Protein AF-A0A1F3SH35-F1 (afdb_monomer_lite)

pLDDT: mean 71.0, std 19.52, range [29.92, 98.0]

Secondary structure (DSSP, 8-state):
-HHHHHHHHHHHHHHTTGGG-S-------EEEEEEE-TT--EEEEEEHHHHHTTTT--GGGTTS-HHHHHHHHHHHHHHH-HHHHHHHHHHHHHHHHHHHHHHTT---PPPPP----SS----SSBTTBSS---EEEEEEEE-TTS-EEE-HHHHHTB-HHHHHHHHHHHHHHHHHHHHH--SSSHHHHHHHHHHH-SS--HHHHHHHHHHHHHS--S--HHHHHHHHHHHHHHHHTT-HHHHHHHHHHHHHHH-TTS-S-HHHHHHHHHHHHHHHHHHHHTT-HHHHHHHHHHHHHS-S---HHHHHHHHHHHHHHHHHHTS---EEEE-TT-TT-EEEE----HHHHHHHHHHHHHHH----S--PPPGGGGSS-SS--STTS--HHHHHHHHT-HHHHHHHHHTT---S-HHHHHHHHHHTT-HHHHHHHHHHTHHHHHHTTTHHHHHTTT---

Structure (mmCIF, N/CA/C/O backbone):
data_AF-A0A1F3SH35-F1
#
_entry.id   AF-A0A1F3SH35-F1
#
loop_
_atom_site.group_PDB
_atom_site.id
_atom_site.type_symbol
_atom_site.label_atom_id
_atom_site.label_alt_id
_atom_site.label_comp_id
_atom_site.label_asym_id
_atom_site.label_entity_id
_atom_site.label_seq_id
_atom_site.pdbx_PDB_ins_code
_atom_site.Cartn_x
_atom_site.Cartn_y
_atom_site.Cartn_z
_atom_site.occupancy
_atom_site.B_iso_or_equiv
_atom_site.auth_seq_id
_atom_site.auth_comp_id
_atom_site.auth_asym_id
_atom_site.auth_atom_id
_atom_site.pdbx_PDB_model_num
ATOM 1 N N . MET A 1 1 ? -49.866 -18.777 -34.366 1.00 72.69 1 MET A N 1
ATOM 2 C CA . MET A 1 1 ? -49.655 -18.940 -32.905 1.00 72.69 1 MET A CA 1
ATOM 3 C C . MET A 1 1 ? -48.339 -19.625 -32.536 1.00 72.69 1 MET A C 1
ATOM 5 O O . MET A 1 1 ? -47.614 -19.047 -31.743 1.00 72.69 1 MET A O 1
ATOM 9 N N . LYS A 1 2 ? -47.970 -20.788 -33.100 1.00 76.38 2 LYS A N 1
ATOM 10 C CA . LYS A 1 2 ? -46.749 -21.520 -32.682 1.00 76.38 2 LYS A CA 1
ATOM 11 C C . LYS A 1 2 ? -45.428 -20.737 -32.848 1.00 76.38 2 LYS A C 1
ATOM 13 O O . LYS A 1 2 ? -44.589 -20.792 -31.962 1.00 76.38 2 LYS A O 1
ATOM 18 N N . ILE A 1 3 ? -45.274 -19.954 -33.920 1.00 86.38 3 ILE A N 1
ATOM 19 C CA . ILE A 1 3 ? -44.052 -19.156 -34.173 1.00 86.38 3 ILE A CA 1
ATOM 20 C C . ILE A 1 3 ? -43.910 -17.983 -33.186 1.00 86.38 3 ILE A C 1
ATOM 22 O O . ILE A 1 3 ? -42.811 -17.704 -32.718 1.00 86.38 3 ILE A O 1
ATOM 26 N N . LEU A 1 4 ? -45.021 -17.342 -32.804 1.00 84.50 4 LEU A N 1
ATOM 27 C CA . LEU A 1 4 ? -45.008 -16.246 -31.826 1.00 84.50 4 LEU A CA 1
ATOM 28 C C . LEU A 1 4 ? -44.586 -16.729 -30.431 1.00 84.50 4 LEU A C 1
ATOM 30 O O . LEU A 1 4 ? -43.876 -16.023 -29.725 1.00 84.50 4 LEU A O 1
ATOM 34 N N . PHE A 1 5 ? -44.987 -17.947 -30.057 1.00 89.12 5 PHE A N 1
ATOM 35 C CA . PHE A 1 5 ? -44.603 -18.554 -28.784 1.00 89.12 5 PHE A CA 1
ATOM 36 C C . PHE A 1 5 ? -43.100 -18.862 -28.727 1.00 89.12 5 PHE A C 1
ATOM 38 O O . PHE A 1 5 ? -42.457 -18.592 -27.720 1.00 89.12 5 PHE A O 1
ATOM 45 N N . VAL A 1 6 ? -42.520 -19.355 -29.827 1.00 88.06 6 VAL A N 1
ATOM 46 C CA . VAL A 1 6 ? -41.074 -19.619 -29.913 1.00 88.06 6 VAL A CA 1
ATOM 47 C C . VAL A 1 6 ? -40.268 -18.318 -29.854 1.00 88.06 6 VAL A C 1
ATOM 49 O O . VAL A 1 6 ? -39.281 -18.252 -29.130 1.00 88.06 6 VAL A O 1
ATOM 52 N N . LEU A 1 7 ? -40.711 -17.258 -30.538 1.00 87.06 7 LEU A N 1
ATOM 53 C CA . LEU A 1 7 ? -40.045 -15.951 -30.477 1.00 87.06 7 LEU A CA 1
ATOM 54 C C . LEU A 1 7 ? -40.131 -15.310 -29.084 1.00 87.06 7 LEU A C 1
ATOM 56 O O . LEU A 1 7 ? -39.142 -14.748 -28.619 1.00 87.06 7 LEU A O 1
ATOM 60 N N . ALA A 1 8 ? -41.266 -15.447 -28.393 1.00 86.88 8 ALA A N 1
ATOM 61 C CA . ALA A 1 8 ? -41.411 -14.989 -27.012 1.00 86.88 8 ALA A CA 1
ATOM 62 C C . ALA A 1 8 ? -40.497 -15.766 -26.047 1.00 86.88 8 ALA A C 1
ATOM 64 O O . ALA A 1 8 ? -39.906 -15.166 -25.153 1.00 86.88 8 ALA A O 1
ATOM 65 N N . LEU A 1 9 ? -40.325 -17.077 -26.258 1.00 82.75 9 LEU A N 1
ATOM 66 C CA . LEU A 1 9 ? -39.431 -17.909 -25.449 1.00 82.75 9 LEU A CA 1
ATOM 67 C C . LEU A 1 9 ? -37.957 -17.521 -25.649 1.00 82.75 9 LEU A C 1
ATOM 69 O O . LEU A 1 9 ? -37.212 -17.416 -24.680 1.00 82.75 9 LEU A O 1
ATOM 73 N N . ILE A 1 10 ? -37.556 -17.248 -26.896 1.00 84.94 10 ILE A N 1
ATOM 74 C CA . ILE A 1 10 ? -36.200 -16.792 -27.227 1.00 84.94 10 ILE A CA 1
ATOM 75 C C . ILE A 1 10 ? -35.930 -15.424 -26.583 1.00 84.94 10 ILE A C 1
ATOM 77 O O . ILE A 1 10 ? -34.904 -15.253 -25.926 1.00 84.94 10 ILE A O 1
ATOM 81 N N . PHE A 1 11 ? -36.870 -14.476 -26.671 1.00 78.00 11 PHE A N 1
ATOM 82 C CA . PHE A 1 11 ? -36.729 -13.170 -26.016 1.00 78.00 11 PHE A CA 1
ATOM 83 C C . PHE A 1 11 ? -36.620 -13.286 -24.488 1.00 78.00 11 PHE A C 1
ATOM 85 O O . PHE A 1 11 ? -35.775 -12.617 -23.896 1.00 78.00 11 PHE A O 1
ATOM 92 N N . LEU A 1 12 ? -37.384 -14.189 -23.859 1.00 74.75 12 LEU A N 1
ATOM 93 C CA . LEU A 1 12 ? -37.295 -14.425 -22.414 1.00 74.75 12 LEU A CA 1
ATOM 94 C C . LEU A 1 12 ? -35.921 -14.970 -21.994 1.00 74.75 12 LEU A C 1
ATOM 96 O O . LEU A 1 12 ? -35.427 -14.618 -20.927 1.00 74.75 12 LEU A O 1
ATOM 100 N N . THR A 1 13 ? -35.280 -15.796 -22.829 1.00 75.38 13 THR A N 1
ATOM 101 C CA . THR A 1 13 ? -33.947 -16.342 -22.514 1.00 75.38 13 THR A CA 1
ATOM 102 C C . THR A 1 13 ? -32.821 -15.312 -22.625 1.00 75.38 13 THR A C 1
ATOM 104 O O . THR A 1 13 ? -31.846 -15.409 -21.881 1.00 75.38 13 THR A O 1
ATOM 107 N N . PHE A 1 14 ? -32.963 -14.285 -23.472 1.00 66.69 14 PHE A N 1
ATOM 108 C CA . PHE A 1 14 ? -31.974 -13.204 -23.576 1.00 66.69 14 PHE A CA 1
ATOM 109 C C . PHE A 1 14 ? -32.118 -12.143 -22.474 1.00 66.69 14 PHE A C 1
ATOM 111 O O . PHE A 1 14 ? -31.127 -11.520 -22.101 1.00 66.69 14 PHE A O 1
ATOM 118 N N . SER A 1 15 ? -33.308 -11.965 -21.888 1.00 62.16 15 SER A N 1
ATOM 119 C CA . SER A 1 15 ? -33.514 -11.005 -20.790 1.00 62.16 15 SER A CA 1
ATOM 120 C C . SER A 1 15 ? -32.885 -11.434 -19.456 1.00 62.16 15 SER A C 1
ATOM 122 O O . SER A 1 15 ? -32.641 -10.585 -18.605 1.00 62.16 15 SER A O 1
ATOM 124 N N . VAL A 1 16 ? -32.586 -12.726 -19.265 1.00 59.03 16 VAL A N 1
ATOM 125 C CA . VAL A 1 16 ? -32.045 -13.258 -17.994 1.00 59.03 16 VAL A CA 1
ATOM 126 C C . VAL A 1 16 ? -30.511 -13.168 -17.915 1.00 59.03 16 VAL A C 1
ATOM 128 O O . VAL A 1 16 ? -29.938 -13.344 -16.846 1.00 59.03 16 VAL A O 1
ATOM 131 N N . GLN A 1 17 ? -29.812 -12.830 -19.005 1.00 55.69 17 GLN A N 1
ATOM 132 C CA . GLN A 1 17 ? -28.342 -12.725 -18.995 1.00 55.69 17 GLN A CA 1
ATOM 133 C C . GLN A 1 17 ? -27.805 -11.311 -18.704 1.00 55.69 17 GLN A C 1
ATOM 135 O O . GLN A 1 17 ? -26.599 -11.143 -18.545 1.00 55.69 17 GLN A O 1
ATOM 140 N N . ALA A 1 18 ? -28.671 -10.300 -18.568 1.00 55.53 18 ALA A N 1
ATOM 141 C CA . ALA A 1 18 ? -28.251 -8.919 -18.306 1.00 55.53 18 ALA A CA 1
ATOM 142 C C . ALA A 1 18 ? -28.039 -8.582 -16.812 1.00 55.53 18 ALA A C 1
ATOM 144 O O . ALA A 1 18 ? -27.554 -7.497 -16.501 1.00 55.53 18 ALA A O 1
ATOM 145 N N . SER A 1 19 ? -28.362 -9.481 -15.872 1.00 50.72 19 SER A N 1
ATOM 146 C CA . SER A 1 19 ? -28.300 -9.184 -14.428 1.00 50.72 19 SER A CA 1
ATOM 147 C C . SER A 1 19 ? -26.964 -9.501 -13.746 1.00 50.72 19 SER A C 1
ATOM 149 O O . SER A 1 19 ? -26.806 -9.186 -12.574 1.00 50.72 19 SER A O 1
ATOM 151 N N . ASN A 1 20 ? -25.989 -10.089 -14.447 1.00 46.66 20 ASN A N 1
ATOM 152 C CA . ASN A 1 20 ? -24.686 -10.438 -13.852 1.00 46.66 20 ASN A CA 1
ATOM 153 C C . ASN A 1 20 ? -23.574 -9.427 -14.172 1.00 46.66 20 ASN A C 1
ATOM 155 O O . ASN A 1 20 ? -22.412 -9.659 -13.850 1.00 46.66 20 ASN A O 1
ATOM 159 N N . GLY A 1 21 ? -23.940 -8.298 -14.781 1.00 47.41 21 GLY A N 1
ATOM 160 C CA . GLY A 1 21 ? -23.096 -7.116 -14.916 1.00 47.41 21 GLY A CA 1
ATOM 161 C C . GLY A 1 21 ? -23.234 -6.149 -13.741 1.00 47.41 21 GLY A C 1
ATOM 162 O O . GLY A 1 21 ? -22.923 -4.973 -13.909 1.00 47.41 21 GLY A O 1
ATOM 163 N N . SER A 1 22 ? -23.709 -6.594 -12.566 1.00 48.28 22 SER A N 1
ATOM 164 C CA . SER A 1 22 ? -23.355 -5.892 -11.331 1.00 48.28 22 SER A CA 1
ATOM 165 C C . SER A 1 22 ? -21.838 -5.933 -11.306 1.00 48.28 22 SER A C 1
ATOM 167 O O . SER A 1 22 ? -21.281 -7.015 -11.098 1.00 48.28 22 SER A O 1
ATOM 169 N N . GLY A 1 23 ? -21.189 -4.824 -11.674 1.00 53.97 23 GLY A N 1
ATOM 170 C CA . GLY A 1 23 ? -19.744 -4.707 -11.621 1.00 53.97 23 GLY A CA 1
ATOM 171 C C . GLY A 1 23 ? -19.350 -5.258 -10.270 1.00 53.97 23 GLY A C 1
ATOM 172 O O . GLY A 1 23 ? -19.729 -4.686 -9.254 1.00 53.97 23 GLY A O 1
ATOM 173 N N . ARG A 1 24 ? -18.740 -6.452 -10.251 1.00 56.31 24 ARG A N 1
ATOM 174 C CA . ARG A 1 24 ? -18.091 -6.926 -9.040 1.00 56.31 24 ARG A CA 1
ATOM 175 C C . ARG A 1 24 ? -17.178 -5.773 -8.719 1.00 56.31 24 ARG A C 1
ATOM 177 O O . ARG A 1 24 ? -16.340 -5.463 -9.566 1.00 56.31 24 ARG A O 1
ATOM 184 N N . ASP A 1 25 ? -17.435 -5.100 -7.605 1.00 60.00 25 ASP A N 1
ATOM 185 C CA . ASP A 1 25 ? -16.514 -4.119 -7.074 1.00 60.00 25 ASP A CA 1
ATOM 186 C C . ASP A 1 25 ? -15.203 -4.883 -6.954 1.00 60.00 25 ASP A C 1
ATOM 188 O O . ASP A 1 25 ? -15.050 -5.773 -6.114 1.00 60.00 25 ASP A O 1
ATOM 192 N N . ILE A 1 26 ? -14.346 -4.687 -7.959 1.00 61.75 26 ILE A N 1
ATOM 193 C CA . ILE A 1 26 ? -13.038 -5.316 -8.029 1.00 61.75 26 ILE A CA 1
ATOM 194 C C . ILE A 1 26 ? -12.377 -4.869 -6.739 1.00 61.75 26 ILE A C 1
ATOM 196 O O . ILE A 1 26 ? -12.479 -3.696 -6.383 1.00 61.75 26 ILE A O 1
ATOM 200 N N . GLY A 1 27 ? -11.859 -5.837 -5.985 1.00 57.03 27 GLY A N 1
ATOM 201 C CA . GLY A 1 27 ? -11.493 -5.635 -4.597 1.00 57.03 27 GLY A CA 1
ATOM 202 C C . GLY A 1 27 ? -10.465 -4.525 -4.494 1.00 57.03 27 GLY A C 1
ATOM 203 O O . GLY A 1 27 ? -9.337 -4.766 -4.872 1.00 57.03 27 GLY A O 1
ATOM 204 N N . ASN A 1 28 ? -10.847 -3.324 -4.078 1.00 63.44 28 ASN A N 1
ATOM 205 C CA . ASN A 1 28 ? -9.998 -2.140 -4.098 1.00 63.44 28 ASN A CA 1
ATOM 206 C C . ASN A 1 28 ? -9.956 -1.610 -2.676 1.00 63.44 28 ASN A C 1
ATOM 208 O O . ASN A 1 28 ? -10.812 -0.807 -2.296 1.00 63.44 28 ASN A O 1
ATOM 212 N N . GLY A 1 29 ? -9.038 -2.118 -1.857 1.00 64.19 29 GLY A N 1
ATOM 213 C CA . GLY A 1 29 ? -9.075 -1.682 -0.483 1.00 64.19 29 GLY A CA 1
ATOM 214 C C . GLY A 1 29 ? -7.883 -1.976 0.400 1.00 64.19 29 GLY A C 1
ATOM 215 O O . GLY A 1 29 ? -7.812 -3.021 1.039 1.00 64.19 29 GLY A O 1
ATOM 216 N N . GLY A 1 30 ? -7.095 -0.940 0.646 1.00 88.38 30 GLY A N 1
ATOM 217 C CA . GLY A 1 30 ? -6.307 -0.797 1.852 1.00 88.38 30 GLY A CA 1
ATOM 218 C C . GLY A 1 30 ? -7.188 -0.694 3.107 1.00 88.38 30 GLY A C 1
ATOM 219 O O . GLY A 1 30 ? -7.620 0.385 3.525 1.00 88.38 30 GLY A O 1
ATOM 220 N N . GLY A 1 31 ? -7.503 -1.852 3.687 1.00 94.81 31 GLY A N 1
ATOM 221 C CA . GLY A 1 31 ? -8.254 -1.977 4.935 1.00 94.81 31 GLY A CA 1
ATOM 222 C C . GLY A 1 31 ? -7.369 -1.884 6.179 1.00 94.81 31 GLY A C 1
ATOM 223 O O . GLY A 1 31 ? -6.163 -2.142 6.142 1.00 94.81 31 GLY A O 1
ATOM 224 N N . ALA A 1 32 ? -7.978 -1.551 7.312 1.00 96.56 32 ALA A N 1
ATOM 225 C CA . ALA A 1 32 ? -7.319 -1.488 8.608 1.00 96.56 32 ALA A CA 1
ATOM 226 C C . ALA A 1 32 ? -8.111 -2.214 9.691 1.00 96.56 32 ALA A C 1
ATOM 228 O O . ALA A 1 32 ? -9.331 -2.352 9.643 1.00 96.56 32 ALA A O 1
ATOM 229 N N . ILE A 1 33 ? -7.377 -2.647 10.709 1.00 96.62 33 ILE A N 1
ATOM 230 C CA . ILE A 1 33 ? -7.927 -3.058 11.991 1.00 96.62 33 ILE A CA 1
ATOM 231 C C . ILE A 1 33 ? -8.097 -1.805 12.838 1.00 96.62 33 ILE A C 1
ATOM 233 O O . ILE A 1 33 ? -7.113 -1.149 13.187 1.00 96.62 33 ILE A O 1
ATOM 237 N N . VAL A 1 34 ? -9.343 -1.494 13.172 1.00 97.62 34 VAL A N 1
ATOM 238 C CA . VAL A 1 34 ? -9.750 -0.261 13.839 1.00 97.62 34 VAL A CA 1
ATOM 239 C C . VAL A 1 34 ? -10.399 -0.581 15.180 1.00 97.62 34 VAL A C 1
ATOM 241 O O . VAL A 1 34 ? -11.159 -1.535 15.330 1.00 97.62 34 VAL A O 1
ATOM 244 N N . CYS A 1 35 ? -10.082 0.219 16.189 1.00 98.00 35 CYS A N 1
ATOM 245 C CA . CYS A 1 35 ? -10.703 0.168 17.503 1.00 98.00 35 CYS A CA 1
ATOM 246 C C . CYS A 1 35 ? -11.329 1.517 17.816 1.00 98.00 35 CYS A C 1
ATOM 248 O O . CYS A 1 35 ? -10.617 2.515 17.936 1.00 98.00 35 CYS A O 1
ATOM 250 N N . ARG A 1 36 ? -12.642 1.529 18.032 1.00 97.56 36 ARG A N 1
ATOM 251 C CA . ARG A 1 36 ? -13.405 2.735 18.369 1.00 97.56 36 ARG A CA 1
ATOM 252 C C . ARG A 1 36 ? -13.816 2.755 19.838 1.00 97.56 36 ARG A C 1
ATOM 254 O O . ARG A 1 36 ? -13.950 1.687 20.439 1.00 97.56 36 ARG A O 1
ATOM 261 N N . ASP A 1 37 ? -13.921 3.925 20.462 1.00 96.75 37 ASP A N 1
ATOM 262 C CA . ASP A 1 37 ? -14.466 4.067 21.826 1.00 96.75 37 ASP A CA 1
ATOM 263 C C . ASP A 1 37 ? -16.006 3.962 21.848 1.00 96.75 37 ASP A C 1
ATOM 265 O O . ASP A 1 37 ? -16.635 3.635 20.841 1.00 96.75 37 ASP A O 1
ATOM 269 N N . SER A 1 38 ? -16.639 4.182 23.006 1.00 96.19 38 SER A N 1
ATOM 270 C CA . SER A 1 38 ? -18.105 4.136 23.119 1.00 96.19 38 SER A CA 1
ATOM 271 C C . SER A 1 38 ? -18.811 5.318 22.444 1.00 96.19 38 SER A C 1
ATOM 273 O O . SER A 1 38 ? -20.025 5.265 22.257 1.00 96.19 38 SER A O 1
ATOM 275 N N . GLN A 1 39 ? -18.068 6.358 22.060 1.00 97.25 39 GLN A N 1
ATOM 276 C CA . GLN A 1 39 ? -18.524 7.492 21.260 1.00 97.25 39 GLN A CA 1
ATOM 277 C C . GLN A 1 39 ? -18.219 7.306 19.765 1.00 97.25 39 GLN A C 1
ATOM 279 O O . GLN A 1 39 ? -18.527 8.187 18.972 1.00 97.25 39 GLN A O 1
ATOM 284 N N . SER A 1 40 ? -17.703 6.139 19.367 1.00 95.88 40 SER A N 1
ATOM 285 C CA . SER A 1 40 ? -17.292 5.791 18.001 1.00 95.88 40 SER A CA 1
ATOM 286 C C . SER A 1 40 ? -16.030 6.492 17.483 1.00 95.88 40 SER A C 1
ATOM 288 O O . SER A 1 40 ? -15.713 6.313 16.309 1.00 95.88 40 SER A O 1
ATOM 290 N N . ASN A 1 41 ? -15.262 7.195 18.323 1.00 96.38 41 ASN A N 1
ATOM 291 C CA . ASN A 1 41 ? -14.000 7.809 17.890 1.00 96.38 41 ASN A CA 1
ATOM 292 C C . ASN A 1 41 ? -12.924 6.740 17.686 1.00 96.38 41 ASN A C 1
ATOM 294 O O . ASN A 1 41 ? -12.783 5.835 18.521 1.00 96.38 41 ASN A O 1
ATOM 298 N N . VAL A 1 42 ? -12.111 6.860 16.634 1.00 97.12 42 VAL A N 1
ATOM 299 C CA . VAL A 1 42 ? -10.958 5.969 16.425 1.00 97.12 42 VAL A CA 1
ATOM 300 C C . VAL A 1 42 ? -9.905 6.164 17.526 1.00 97.12 42 VAL A C 1
ATOM 302 O O . VAL A 1 42 ? -9.294 7.217 17.672 1.00 97.12 42 VAL A O 1
ATOM 305 N N . THR A 1 43 ? -9.652 5.104 18.298 1.00 96.94 43 THR A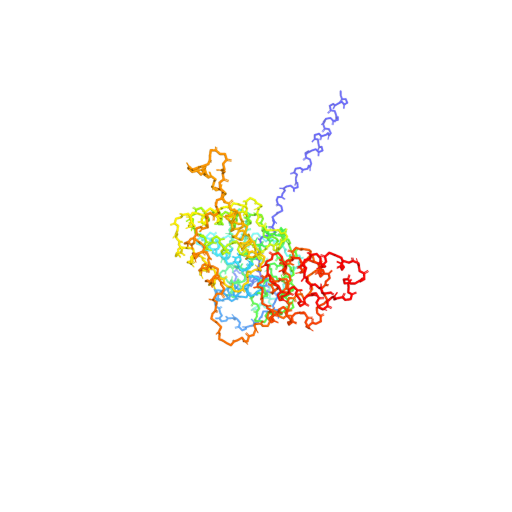 N 1
ATOM 306 C CA . THR A 1 43 ? -8.631 5.066 19.369 1.00 96.94 43 THR A CA 1
ATOM 307 C C . THR A 1 43 ? -7.362 4.310 18.980 1.00 96.94 43 THR A C 1
ATOM 309 O O . THR A 1 43 ? -6.339 4.420 19.655 1.00 96.94 43 THR A O 1
ATOM 312 N N . TYR A 1 44 ? -7.434 3.497 17.928 1.00 97.31 44 TYR A N 1
ATOM 313 C CA . TYR A 1 44 ? -6.309 2.771 17.351 1.00 97.31 44 TYR A CA 1
ATOM 314 C C . TYR A 1 44 ? -6.678 2.338 15.934 1.00 97.31 44 TYR A C 1
ATOM 316 O O . TYR A 1 44 ? -7.787 1.847 15.718 1.00 97.31 44 TYR A O 1
ATOM 324 N N . ALA A 1 45 ? -5.736 2.474 15.005 1.00 97.56 45 ALA A N 1
ATOM 325 C CA . ALA A 1 45 ? -5.854 1.960 13.653 1.00 97.56 45 ALA A CA 1
ATOM 326 C C . ALA A 1 45 ? -4.505 1.398 13.180 1.00 97.56 45 ALA A C 1
ATOM 328 O O . ALA A 1 45 ? -3.447 1.993 13.401 1.00 97.56 45 ALA A O 1
ATOM 329 N N . GLN A 1 46 ? -4.538 0.240 12.525 1.00 96.25 46 GLN A N 1
ATOM 330 C CA . GLN A 1 46 ? -3.373 -0.367 11.882 1.00 96.25 46 GLN A CA 1
ATOM 331 C C . GLN A 1 46 ? -3.785 -1.002 10.560 1.00 96.25 46 GLN A C 1
ATOM 333 O O . GLN A 1 46 ? -4.716 -1.803 10.524 1.00 96.25 46 GLN A O 1
ATOM 338 N N . VAL A 1 47 ? -3.060 -0.684 9.486 1.00 96.06 47 VAL A N 1
ATOM 339 C CA . VAL A 1 47 ? -3.297 -1.279 8.162 1.00 96.06 47 VAL A CA 1
ATOM 340 C C . VAL A 1 47 ? -3.159 -2.798 8.231 1.00 96.06 47 VAL A C 1
ATOM 342 O O . VAL A 1 47 ? -2.220 -3.323 8.841 1.00 96.06 47 VAL A O 1
ATOM 345 N N . TYR A 1 48 ? -4.106 -3.501 7.609 1.00 95.12 48 TYR A N 1
ATOM 346 C CA . TYR A 1 48 ? -4.238 -4.951 7.707 1.00 95.12 48 TYR A CA 1
ATOM 347 C C . TYR A 1 48 ? -2.993 -5.692 7.201 1.00 95.12 48 TYR A C 1
ATOM 349 O O . TYR A 1 48 ? -2.599 -6.687 7.800 1.00 95.12 48 TYR A O 1
ATOM 357 N N . ASP A 1 49 ? -2.303 -5.158 6.193 1.00 93.50 49 ASP A N 1
ATOM 358 C CA . ASP A 1 49 ? -1.022 -5.655 5.674 1.00 93.50 49 ASP A CA 1
ATOM 359 C C . ASP A 1 49 ? 0.021 -5.847 6.780 1.00 93.50 49 ASP A C 1
ATOM 361 O O . ASP A 1 49 ? 0.667 -6.889 6.887 1.00 93.50 49 ASP A O 1
ATOM 365 N N . ILE A 1 50 ? 0.168 -4.839 7.643 1.00 92.94 50 ILE A N 1
ATOM 366 C CA . ILE A 1 50 ? 1.127 -4.872 8.750 1.00 92.94 50 ILE A CA 1
ATOM 367 C C . ILE A 1 50 ? 0.684 -5.881 9.805 1.00 92.94 50 ILE A C 1
ATOM 369 O O . ILE A 1 50 ? 1.521 -6.556 10.403 1.00 92.94 50 ILE A O 1
ATOM 373 N N . TRP A 1 51 ? -0.623 -5.995 10.035 1.00 92.81 51 TRP A N 1
ATOM 374 C CA . TRP A 1 51 ? -1.168 -6.940 11.000 1.00 92.81 51 TRP A CA 1
ATOM 375 C C . TRP A 1 51 ? -0.999 -8.402 10.562 1.00 92.81 51 TRP A C 1
ATOM 377 O O . TRP A 1 51 ? -0.566 -9.240 11.365 1.00 92.81 51 TRP A O 1
ATOM 387 N N . GLU A 1 52 ? -1.344 -8.704 9.307 1.00 90.12 52 GLU A N 1
ATOM 388 C CA . GLU A 1 52 ? -1.275 -10.036 8.699 1.00 90.12 52 GLU A CA 1
ATOM 389 C C . GLU A 1 52 ? 0.161 -10.568 8.747 1.00 90.12 52 GLU A C 1
ATOM 391 O O . GLU A 1 52 ? 0.399 -11.706 9.153 1.00 90.12 52 GLU A O 1
ATOM 396 N N . TYR A 1 53 ? 1.130 -9.695 8.471 1.00 88.62 53 TYR A N 1
ATOM 397 C CA . TYR A 1 53 ? 2.550 -10.029 8.436 1.00 88.62 53 TYR A CA 1
ATOM 398 C C . TYR A 1 53 ? 3.337 -9.479 9.627 1.00 88.62 53 TYR A C 1
ATOM 400 O O . TYR A 1 53 ? 4.543 -9.249 9.532 1.00 88.62 53 TYR A O 1
ATOM 408 N N . ARG A 1 54 ? 2.698 -9.312 10.790 1.00 86.94 54 ARG A N 1
ATOM 409 C CA . ARG A 1 54 ? 3.360 -8.755 11.985 1.00 86.94 54 ARG A CA 1
ATOM 410 C C . ARG A 1 54 ? 4.587 -9.544 12.452 1.00 86.94 54 ARG A C 1
ATOM 412 O O . ARG A 1 54 ? 5.463 -8.973 13.082 1.00 86.94 54 ARG A O 1
ATOM 419 N N . ALA A 1 55 ? 4.678 -10.834 12.117 1.00 80.25 55 ALA A N 1
ATOM 420 C CA . ALA A 1 55 ? 5.864 -11.652 12.386 1.00 80.25 55 ALA A CA 1
ATOM 421 C C . ALA A 1 55 ? 7.106 -11.196 11.592 1.00 80.25 55 ALA A C 1
ATOM 423 O O . ALA A 1 55 ? 8.224 -11.455 12.016 1.00 80.25 55 ALA A O 1
ATOM 424 N N . LEU A 1 56 ? 6.905 -10.511 10.461 1.00 77.25 56 LEU A N 1
ATOM 425 C CA . LEU A 1 56 ? 7.956 -9.894 9.643 1.00 77.25 56 LEU A CA 1
ATOM 426 C C . LEU A 1 56 ? 8.178 -8.415 10.001 1.00 77.25 56 LEU A C 1
ATOM 428 O O . LEU A 1 56 ? 9.136 -7.783 9.548 1.00 77.25 56 LEU A O 1
ATOM 432 N N . ALA A 1 57 ? 7.261 -7.833 10.775 1.00 68.94 57 ALA A N 1
ATOM 433 C CA . ALA A 1 57 ? 7.257 -6.424 11.106 1.00 68.94 57 ALA A CA 1
ATOM 434 C C . ALA A 1 57 ? 8.139 -6.170 12.333 1.00 68.94 57 ALA A C 1
ATOM 436 O O . ALA A 1 57 ? 7.676 -6.222 13.467 1.00 68.94 57 ALA A O 1
ATOM 437 N N . ASP A 1 58 ? 9.399 -5.816 12.098 1.00 73.44 58 ASP A N 1
ATOM 438 C CA . ASP A 1 58 ? 10.283 -5.418 13.192 1.00 73.44 58 ASP A CA 1
ATOM 439 C C . ASP A 1 58 ? 9.856 -4.097 13.841 1.00 73.44 58 ASP A C 1
ATOM 441 O O . ASP A 1 58 ? 9.401 -3.155 13.173 1.00 73.44 58 ASP A O 1
ATOM 445 N N . ASN A 1 59 ? 10.066 -4.034 15.158 1.00 75.06 59 ASN A N 1
ATOM 446 C CA . ASN A 1 59 ? 9.791 -2.866 15.998 1.00 75.06 59 ASN A CA 1
ATOM 447 C C . ASN A 1 59 ? 10.798 -1.722 15.788 1.00 75.06 59 ASN A C 1
ATOM 449 O O . ASN A 1 59 ? 10.514 -0.585 16.160 1.00 75.06 59 ASN A O 1
ATOM 453 N N . GLU A 1 60 ? 11.957 -1.987 15.176 1.00 69.31 60 GLU A N 1
ATOM 454 C CA . GLU A 1 60 ? 13.027 -0.991 14.988 1.00 69.31 60 GLU A CA 1
ATOM 455 C C . GLU A 1 60 ? 12.628 0.191 14.090 1.00 69.31 60 GLU A C 1
ATOM 457 O O . GLU A 1 60 ? 13.288 1.225 14.072 1.00 69.31 60 GLU A O 1
ATOM 462 N N . GLN A 1 61 ? 11.529 0.067 13.350 1.00 77.50 61 GLN A N 1
ATOM 463 C CA . GLN A 1 61 ? 11.087 1.067 12.380 1.00 77.50 61 GLN A CA 1
ATOM 464 C C . GLN A 1 61 ? 10.117 2.113 12.935 1.00 77.50 61 GLN A C 1
ATOM 466 O O . GLN A 1 61 ? 9.682 2.988 12.193 1.00 77.50 61 GLN A O 1
ATOM 471 N N . ASN A 1 62 ? 9.776 2.050 14.223 1.00 82.56 62 ASN A N 1
ATOM 472 C CA . ASN A 1 62 ? 8.747 2.920 14.800 1.00 82.56 62 ASN A CA 1
ATOM 473 C C . ASN A 1 62 ? 9.147 4.407 14.867 1.00 82.56 62 ASN A C 1
ATOM 475 O O . ASN A 1 62 ? 8.276 5.251 15.050 1.00 82.56 62 ASN A O 1
ATOM 479 N N . ASN A 1 63 ? 10.434 4.726 14.696 1.00 91.88 63 ASN A N 1
ATOM 480 C CA . ASN A 1 63 ? 10.948 6.100 14.743 1.00 91.88 63 ASN A CA 1
ATOM 481 C C . ASN A 1 63 ? 11.074 6.762 13.364 1.00 91.88 63 ASN A C 1
ATOM 483 O O . ASN A 1 63 ? 11.452 7.928 13.295 1.00 91.88 63 ASN A O 1
ATOM 487 N N . LEU A 1 64 ? 10.810 6.028 12.280 1.00 94.88 64 LEU A N 1
ATOM 488 C CA . LEU A 1 64 ? 10.874 6.571 10.926 1.00 94.88 64 LEU A CA 1
ATOM 489 C C . LEU A 1 64 ? 9.532 7.195 10.539 1.00 94.88 64 LEU A C 1
ATOM 491 O O . LEU A 1 64 ? 8.464 6.673 10.868 1.00 94.88 64 LEU A O 1
ATOM 495 N N . SER A 1 65 ? 9.594 8.299 9.804 1.00 96.62 65 SER A N 1
ATOM 496 C CA . SER A 1 65 ? 8.432 8.877 9.133 1.00 96.62 65 SER A CA 1
ATOM 497 C C . SER A 1 65 ? 7.896 7.944 8.039 1.00 96.62 65 SER A C 1
ATOM 499 O O . SER A 1 65 ? 8.583 7.032 7.569 1.00 96.62 65 SER A O 1
ATOM 501 N N . ALA A 1 66 ? 6.654 8.181 7.608 1.00 96.56 66 ALA A N 1
ATOM 502 C CA . ALA A 1 66 ? 6.055 7.426 6.510 1.00 96.56 66 ALA A CA 1
ATOM 503 C C . ALA A 1 66 ? 6.889 7.546 5.220 1.00 96.56 66 ALA A C 1
ATOM 505 O O . ALA A 1 66 ? 7.168 6.538 4.573 1.00 96.56 66 ALA A O 1
ATOM 506 N N . ASP A 1 67 ? 7.371 8.750 4.903 1.00 97.19 67 ASP A N 1
ATOM 507 C CA . ASP A 1 67 ? 8.183 9.006 3.711 1.00 97.19 67 ASP A CA 1
ATOM 508 C C . ASP A 1 67 ? 9.524 8.262 3.751 1.00 97.19 67 ASP A C 1
ATOM 510 O O . ASP A 1 67 ? 9.918 7.647 2.762 1.00 97.19 67 ASP A O 1
ATOM 514 N N . GLU A 1 68 ? 10.215 8.241 4.895 1.00 96.56 68 GLU A N 1
ATOM 515 C CA . GLU A 1 68 ? 11.468 7.485 5.050 1.00 96.56 68 GLU A CA 1
ATOM 516 C C . GLU A 1 68 ? 11.253 5.976 4.862 1.00 96.56 68 GLU A C 1
ATOM 518 O O . GLU A 1 68 ? 12.079 5.292 4.246 1.00 96.56 68 GLU A O 1
ATOM 523 N N . LEU A 1 69 ? 10.128 5.449 5.353 1.00 95.62 69 LEU A N 1
ATOM 524 C CA . LEU A 1 69 ? 9.749 4.050 5.159 1.00 95.62 69 LEU A CA 1
ATOM 525 C C . LEU A 1 69 ? 9.429 3.744 3.691 1.00 95.62 69 LEU A C 1
ATOM 527 O O . LEU A 1 69 ? 9.904 2.730 3.172 1.00 95.62 69 LEU A O 1
ATOM 531 N N . ILE A 1 70 ? 8.709 4.634 3.001 1.00 97.00 70 ILE A N 1
ATOM 532 C CA . ILE A 1 70 ? 8.445 4.525 1.560 1.00 97.00 70 ILE A CA 1
ATOM 533 C C . ILE A 1 70 ? 9.762 4.552 0.774 1.00 97.00 70 ILE A C 1
ATOM 535 O O . ILE A 1 70 ? 9.988 3.685 -0.067 1.00 97.00 70 ILE A O 1
ATOM 539 N N . GLN A 1 71 ? 10.684 5.471 1.073 1.00 96.75 71 GLN A N 1
ATOM 540 C CA . GLN A 1 71 ? 11.976 5.545 0.376 1.00 96.75 71 GLN A CA 1
ATOM 541 C C . GLN A 1 71 ? 12.833 4.291 0.589 1.00 96.75 71 GLN A C 1
ATOM 543 O O . GLN A 1 71 ? 13.486 3.797 -0.339 1.00 96.75 71 GLN A O 1
ATOM 548 N N . ARG A 1 72 ? 12.799 3.714 1.795 1.00 94.56 72 ARG A N 1
ATOM 549 C CA . ARG A 1 72 ? 13.451 2.429 2.078 1.00 94.56 72 ARG A CA 1
ATOM 550 C C . ARG A 1 72 ? 12.819 1.290 1.272 1.00 94.56 72 ARG A C 1
ATOM 552 O O . ARG A 1 72 ? 13.555 0.469 0.719 1.00 94.56 72 ARG A O 1
ATOM 559 N N . ALA A 1 73 ? 11.490 1.251 1.174 1.00 94.75 73 ALA A N 1
ATOM 560 C CA . ALA A 1 73 ? 10.762 0.284 0.354 1.00 94.75 73 ALA A CA 1
ATOM 561 C C . ALA A 1 73 ? 11.105 0.426 -1.141 1.00 94.75 73 ALA A C 1
ATOM 563 O O . ALA A 1 73 ? 11.441 -0.565 -1.786 1.00 94.75 73 ALA A O 1
ATOM 564 N N . VAL A 1 74 ? 11.135 1.649 -1.673 1.00 96.00 74 VAL A N 1
ATOM 565 C CA . VAL A 1 74 ? 11.538 1.957 -3.058 1.00 96.00 74 VAL A CA 1
ATOM 566 C C . VAL A 1 74 ? 12.976 1.507 -3.333 1.00 96.00 74 VAL A C 1
ATOM 568 O O . VAL A 1 74 ? 13.237 0.808 -4.312 1.00 96.00 74 VAL A O 1
ATOM 571 N N . THR A 1 75 ? 13.909 1.811 -2.428 1.00 93.81 75 THR A N 1
ATOM 572 C CA . THR A 1 75 ? 15.313 1.375 -2.542 1.00 93.81 75 THR A CA 1
ATOM 573 C C . THR A 1 75 ? 15.430 -0.150 -2.590 1.00 93.81 75 THR A C 1
ATOM 575 O O . THR A 1 75 ? 16.253 -0.700 -3.322 1.00 93.81 75 THR A O 1
ATOM 578 N N . ARG A 1 76 ? 14.602 -0.863 -1.821 1.00 91.62 76 ARG A N 1
ATOM 579 C CA . ARG A 1 76 ? 14.545 -2.329 -1.865 1.00 91.62 76 ARG A CA 1
ATOM 580 C C . ARG A 1 76 ? 13.950 -2.833 -3.166 1.00 91.62 76 ARG A C 1
ATOM 582 O O . ARG A 1 76 ? 14.539 -3.725 -3.766 1.00 91.62 76 ARG A O 1
ATOM 589 N N . ALA A 1 77 ? 12.856 -2.237 -3.632 1.00 92.12 77 ALA A N 1
ATOM 590 C CA . ALA A 1 77 ? 12.265 -2.560 -4.924 1.00 92.12 77 ALA A CA 1
ATOM 591 C C . ALA A 1 77 ? 13.290 -2.427 -6.064 1.00 92.12 77 ALA A C 1
ATOM 593 O O . ALA A 1 77 ? 13.352 -3.301 -6.924 1.00 92.12 77 ALA A O 1
ATOM 594 N N . ALA A 1 78 ? 14.159 -1.409 -6.028 1.00 91.88 78 ALA A N 1
ATOM 595 C CA . ALA A 1 78 ? 15.228 -1.230 -7.014 1.00 91.88 78 ALA A CA 1
ATOM 596 C C . ALA A 1 78 ? 16.232 -2.392 -7.039 1.00 91.88 78 ALA A C 1
ATOM 598 O O . ALA A 1 78 ? 16.677 -2.793 -8.113 1.00 91.88 78 ALA A O 1
ATOM 599 N N . LYS A 1 79 ? 16.570 -2.945 -5.866 1.00 88.19 79 LYS A N 1
ATOM 600 C CA . LYS A 1 79 ? 17.461 -4.110 -5.741 1.00 88.19 79 LYS A CA 1
ATOM 601 C C . LYS A 1 79 ? 16.791 -5.407 -6.186 1.00 88.19 79 LYS A C 1
ATOM 603 O O . LYS A 1 79 ? 17.466 -6.274 -6.723 1.00 88.19 79 LYS A O 1
ATOM 608 N N . LEU A 1 80 ? 15.485 -5.533 -5.950 1.00 86.31 80 LEU A N 1
ATOM 609 C CA . LEU A 1 80 ? 14.704 -6.702 -6.348 1.00 86.31 80 LEU A CA 1
ATOM 610 C C . LEU A 1 80 ? 14.556 -6.798 -7.863 1.00 86.31 80 LEU A C 1
ATOM 612 O O . LEU A 1 80 ? 14.833 -7.835 -8.461 1.00 86.31 80 LEU A O 1
ATOM 616 N N . ASN A 1 81 ? 14.037 -5.728 -8.463 1.00 85.44 81 ASN A N 1
ATOM 617 C CA . ASN A 1 81 ? 13.660 -5.685 -9.862 1.00 85.44 81 ASN A CA 1
ATOM 618 C C . ASN A 1 81 ? 13.611 -4.211 -10.325 1.00 85.44 81 ASN A C 1
ATOM 620 O O . ASN A 1 81 ? 12.688 -3.473 -9.958 1.00 85.44 81 ASN A O 1
ATOM 624 N N . PRO A 1 82 ? 14.575 -3.760 -11.154 1.00 86.81 82 PRO A N 1
ATOM 625 C CA . PRO A 1 82 ? 14.648 -2.369 -11.609 1.00 86.81 82 PRO A CA 1
ATOM 626 C C . PRO A 1 82 ? 13.413 -1.878 -12.374 1.00 86.81 82 PRO A C 1
ATOM 628 O O . PRO A 1 82 ? 13.128 -0.678 -12.393 1.00 86.81 82 PRO A O 1
ATOM 631 N N . TRP A 1 83 ? 12.687 -2.784 -13.032 1.00 84.50 83 TRP A N 1
ATOM 632 C CA . TRP A 1 83 ? 11.481 -2.445 -13.779 1.00 84.50 83 TRP A CA 1
ATOM 633 C C . TRP A 1 83 ? 10.289 -2.225 -12.841 1.00 84.50 83 TRP A C 1
ATOM 635 O O . TRP A 1 83 ? 9.640 -1.183 -12.927 1.00 84.50 83 TRP A O 1
ATOM 645 N N . PHE A 1 84 ? 10.075 -3.133 -11.885 1.00 88.44 84 PHE A N 1
ATOM 646 C CA . PHE A 1 84 ? 9.057 -2.979 -10.846 1.00 88.44 84 PHE A CA 1
ATOM 647 C C . PHE A 1 84 ? 9.284 -1.700 -10.038 1.00 88.44 84 PHE A C 1
ATOM 649 O O . PHE A 1 84 ? 8.345 -0.955 -9.794 1.00 88.44 84 PHE A O 1
ATOM 656 N N . HIS A 1 85 ? 10.539 -1.384 -9.712 1.00 92.81 85 HIS A N 1
ATOM 657 C CA . HIS A 1 85 ? 10.903 -0.114 -9.091 1.00 92.81 85 HIS A CA 1
ATOM 658 C C . HIS A 1 85 ? 10.433 1.111 -9.889 1.00 92.81 85 HIS A C 1
ATOM 660 O O . HIS A 1 85 ? 9.858 2.024 -9.303 1.00 92.81 85 HIS A O 1
ATOM 666 N N . LYS A 1 86 ? 10.638 1.138 -11.217 1.00 90.12 86 LYS A N 1
ATOM 667 C CA . LYS A 1 86 ? 10.180 2.263 -12.054 1.00 90.12 86 LYS A CA 1
ATOM 668 C C . LYS A 1 86 ? 8.660 2.423 -11.978 1.00 90.12 86 LYS A C 1
ATOM 670 O O . LYS A 1 86 ? 8.195 3.550 -11.838 1.00 90.12 86 LYS A O 1
ATOM 675 N N . LEU A 1 87 ? 7.911 1.321 -12.062 1.00 90.75 87 LEU A N 1
ATOM 676 C CA . LEU A 1 87 ? 6.455 1.368 -11.929 1.00 90.75 87 LEU A CA 1
ATOM 677 C C . LEU A 1 87 ? 6.025 1.817 -10.535 1.00 90.75 87 LEU A C 1
ATOM 679 O O . LEU A 1 87 ? 5.186 2.700 -10.414 1.00 90.75 87 LEU A O 1
ATOM 683 N N . LEU A 1 88 ? 6.641 1.259 -9.492 1.00 95.19 88 LEU A N 1
ATOM 684 C CA . LEU A 1 88 ? 6.323 1.581 -8.106 1.00 95.19 88 LEU A CA 1
ATOM 685 C C . LEU A 1 88 ? 6.517 3.069 -7.817 1.00 95.19 88 LEU A C 1
ATOM 687 O O . LEU A 1 88 ? 5.646 3.678 -7.212 1.00 95.19 88 LEU A O 1
ATOM 691 N N . VAL A 1 89 ? 7.616 3.672 -8.277 1.00 96.44 89 VAL A N 1
ATOM 692 C CA . VAL A 1 89 ? 7.860 5.114 -8.102 1.00 96.44 89 VAL A CA 1
ATOM 693 C C . VAL A 1 89 ? 6.800 5.958 -8.812 1.00 96.44 89 VAL A C 1
ATOM 695 O O . VAL A 1 89 ? 6.322 6.934 -8.235 1.00 96.44 89 VAL A O 1
ATOM 698 N N . ALA A 1 90 ? 6.424 5.593 -10.042 1.00 93.44 90 ALA A N 1
ATOM 699 C CA . ALA A 1 90 ? 5.405 6.318 -10.796 1.00 93.44 90 ALA A CA 1
ATOM 700 C C . ALA A 1 90 ? 4.028 6.226 -10.118 1.00 93.44 90 ALA A C 1
ATOM 702 O O . ALA A 1 90 ? 3.389 7.248 -9.876 1.00 93.44 90 ALA A O 1
ATOM 703 N N . GLU A 1 91 ? 3.605 5.019 -9.738 1.00 94.75 91 GLU A N 1
ATOM 704 C CA . GLU A 1 91 ? 2.304 4.799 -9.100 1.00 94.75 91 GLU A CA 1
ATOM 705 C C . GLU A 1 91 ? 2.243 5.363 -7.679 1.00 94.75 91 GLU A C 1
ATOM 707 O O . GLU A 1 91 ? 1.212 5.898 -7.280 1.00 94.75 91 GLU A O 1
ATOM 712 N N . LEU A 1 92 ? 3.345 5.345 -6.921 1.00 97.06 92 LEU A N 1
ATOM 713 C CA . LEU A 1 92 ? 3.405 5.999 -5.610 1.00 97.06 92 LEU A CA 1
ATOM 714 C C . LEU A 1 92 ? 3.151 7.503 -5.705 1.00 97.06 92 LEU A C 1
ATOM 716 O O . LEU A 1 92 ? 2.494 8.055 -4.821 1.00 97.06 92 LEU A O 1
ATOM 720 N N . ALA A 1 93 ? 3.654 8.171 -6.747 1.00 95.88 93 ALA A N 1
ATOM 721 C CA . ALA A 1 93 ? 3.399 9.594 -6.955 1.00 95.88 93 ALA A CA 1
ATOM 722 C C . ALA A 1 93 ? 1.905 9.854 -7.213 1.00 95.88 93 ALA A C 1
ATOM 724 O O . ALA A 1 93 ? 1.314 10.708 -6.550 1.00 95.88 93 ALA A O 1
ATOM 725 N N . THR A 1 94 ? 1.287 9.066 -8.100 1.00 94.94 94 THR A N 1
ATOM 726 C CA . THR A 1 94 ? -0.154 9.126 -8.398 1.00 94.94 94 THR A CA 1
ATOM 727 C C . THR A 1 94 ? -0.998 8.875 -7.149 1.00 94.94 94 THR A C 1
ATOM 729 O O . THR A 1 94 ? -1.877 9.673 -6.824 1.00 94.94 94 THR A O 1
ATOM 732 N N . VAL A 1 95 ? -0.701 7.802 -6.410 1.00 95.56 95 VAL A N 1
ATOM 733 C CA . VAL A 1 95 ? -1.425 7.426 -5.190 1.00 95.56 95 VAL A CA 1
ATOM 734 C C . VAL A 1 95 ? -1.301 8.501 -4.122 1.00 95.56 95 VAL A C 1
ATOM 736 O O . VAL A 1 95 ? -2.305 8.939 -3.562 1.00 95.56 95 VAL A O 1
ATOM 739 N N . SER A 1 96 ? -0.081 8.972 -3.864 1.00 96.62 96 SER A N 1
ATOM 740 C CA . SER A 1 96 ? 0.159 9.986 -2.837 1.00 96.62 96 SER A CA 1
ATOM 741 C C . SER A 1 96 ? -0.556 11.288 -3.181 1.00 96.62 96 SER A C 1
ATOM 743 O O . SER A 1 96 ? -1.183 11.884 -2.311 1.00 96.62 96 SER A O 1
ATOM 745 N N . GLN A 1 97 ? -0.535 11.704 -4.450 1.00 96.19 97 GLN A N 1
ATOM 746 C CA . GLN A 1 97 ? -1.288 12.869 -4.901 1.00 96.19 97 GLN A CA 1
ATOM 747 C C . GLN A 1 97 ? -2.800 12.679 -4.714 1.00 96.19 97 GLN A C 1
ATOM 749 O O . GLN A 1 97 ? -3.454 13.584 -4.197 1.00 96.19 97 GLN A O 1
ATOM 754 N N . GLY A 1 98 ? -3.354 11.526 -5.099 1.00 94.88 98 GLY A N 1
ATOM 755 C CA . GLY A 1 98 ? -4.785 11.242 -4.956 1.00 94.88 98 GLY A CA 1
ATOM 756 C C . GLY A 1 98 ? -5.244 11.238 -3.496 1.00 94.88 98 GLY A C 1
ATOM 757 O O . GLY A 1 98 ? -6.251 11.863 -3.171 1.00 94.88 98 GLY A O 1
ATOM 758 N N . ILE A 1 99 ? -4.461 10.629 -2.598 1.00 95.44 99 ILE A N 1
ATOM 759 C CA . ILE A 1 99 ? -4.712 10.666 -1.150 1.00 95.44 99 ILE A CA 1
ATOM 760 C C . ILE A 1 99 ? -4.709 12.114 -0.644 1.00 95.44 99 ILE A C 1
ATOM 762 O O . ILE A 1 99 ? -5.653 12.527 0.021 1.00 95.44 99 ILE A O 1
ATOM 766 N N . GLN A 1 100 ? -3.696 12.916 -0.989 1.00 95.88 100 GLN A N 1
ATOM 767 C CA . GLN A 1 100 ? -3.614 14.311 -0.534 1.00 95.88 100 GLN A CA 1
ATOM 768 C C . GLN A 1 100 ? -4.765 15.178 -1.062 1.00 95.88 100 GLN A C 1
ATOM 770 O O . GLN A 1 100 ? -5.308 15.996 -0.323 1.00 95.88 100 GLN A O 1
ATOM 775 N N . GLN A 1 101 ? -5.169 14.984 -2.320 1.00 94.56 101 GLN A N 1
ATOM 776 C CA . GLN A 1 101 ? -6.324 15.676 -2.898 1.00 94.56 101 GLN A CA 1
ATOM 777 C C . GLN A 1 101 ? -7.615 15.336 -2.151 1.00 94.56 101 GLN A C 1
ATOM 779 O O . GLN A 1 101 ? -8.401 16.235 -1.856 1.00 94.56 101 GLN A O 1
ATOM 784 N N . GLN A 1 102 ? -7.812 14.063 -1.804 1.00 93.19 102 GLN A N 1
ATOM 785 C CA . GLN A 1 102 ? -8.988 13.634 -1.059 1.00 93.19 102 GLN A CA 1
ATOM 786 C C . GLN A 1 102 ? -8.981 14.171 0.375 1.00 93.19 102 GLN A C 1
ATOM 788 O O . GLN A 1 102 ? -9.997 14.687 0.837 1.00 93.19 102 GLN A O 1
ATOM 793 N N . LEU A 1 103 ? -7.839 14.124 1.064 1.00 91.94 103 LEU A N 1
ATOM 794 C CA . LEU A 1 103 ? -7.700 14.676 2.415 1.00 91.94 103 LEU A CA 1
ATOM 795 C C . LEU A 1 103 ? -7.965 16.188 2.456 1.00 91.94 103 LEU A C 1
ATOM 797 O O . LEU A 1 103 ? -8.519 16.682 3.432 1.00 91.94 103 LEU A O 1
ATOM 801 N N . ALA A 1 104 ? -7.624 16.918 1.391 1.00 90.25 104 ALA A N 1
ATOM 802 C CA . ALA A 1 104 ? -7.882 18.353 1.285 1.00 90.25 104 ALA A CA 1
ATOM 803 C C . ALA A 1 104 ? -9.366 18.711 1.068 1.00 90.25 104 ALA A C 1
ATOM 805 O O . ALA A 1 104 ? -9.730 19.873 1.234 1.00 90.25 104 ALA A O 1
ATOM 806 N N . SER A 1 105 ? -10.213 17.748 0.684 1.00 87.69 105 SER A N 1
ATOM 807 C CA . SER A 1 105 ? -11.642 17.994 0.440 1.00 87.69 105 SER A CA 1
ATOM 808 C C . SER A 1 105 ? -12.488 18.098 1.720 1.00 87.69 105 SER A C 1
ATOM 810 O O . SER A 1 105 ? -13.577 18.651 1.662 1.00 87.69 105 SER A O 1
ATOM 812 N N . ASP A 1 106 ? -11.979 17.620 2.864 1.00 70.56 106 ASP A N 1
ATOM 813 C CA . ASP A 1 106 ? -12.590 17.703 4.211 1.00 70.56 106 ASP A CA 1
ATOM 814 C C . ASP A 1 106 ? -14.033 17.156 4.348 1.00 70.56 106 ASP A C 1
ATOM 816 O O . ASP A 1 106 ? -14.742 17.452 5.305 1.00 70.56 106 ASP A O 1
ATOM 820 N N . GLU A 1 107 ? -14.498 16.316 3.417 1.00 78.06 107 GLU A N 1
ATOM 821 C CA . GLU A 1 107 ? -15.895 15.839 3.408 1.00 78.06 107 GLU A CA 1
ATOM 822 C C . GLU A 1 107 ? -16.180 14.624 4.310 1.00 78.06 107 GLU A C 1
ATOM 824 O O . GLU A 1 107 ? -17.307 14.139 4.311 1.00 78.06 107 GLU A O 1
ATOM 829 N N . GLY A 1 108 ? -15.205 14.140 5.091 1.00 81.62 108 GLY A N 1
ATOM 830 C CA . GLY A 1 108 ? -15.402 13.067 6.080 1.00 81.62 108 GLY A CA 1
ATOM 831 C C . GLY A 1 108 ? -16.242 11.894 5.557 1.00 81.62 108 GLY A C 1
ATOM 832 O O . GLY A 1 108 ? -17.397 11.726 5.946 1.00 81.62 108 GLY A O 1
ATOM 833 N N . ILE A 1 109 ? -15.685 11.091 4.650 1.00 89.25 109 ILE A N 1
ATOM 834 C CA . ILE A 1 109 ? -16.420 9.992 4.015 1.00 89.25 109 ILE A CA 1
ATOM 835 C C . ILE A 1 109 ? -16.213 8.672 4.762 1.00 89.25 109 ILE A C 1
ATOM 837 O O . ILE A 1 109 ? -15.083 8.275 5.024 1.00 89.25 109 ILE A O 1
ATOM 841 N N . ALA A 1 110 ? -17.307 7.964 5.046 1.00 90.06 110 ALA A N 1
ATOM 842 C CA . ALA A 1 110 ? -17.253 6.576 5.490 1.00 90.06 110 ALA A CA 1
ATOM 843 C C . ALA A 1 110 ? -17.214 5.655 4.264 1.00 90.06 110 ALA A C 1
ATOM 845 O O . ALA A 1 110 ? -18.077 5.737 3.383 1.00 90.06 110 ALA A O 1
ATOM 846 N N . LEU A 1 111 ? -16.217 4.777 4.197 1.00 91.88 111 LEU A N 1
ATOM 847 C CA . LEU A 1 111 ? -16.040 3.862 3.073 1.00 91.88 111 LEU A CA 1
ATOM 848 C C . LEU A 1 111 ? -16.729 2.518 3.328 1.00 91.88 111 LEU A C 1
ATOM 850 O O . LEU A 1 111 ? -16.656 1.948 4.416 1.00 91.88 111 LEU A O 1
ATOM 854 N N . ASN A 1 112 ? -17.369 1.970 2.292 1.00 90.81 112 ASN A N 1
ATOM 855 C CA . ASN A 1 112 ? -17.879 0.602 2.348 1.00 90.81 112 ASN A CA 1
ATOM 856 C C . ASN A 1 112 ? -16.710 -0.385 2.385 1.00 90.81 112 ASN A C 1
ATOM 858 O O . ASN A 1 112 ? -15.767 -0.266 1.603 1.00 90.81 112 ASN A O 1
ATOM 862 N N . VAL A 1 113 ? -16.806 -1.383 3.263 1.00 90.00 113 VAL A N 1
ATOM 863 C CA . VAL A 1 113 ? -15.814 -2.456 3.353 1.00 90.00 113 VAL A CA 1
ATOM 864 C C . VAL A 1 113 ? -15.827 -3.280 2.075 1.00 90.00 113 VAL A C 1
ATOM 866 O O . VAL A 1 113 ? -16.837 -3.903 1.737 1.00 90.00 113 VAL A O 1
ATOM 869 N N . VAL A 1 114 ? -14.683 -3.324 1.396 1.00 85.50 114 VAL A N 1
ATOM 870 C CA . VAL A 1 114 ? -14.476 -4.193 0.245 1.00 85.50 114 VAL A CA 1
ATOM 871 C C . VAL A 1 114 ? -13.784 -5.466 0.725 1.00 85.50 114 VAL A C 1
ATOM 873 O O . VAL A 1 114 ? -12.619 -5.462 1.106 1.00 85.50 114 VAL A O 1
ATOM 876 N N . LEU A 1 115 ? -14.518 -6.582 0.745 1.00 81.62 115 LEU A N 1
ATOM 877 C CA . LEU A 1 115 ? -13.988 -7.876 1.188 1.00 81.62 115 LEU A CA 1
ATOM 878 C C . LEU A 1 115 ? -13.152 -8.532 0.080 1.00 81.62 115 LEU A C 1
ATOM 880 O O . LEU A 1 115 ? -13.589 -9.481 -0.570 1.00 81.62 115 LEU A O 1
ATOM 884 N N . ASP A 1 116 ? -11.941 -8.023 -0.126 1.00 78.38 116 ASP A N 1
ATOM 885 C CA . ASP A 1 116 ? -10.948 -8.588 -1.051 1.00 78.38 116 ASP A CA 1
ATOM 886 C C . ASP A 1 116 ? -10.019 -9.620 -0.381 1.00 78.38 116 ASP A C 1
ATOM 888 O O . ASP A 1 116 ? -9.261 -10.345 -1.024 1.00 78.38 116 ASP A O 1
ATOM 892 N N . SER A 1 117 ? -10.099 -9.719 0.941 1.00 77.75 117 SER A N 1
ATOM 893 C CA . SER A 1 117 ? -9.289 -10.609 1.754 1.00 77.75 117 SER A CA 1
ATOM 894 C C . SER A 1 117 ? -10.052 -11.909 1.995 1.00 77.75 117 SER A C 1
ATOM 896 O O . SER A 1 117 ? -11.056 -11.929 2.705 1.00 77.75 117 SER A O 1
ATOM 898 N N . LYS A 1 118 ? -9.565 -13.026 1.432 1.00 79.25 118 LYS A N 1
ATOM 899 C CA . LYS A 1 118 ? -10.207 -14.352 1.581 1.00 79.25 118 LYS A CA 1
ATOM 900 C C . LYS A 1 118 ? -10.355 -14.774 3.045 1.00 79.25 118 LYS A C 1
ATOM 902 O O . LYS A 1 118 ? -11.315 -15.460 3.393 1.00 79.25 118 LYS A O 1
ATOM 907 N N . HIS A 1 119 ? -9.418 -14.354 3.896 1.00 82.69 119 HIS A N 1
ATOM 908 C CA . HIS A 1 119 ? -9.392 -14.676 5.318 1.00 82.69 119 HIS A CA 1
ATOM 909 C C . HIS A 1 119 ? -8.907 -13.472 6.128 1.00 82.69 119 HIS A C 1
ATOM 911 O O . HIS A 1 119 ? -7.708 -13.230 6.231 1.00 82.69 119 HIS A O 1
ATOM 917 N N . ILE A 1 120 ? -9.839 -12.727 6.725 1.00 86.62 120 ILE A N 1
ATOM 918 C CA . ILE A 1 120 ? -9.498 -11.643 7.650 1.00 86.62 120 ILE A CA 1
ATOM 919 C C . ILE A 1 120 ? -9.288 -12.241 9.042 1.00 86.62 120 ILE A C 1
ATOM 921 O O . ILE A 1 120 ? -10.204 -12.823 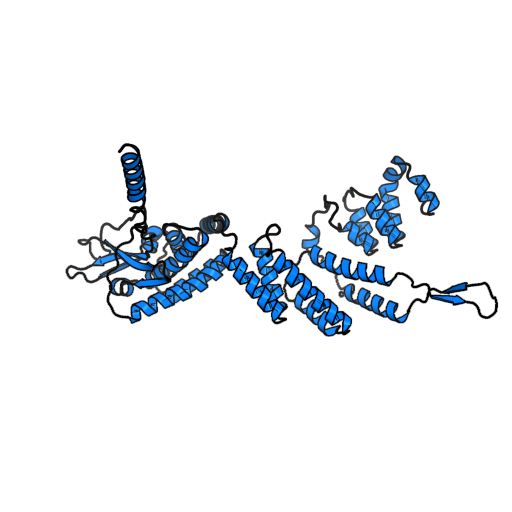9.627 1.00 86.62 120 ILE A O 1
ATOM 925 N N . THR A 1 121 ? -8.082 -12.092 9.587 1.00 90.62 121 THR A N 1
ATOM 926 C CA . THR A 1 121 ? -7.761 -12.477 10.967 1.00 90.62 121 THR A CA 1
ATOM 927 C C . THR A 1 121 ? -7.604 -11.231 11.823 1.00 90.62 121 THR A C 1
ATOM 929 O O . THR A 1 121 ? -6.834 -10.340 11.496 1.00 90.62 121 THR A O 1
ATOM 932 N N . MET A 1 122 ? -8.314 -11.145 12.944 1.00 93.06 122 MET A N 1
ATOM 933 C CA . MET A 1 122 ? -8.280 -9.968 13.821 1.00 93.06 122 MET A CA 1
ATOM 934 C C . MET A 1 122 ? -7.830 -10.353 15.231 1.00 93.06 122 MET A C 1
ATOM 936 O O . MET A 1 122 ? -8.067 -11.491 15.654 1.00 93.06 122 MET A O 1
ATOM 940 N N . PRO A 1 123 ? -7.202 -9.433 15.989 1.00 93.00 123 PRO A N 1
ATOM 941 C CA . PRO A 1 123 ? -6.966 -9.677 17.398 1.00 93.00 123 PRO A CA 1
ATOM 942 C C . PRO A 1 123 ? -8.299 -9.822 18.129 1.00 93.00 123 PRO A C 1
ATOM 944 O O . PRO A 1 123 ? -9.303 -9.211 17.771 1.00 93.00 123 PRO A O 1
ATOM 947 N N . LEU A 1 124 ? -8.307 -10.597 19.213 1.00 95.12 124 LEU A N 1
ATOM 948 C CA . LEU A 1 124 ? -9.508 -10.714 20.041 1.00 95.12 124 LEU A CA 1
ATOM 949 C C . LEU A 1 124 ? -9.863 -9.393 20.729 1.00 95.12 124 LEU A C 1
ATOM 951 O O . LEU A 1 124 ? -11.035 -9.185 21.038 1.00 95.12 124 LEU A O 1
ATOM 955 N N . ARG A 1 125 ? -8.861 -8.542 20.998 1.00 96.56 125 ARG A N 1
ATOM 956 C CA . ARG A 1 125 ? -8.953 -7.332 21.823 1.00 96.56 125 ARG A CA 1
ATOM 957 C C . ARG A 1 125 ? -8.154 -6.178 21.238 1.00 96.56 125 ARG A C 1
ATOM 959 O O . ARG A 1 125 ? -7.137 -6.397 20.586 1.00 96.56 125 ARG A O 1
ATOM 966 N N . CYS A 1 126 ? -8.604 -4.962 21.520 1.00 96.00 126 CYS A N 1
ATOM 967 C CA . CYS A 1 126 ? -7.863 -3.753 21.187 1.00 96.00 126 CYS A CA 1
ATOM 968 C C . CYS A 1 126 ? -6.579 -3.656 22.033 1.00 96.00 126 CYS A C 1
ATOM 970 O O . CYS A 1 126 ? -6.621 -4.014 23.212 1.00 96.00 126 CYS A O 1
ATOM 972 N N . PRO A 1 127 ? -5.450 -3.151 21.491 1.00 92.00 127 PRO A N 1
ATOM 973 C CA . PRO A 1 127 ? -4.168 -3.132 22.209 1.00 92.00 127 PRO A CA 1
ATOM 974 C C . PRO A 1 127 ? -4.216 -2.437 23.577 1.00 92.00 127 PRO A C 1
ATOM 976 O O . PRO A 1 127 ? -3.569 -2.885 24.517 1.00 92.00 127 PRO A O 1
ATOM 979 N N . ASN A 1 128 ? -5.033 -1.387 23.694 1.00 90.06 128 ASN A N 1
ATOM 980 C CA . ASN A 1 128 ? -5.154 -0.567 24.903 1.00 90.06 128 ASN A CA 1
ATOM 981 C C . ASN A 1 128 ? -6.487 -0.772 25.642 1.00 90.06 128 ASN A C 1
ATOM 983 O O . ASN A 1 128 ? -6.793 -0.030 26.571 1.00 90.06 128 ASN A O 1
ATOM 987 N N . ASP A 1 129 ? -7.306 -1.745 25.224 1.00 93.75 129 ASP A N 1
ATOM 988 C CA . ASP A 1 129 ? -8.608 -2.004 25.837 1.00 93.75 129 ASP A CA 1
ATOM 989 C C . ASP A 1 129 ? -9.036 -3.469 25.672 1.00 93.75 129 ASP A C 1
ATOM 991 O O . ASP A 1 129 ? -9.451 -3.920 24.600 1.00 93.75 129 ASP A O 1
ATOM 995 N N . SER A 1 130 ? -8.971 -4.213 26.776 1.00 93.69 130 SER A N 1
ATOM 996 C CA . SER A 1 130 ? -9.312 -5.637 26.837 1.00 93.69 130 SER A CA 1
ATOM 997 C C . SER A 1 130 ? -10.817 -5.923 26.832 1.00 93.69 130 SER A C 1
ATOM 999 O O . SER A 1 130 ? -11.219 -7.088 26.775 1.00 93.69 130 SER A O 1
ATOM 1001 N N . THR A 1 131 ? -11.669 -4.901 26.887 1.00 95.19 131 THR A N 1
ATOM 1002 C CA . THR A 1 131 ? -13.127 -5.059 26.839 1.00 95.19 131 THR A CA 1
ATOM 1003 C C . THR A 1 131 ? -13.653 -4.919 25.414 1.00 95.19 131 THR A C 1
ATOM 1005 O O . THR A 1 131 ? -14.584 -5.633 25.027 1.00 95.19 131 THR A O 1
ATOM 1008 N N . ARG A 1 132 ? -12.997 -4.088 24.598 1.00 95.50 132 ARG A N 1
ATOM 1009 C CA . ARG A 1 132 ? -13.385 -3.809 23.213 1.00 95.50 132 ARG A CA 1
ATOM 1010 C C . ARG A 1 132 ? -12.830 -4.828 22.222 1.00 95.50 132 ARG A C 1
ATOM 1012 O O . ARG A 1 132 ? -11.815 -5.486 22.461 1.00 95.50 132 ARG A O 1
ATOM 1019 N N . ARG A 1 133 ? -13.544 -4.984 21.106 1.00 96.75 133 ARG A N 1
ATOM 1020 C CA . ARG A 1 133 ? -13.131 -5.807 19.966 1.00 96.75 133 ARG A CA 1
ATOM 1021 C C . ARG A 1 133 ? -12.802 -4.896 18.786 1.00 96.75 133 ARG A C 1
ATOM 1023 O O . ARG A 1 133 ? -13.566 -3.960 18.553 1.00 96.75 133 ARG A O 1
ATOM 1030 N N . PRO A 1 134 ? -11.708 -5.162 18.063 1.00 97.25 134 PRO A N 1
ATOM 1031 C CA . PRO A 1 134 ? -11.416 -4.445 16.835 1.00 97.25 134 PRO A CA 1
ATOM 1032 C C . PRO A 1 134 ? -12.426 -4.793 15.734 1.00 97.25 134 PRO A C 1
ATOM 1034 O O . PRO A 1 134 ? -13.054 -5.856 15.765 1.00 97.25 134 PRO A O 1
ATOM 1037 N N . GLN A 1 135 ? -12.531 -3.911 14.749 1.00 96.44 135 GLN A N 1
ATOM 1038 C CA . GLN A 1 135 ? -13.293 -4.084 13.517 1.00 96.44 135 GLN A CA 1
ATOM 1039 C C . GLN A 1 135 ? -12.349 -3.976 12.319 1.00 96.44 135 GLN A C 1
ATOM 1041 O O . GLN A 1 135 ? -11.308 -3.328 12.404 1.00 96.44 135 GLN A O 1
ATOM 1046 N N . TYR A 1 136 ? -12.691 -4.637 11.217 1.00 95.75 136 TYR A N 1
ATOM 1047 C CA . TYR A 1 136 ? -12.025 -4.415 9.939 1.00 95.75 136 TYR A CA 1
ATOM 1048 C C . TYR A 1 136 ? -12.810 -3.350 9.179 1.00 95.75 136 TYR A C 1
ATOM 1050 O O . TYR A 1 136 ? -13.993 -3.548 8.898 1.00 95.75 136 TYR A O 1
ATOM 1058 N N . GLU A 1 137 ? -12.161 -2.232 8.879 1.00 96.12 137 GLU A N 1
ATOM 1059 C CA . GLU A 1 137 ? -12.763 -1.073 8.221 1.00 96.12 137 GLU A CA 1
ATOM 1060 C C . GLU A 1 137 ? -11.909 -0.652 7.018 1.00 96.12 137 GLU A C 1
ATOM 1062 O O . GLU A 1 137 ? -10.706 -0.916 6.961 1.00 96.12 137 GLU A O 1
ATOM 1067 N N . GLN A 1 138 ? -12.539 -0.017 6.033 1.00 95.69 138 GLN A N 1
ATOM 1068 C CA . GLN A 1 138 ? -11.874 0.429 4.812 1.00 95.69 138 GLN A CA 1
ATOM 1069 C C . GLN A 1 138 ? -11.220 1.793 5.042 1.00 95.69 138 GLN A C 1
ATOM 1071 O O . GLN A 1 138 ? -11.908 2.720 5.453 1.00 95.69 138 GLN A O 1
ATOM 1076 N N . VAL A 1 139 ? -9.921 1.939 4.754 1.00 96.12 139 VAL A N 1
ATOM 1077 C CA . VAL A 1 139 ? -9.233 3.239 4.899 1.00 96.12 139 VAL A CA 1
ATOM 1078 C C . VAL A 1 139 ? -9.112 3.952 3.570 1.00 96.12 139 VAL A C 1
ATOM 1080 O O . VAL A 1 139 ? -9.388 5.142 3.478 1.00 96.12 139 VAL A O 1
ATOM 1083 N N . VAL A 1 140 ? -8.687 3.227 2.538 1.00 95.44 140 VAL A N 1
ATOM 1084 C CA . VAL A 1 140 ? -8.497 3.769 1.193 1.00 95.44 140 VAL A CA 1
ATOM 1085 C C . VAL A 1 140 ? -9.224 2.888 0.191 1.00 95.44 140 VAL A C 1
ATOM 1087 O O . VAL A 1 140 ? -9.255 1.672 0.357 1.00 95.44 140 VAL A O 1
ATOM 1090 N N . ASN A 1 141 ? -9.837 3.492 -0.823 1.00 92.62 141 ASN A N 1
ATOM 1091 C CA . ASN A 1 141 ? -10.435 2.783 -1.950 1.00 92.62 141 ASN A CA 1
ATOM 1092 C C . ASN A 1 141 ? -9.973 3.422 -3.265 1.00 92.62 141 ASN A C 1
ATOM 1094 O O . ASN A 1 141 ? -10.281 4.585 -3.543 1.00 92.62 141 ASN A O 1
ATOM 1098 N N . TYR A 1 142 ? -9.241 2.651 -4.069 1.00 90.31 142 TYR A N 1
ATOM 1099 C CA . TYR A 1 142 ? -8.776 3.064 -5.387 1.00 90.31 142 TYR A CA 1
ATOM 1100 C C . TYR A 1 142 ? -9.757 2.612 -6.477 1.00 90.31 142 TYR A C 1
ATOM 1102 O O . TYR A 1 142 ? -9.725 1.475 -6.954 1.00 90.31 142 TYR A O 1
ATOM 111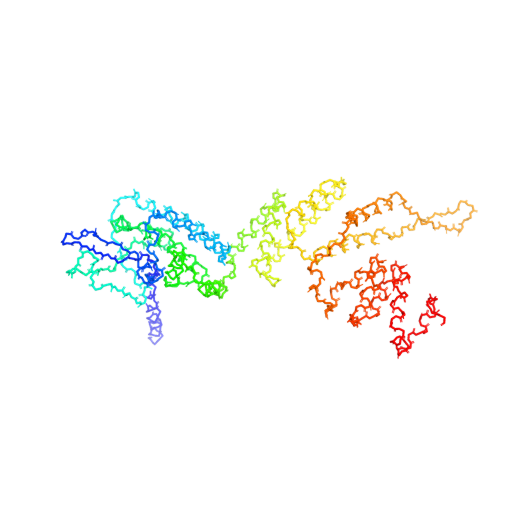0 N N . LEU A 1 143 ? -10.605 3.538 -6.922 1.00 88.94 143 LEU A N 1
ATOM 1111 C CA . LEU A 1 143 ? -11.631 3.297 -7.931 1.00 88.94 143 LEU A CA 1
ATOM 1112 C C . LEU A 1 143 ? -11.042 3.012 -9.324 1.00 88.94 143 LEU A C 1
ATOM 1114 O O . LEU A 1 143 ? -9.946 3.445 -9.684 1.00 88.94 143 LEU A O 1
ATOM 1118 N N . ASN A 1 144 ? -11.826 2.323 -10.159 1.00 84.44 144 ASN A N 1
ATOM 1119 C CA . ASN A 1 144 ? -11.442 1.979 -11.536 1.00 84.44 144 ASN A CA 1
ATOM 1120 C C . ASN A 1 144 ? -11.235 3.206 -12.444 1.00 84.44 144 ASN A C 1
ATOM 1122 O O . ASN A 1 144 ? -10.571 3.098 -13.470 1.00 84.44 144 ASN A O 1
ATOM 1126 N N . ASP A 1 145 ? -11.814 4.354 -12.088 1.00 86.25 145 ASP A N 1
ATOM 1127 C CA . ASP A 1 145 ? -11.700 5.608 -12.841 1.00 86.25 145 ASP A CA 1
ATOM 1128 C C . ASP A 1 145 ? -10.459 6.437 -12.470 1.00 86.25 145 ASP A C 1
ATOM 1130 O O . ASP A 1 145 ? -10.286 7.542 -12.980 1.00 86.25 145 ASP A O 1
ATOM 1134 N N . GLY A 1 146 ? -9.591 5.918 -11.599 1.00 86.62 146 GLY A N 1
ATOM 1135 C CA . GLY A 1 146 ? -8.375 6.610 -11.190 1.00 86.62 146 GLY A CA 1
ATOM 1136 C C . GLY A 1 146 ? -8.509 7.397 -9.884 1.00 86.62 146 GLY A C 1
ATOM 1137 O O . GLY A 1 146 ? -7.490 7.824 -9.344 1.00 86.62 146 GLY A O 1
ATOM 1138 N N . ARG A 1 147 ? -9.726 7.595 -9.361 1.00 90.12 147 ARG A N 1
ATOM 1139 C CA . ARG A 1 147 ? -9.930 8.341 -8.113 1.00 90.12 147 ARG A CA 1
ATOM 1140 C C . ARG A 1 147 ? -9.577 7.504 -6.890 1.00 90.12 147 ARG A C 1
ATOM 1142 O O . ARG A 1 147 ? -9.793 6.293 -6.862 1.00 90.12 147 ARG A O 1
ATOM 1149 N N . ILE A 1 148 ? -9.098 8.188 -5.857 1.00 93.31 148 ILE A N 1
ATOM 1150 C CA . ILE A 1 148 ? -8.783 7.601 -4.558 1.00 93.31 148 ILE A CA 1
ATOM 1151 C C . ILE A 1 148 ? -9.696 8.233 -3.518 1.00 93.31 148 ILE A C 1
ATOM 1153 O O . ILE A 1 148 ? -9.728 9.451 -3.369 1.00 93.31 148 ILE A O 1
ATOM 1157 N N . LEU A 1 149 ? -10.444 7.391 -2.817 1.00 94.00 149 LEU A N 1
ATOM 1158 C CA . LEU A 1 149 ? -11.266 7.782 -1.682 1.00 94.00 149 LEU A CA 1
ATOM 1159 C C . LEU A 1 149 ? -10.549 7.388 -0.391 1.00 94.00 149 LEU A C 1
ATOM 1161 O O . LEU A 1 149 ? -9.927 6.329 -0.339 1.00 94.00 149 LEU A O 1
ATOM 1165 N N . VAL A 1 150 ? -10.642 8.224 0.640 1.00 95.44 150 VAL A N 1
ATOM 1166 C CA . VAL A 1 150 ? -9.940 8.047 1.915 1.00 95.44 150 VAL A CA 1
ATOM 1167 C C . VAL A 1 150 ? -10.905 8.341 3.056 1.00 95.44 150 VAL A C 1
ATOM 1169 O O . VAL A 1 150 ? -11.518 9.407 3.073 1.00 95.44 150 VAL A O 1
ATOM 1172 N N . ASP A 1 151 ? -11.019 7.416 4.005 1.00 96.19 151 ASP A N 1
ATOM 1173 C CA . ASP A 1 151 ? -11.640 7.677 5.301 1.00 96.19 151 ASP A CA 1
ATOM 1174 C C . ASP A 1 151 ? -10.654 8.485 6.157 1.00 96.19 151 ASP A C 1
ATOM 1176 O O . ASP A 1 151 ? -9.677 7.957 6.699 1.00 96.19 151 ASP A O 1
ATOM 1180 N N . THR A 1 152 ? -10.875 9.799 6.214 1.00 96.12 152 THR A N 1
ATOM 1181 C CA . THR A 1 152 ? -9.963 10.748 6.863 1.00 96.12 152 THR A CA 1
ATOM 1182 C C . THR A 1 152 ? -9.792 10.473 8.359 1.00 96.12 152 THR A C 1
ATOM 1184 O O . THR A 1 152 ? -8.686 10.642 8.871 1.00 96.12 152 THR A O 1
ATOM 1187 N N . GLU A 1 153 ? -10.842 10.025 9.059 1.00 96.06 153 GLU A N 1
ATOM 1188 C CA . GLU A 1 153 ? -10.781 9.757 10.503 1.00 96.06 153 GLU A CA 1
ATOM 1189 C C . GLU A 1 153 ? -9.831 8.587 10.786 1.00 96.06 153 GLU A C 1
ATOM 1191 O O . GLU A 1 153 ? -8.913 8.701 11.604 1.00 96.06 153 GLU A O 1
ATOM 1196 N N . ILE A 1 154 ? -10.007 7.471 10.068 1.00 97.31 154 ILE A N 1
ATOM 1197 C CA . ILE A 1 154 ? -9.148 6.296 10.242 1.00 97.31 154 ILE A CA 1
ATOM 1198 C C . ILE A 1 154 ? -7.724 6.609 9.776 1.00 97.31 154 ILE A C 1
ATOM 1200 O O . ILE A 1 154 ? -6.764 6.256 10.463 1.00 97.31 154 ILE A O 1
ATOM 1204 N N . TYR A 1 155 ? -7.579 7.291 8.636 1.00 97.19 155 TYR A N 1
ATOM 1205 C CA . TYR A 1 155 ? -6.282 7.629 8.054 1.00 97.19 155 TYR A CA 1
ATOM 1206 C C . TYR A 1 155 ? -5.425 8.475 9.005 1.00 97.19 155 TYR A C 1
ATOM 1208 O O . TYR A 1 155 ? -4.246 8.182 9.200 1.00 97.19 155 TYR A O 1
ATOM 1216 N N . GLN A 1 156 ? -6.009 9.489 9.652 1.00 96.50 156 GLN A N 1
ATOM 1217 C CA . GLN A 1 156 ? -5.301 10.341 10.616 1.00 96.50 156 GLN A CA 1
ATOM 1218 C C . GLN A 1 156 ? -4.873 9.593 11.887 1.00 96.50 156 GLN A C 1
ATOM 1220 O O . GLN A 1 156 ? -3.906 9.992 12.536 1.00 96.50 156 GLN A O 1
ATOM 1225 N N . ALA A 1 157 ? -5.556 8.501 12.237 1.00 97.00 157 ALA A N 1
ATOM 1226 C CA . ALA A 1 157 ? -5.209 7.660 13.379 1.00 97.00 157 ALA A CA 1
ATOM 1227 C C . ALA A 1 157 ? -4.109 6.621 13.076 1.00 97.00 157 ALA A C 1
ATOM 1229 O O . ALA A 1 157 ? -3.677 5.897 13.981 1.00 97.00 157 ALA A O 1
ATOM 1230 N N . LEU A 1 158 ? -3.654 6.512 11.822 1.00 97.44 158 LEU A N 1
ATOM 1231 C CA . LEU A 1 158 ? -2.613 5.567 11.426 1.00 97.44 158 LEU A CA 1
ATOM 1232 C C . LEU A 1 158 ? -1.226 5.990 11.931 1.00 97.44 158 LEU A C 1
ATOM 1234 O O . LEU A 1 158 ? -0.823 7.148 11.865 1.00 97.44 158 LEU A O 1
ATOM 1238 N N . SER A 1 159 ? -0.436 5.005 12.368 1.00 95.94 159 SER A N 1
ATOM 1239 C CA . SER A 1 159 ? 0.989 5.213 12.650 1.00 95.94 159 SER A CA 1
ATOM 1240 C C . SER A 1 159 ? 1.784 5.507 11.366 1.00 95.94 159 SER A C 1
ATOM 1242 O O . SER A 1 159 ? 1.368 5.063 10.293 1.00 95.94 159 SER A O 1
ATOM 1244 N N . PRO A 1 160 ? 2.977 6.135 11.439 1.00 96.62 160 PRO A N 1
ATOM 1245 C CA . PRO A 1 160 ? 3.828 6.369 10.263 1.00 96.62 160 PRO A CA 1
ATOM 1246 C C . PRO A 1 160 ? 4.083 5.116 9.415 1.00 96.62 160 PRO A C 1
ATOM 1248 O O . PRO A 1 160 ? 4.035 5.163 8.189 1.00 96.62 160 PRO A O 1
ATOM 1251 N N . LYS A 1 161 ? 4.270 3.959 10.063 1.00 95.25 161 LYS A N 1
ATOM 1252 C CA . LYS A 1 161 ? 4.421 2.669 9.377 1.00 95.25 161 LYS A CA 1
ATOM 1253 C C . LYS A 1 161 ? 3.155 2.226 8.650 1.00 95.25 161 LYS A C 1
ATOM 1255 O O . LYS A 1 161 ? 3.245 1.696 7.549 1.00 95.25 161 LYS A O 1
ATOM 1260 N N . SER A 1 162 ? 1.991 2.450 9.250 1.00 96.25 162 SER A N 1
ATOM 1261 C CA . SER A 1 162 ? 0.707 2.140 8.619 1.00 96.25 162 SER A CA 1
ATOM 1262 C C . SER A 1 162 ? 0.401 3.104 7.465 1.00 96.25 162 SER A C 1
ATOM 1264 O O . SER A 1 162 ? -0.096 2.669 6.435 1.00 96.25 162 SER A O 1
ATOM 1266 N N . LEU A 1 163 ? 0.779 4.380 7.586 1.00 97.62 163 LEU A N 1
ATOM 1267 C CA . LEU A 1 163 ? 0.716 5.355 6.493 1.00 97.62 163 LEU A CA 1
ATOM 1268 C C . LEU A 1 163 ? 1.627 4.950 5.322 1.00 97.62 163 LEU A C 1
ATOM 1270 O O . LEU A 1 163 ? 1.192 4.917 4.178 1.00 97.62 163 LEU A O 1
ATOM 1274 N N . ALA A 1 164 ? 2.871 4.547 5.581 1.00 97.12 164 ALA A N 1
ATOM 1275 C CA . ALA A 1 164 ? 3.732 4.022 4.519 1.00 97.12 164 ALA A CA 1
ATOM 1276 C C . ALA A 1 164 ? 3.120 2.779 3.851 1.00 97.12 164 ALA A C 1
ATOM 1278 O O . ALA A 1 164 ? 3.112 2.665 2.625 1.00 97.12 164 ALA A O 1
ATOM 1279 N N . ALA A 1 165 ? 2.570 1.870 4.662 1.00 96.38 165 ALA A N 1
ATOM 1280 C CA . ALA A 1 165 ? 1.936 0.653 4.181 1.00 96.38 165 ALA A CA 1
ATOM 1281 C C . ALA A 1 165 ? 0.740 0.939 3.274 1.00 96.38 165 ALA A C 1
ATOM 1283 O O . ALA A 1 165 ? 0.639 0.295 2.239 1.00 96.38 165 ALA A O 1
ATOM 1284 N N . ILE A 1 166 ? -0.135 1.893 3.604 1.00 97.25 166 ILE A N 1
ATOM 1285 C CA . ILE A 1 166 ? -1.311 2.165 2.769 1.00 97.25 166 ILE A CA 1
ATOM 1286 C C . ILE A 1 166 ? -0.915 2.726 1.397 1.00 97.25 166 ILE A C 1
ATOM 1288 O O . ILE A 1 166 ? -1.417 2.264 0.378 1.00 97.25 166 ILE A O 1
ATOM 1292 N N . HIS A 1 167 ? 0.063 3.635 1.342 1.00 97.50 167 HIS A N 1
ATOM 1293 C CA . HIS A 1 167 ? 0.563 4.178 0.073 1.00 97.50 167 HIS A CA 1
ATOM 1294 C C . HIS A 1 167 ? 1.188 3.092 -0.807 1.00 97.50 167 HIS A C 1
ATOM 1296 O O . HIS A 1 167 ? 0.906 3.004 -2.003 1.00 97.50 167 HIS A O 1
ATOM 1302 N N . LEU A 1 168 ? 2.041 2.258 -0.208 1.00 97.06 168 LEU A N 1
ATOM 1303 C CA . LEU A 1 168 ? 2.675 1.149 -0.910 1.00 97.06 168 LEU A CA 1
ATOM 1304 C C . LEU A 1 168 ? 1.641 0.122 -1.366 1.00 97.06 168 LEU A C 1
ATOM 1306 O O . LEU A 1 168 ? 1.729 -0.328 -2.503 1.00 97.06 168 LEU A O 1
ATOM 1310 N N . HIS A 1 169 ? 0.660 -0.216 -0.527 1.00 96.50 169 HIS A N 1
ATOM 1311 C CA . HIS A 1 169 ? -0.403 -1.159 -0.863 1.00 96.50 169 HIS A CA 1
ATOM 1312 C C . HIS A 1 169 ? -1.117 -0.747 -2.146 1.00 96.50 169 HIS A C 1
ATOM 1314 O O . HIS A 1 169 ? -1.132 -1.514 -3.105 1.00 96.50 169 HIS A O 1
ATOM 1320 N N . GLU A 1 170 ? -1.658 0.471 -2.189 1.00 95.81 170 GLU A N 1
ATOM 1321 C CA . GLU A 1 170 ? -2.437 0.938 -3.336 1.00 95.81 170 GLU A CA 1
ATOM 1322 C C . GLU A 1 170 ? -1.584 1.009 -4.609 1.00 95.81 170 GLU A C 1
ATOM 1324 O O . GLU A 1 170 ? -2.026 0.577 -5.675 1.00 95.81 170 GLU A O 1
ATOM 1329 N N . ALA A 1 171 ? -0.335 1.480 -4.502 1.00 95.69 171 ALA A N 1
ATOM 1330 C CA . ALA A 1 171 ? 0.575 1.559 -5.642 1.00 95.69 171 ALA A CA 1
ATOM 1331 C C . ALA A 1 171 ? 0.937 0.164 -6.177 1.00 95.69 171 ALA A C 1
ATOM 1333 O O . ALA A 1 171 ? 0.844 -0.098 -7.375 1.00 95.69 171 ALA A O 1
ATOM 1334 N N . ILE A 1 172 ? 1.310 -0.761 -5.289 1.00 94.88 172 ILE A N 1
ATOM 1335 C CA . ILE A 1 172 ? 1.629 -2.145 -5.649 1.00 94.88 172 ILE A CA 1
ATOM 1336 C C . ILE A 1 172 ? 0.412 -2.824 -6.265 1.00 94.88 172 ILE A C 1
ATOM 1338 O O . ILE A 1 172 ? 0.520 -3.485 -7.296 1.00 94.88 172 ILE A O 1
ATOM 1342 N N . TYR A 1 173 ? -0.746 -2.677 -5.633 1.00 93.50 173 TYR A N 1
ATOM 1343 C CA . TYR A 1 173 ? -1.947 -3.360 -6.063 1.00 93.50 173 TYR A CA 1
ATOM 1344 C C . TYR A 1 173 ? -2.421 -2.864 -7.429 1.00 93.50 173 TYR A C 1
ATOM 1346 O O . TYR A 1 173 ? -2.737 -3.682 -8.294 1.00 93.50 173 TYR A O 1
ATOM 1354 N N . LYS A 1 174 ? -2.356 -1.550 -7.679 1.00 92.44 174 LYS A N 1
ATOM 1355 C CA . LYS A 1 174 ? -2.594 -0.970 -9.006 1.00 92.44 174 LYS A CA 1
ATOM 1356 C C . LYS A 1 174 ? -1.700 -1.608 -10.068 1.00 92.44 174 LYS A C 1
ATOM 1358 O O . LYS A 1 174 ? -2.211 -2.045 -11.098 1.00 92.44 174 LYS A O 1
ATOM 1363 N N . ILE A 1 175 ? -0.398 -1.729 -9.790 1.00 91.75 175 ILE A N 1
ATOM 1364 C CA . ILE A 1 175 ? 0.567 -2.368 -10.697 1.00 91.75 175 ILE A CA 1
ATOM 1365 C C . ILE A 1 175 ? 0.164 -3.814 -10.975 1.00 91.75 175 ILE A C 1
ATOM 1367 O O . ILE A 1 175 ? 0.065 -4.212 -12.133 1.00 91.75 175 ILE A O 1
ATOM 1371 N N . LEU A 1 176 ? -0.082 -4.608 -9.930 1.00 90.25 176 LEU A N 1
ATOM 1372 C CA . LEU A 1 176 ? -0.425 -6.024 -10.078 1.00 90.25 176 LEU A CA 1
ATOM 1373 C C . LEU A 1 176 ? -1.742 -6.212 -10.841 1.00 90.25 176 LEU A C 1
ATOM 1375 O O . LEU A 1 176 ? -1.833 -7.084 -11.705 1.00 90.25 176 LEU A O 1
ATOM 1379 N N . ARG A 1 177 ? -2.737 -5.360 -10.594 1.00 89.44 177 ARG A N 1
ATOM 1380 C CA . ARG A 1 177 ? -4.015 -5.372 -11.308 1.00 89.44 177 ARG A CA 1
ATOM 1381 C C . ARG A 1 177 ? -3.842 -5.044 -12.789 1.00 89.44 177 ARG A C 1
ATOM 1383 O O . ARG A 1 177 ? -4.336 -5.787 -13.629 1.00 89.44 177 ARG A O 1
ATOM 1390 N N . ASP A 1 178 ? -3.120 -3.979 -13.123 1.00 87.44 178 ASP A N 1
ATOM 1391 C CA . ASP A 1 178 ? -2.931 -3.557 -14.518 1.00 87.44 178 ASP A CA 1
ATOM 1392 C C . ASP A 1 178 ? -2.131 -4.569 -15.335 1.00 87.44 178 ASP A C 1
ATOM 1394 O O . ASP A 1 178 ? -2.395 -4.809 -16.513 1.00 87.44 178 ASP A O 1
ATOM 1398 N N . VAL A 1 179 ? -1.114 -5.140 -14.704 1.00 84.12 179 VAL A N 1
ATOM 1399 C CA . VAL A 1 179 ? -0.152 -6.008 -15.365 1.00 84.12 179 VAL A CA 1
ATOM 1400 C C . VAL A 1 179 ? -0.663 -7.441 -15.456 1.00 84.12 179 VAL A C 1
ATOM 1402 O O . VAL A 1 179 ? -0.508 -8.090 -16.489 1.00 84.12 179 VAL A O 1
ATOM 1405 N N . ARG A 1 180 ? -1.226 -7.958 -14.360 1.00 85.31 180 ARG A N 1
ATOM 1406 C CA . ARG A 1 180 ? -1.555 -9.382 -14.203 1.00 85.31 180 ARG A CA 1
ATOM 1407 C C . ARG A 1 180 ? -3.051 -9.651 -14.238 1.00 85.31 180 ARG A C 1
ATOM 1409 O O . ARG A 1 180 ? -3.451 -10.799 -14.420 1.00 85.31 180 ARG A O 1
ATOM 1416 N N . GLY A 1 181 ? -3.871 -8.616 -14.062 1.00 88.00 181 GLY A N 1
ATOM 1417 C CA . GLY A 1 181 ? -5.307 -8.766 -13.859 1.00 88.00 181 GLY A CA 1
ATOM 1418 C C . GLY A 1 181 ? -5.650 -9.341 -12.485 1.00 88.00 181 GLY A C 1
ATOM 1419 O O . GLY A 1 181 ? -6.657 -10.040 -12.371 1.00 88.00 181 GLY A O 1
ATOM 1420 N N . ASP A 1 182 ? -4.811 -9.107 -11.468 1.00 87.25 182 ASP A N 1
ATOM 1421 C CA . ASP A 1 182 ? -5.086 -9.562 -10.102 1.00 87.25 182 ASP A CA 1
ATOM 1422 C C . ASP A 1 182 ? -6.446 -9.005 -9.631 1.00 87.25 182 ASP A C 1
ATOM 1424 O O . ASP A 1 182 ? -6.734 -7.815 -9.765 1.00 87.25 182 ASP A O 1
ATOM 1428 N N . ALA A 1 183 ? -7.304 -9.896 -9.125 1.00 87.38 183 ALA A N 1
ATOM 1429 C CA . ALA A 1 183 ? -8.670 -9.576 -8.694 1.00 87.38 183 ALA A CA 1
ATOM 1430 C C . ALA A 1 183 ? -8.792 -9.344 -7.177 1.00 87.38 183 ALA A C 1
ATOM 1432 O O . ALA A 1 183 ? -9.862 -8.959 -6.703 1.00 87.38 183 ALA A O 1
ATOM 1433 N N . ASP A 1 184 ? -7.725 -9.645 -6.431 1.00 88.94 184 ASP A N 1
ATOM 1434 C CA . ASP A 1 184 ? -7.623 -9.470 -4.987 1.00 88.94 184 ASP A CA 1
ATOM 1435 C C . ASP A 1 184 ? -6.230 -8.947 -4.602 1.00 88.94 184 ASP A C 1
ATOM 1437 O O . ASP A 1 184 ? -5.254 -9.152 -5.327 1.00 88.94 184 ASP A O 1
ATOM 1441 N N . SER A 1 185 ? -6.131 -8.263 -3.461 1.00 91.56 185 SER A N 1
ATOM 1442 C CA . SER A 1 185 ? -4.904 -7.585 -3.021 1.00 91.56 185 SER A CA 1
ATOM 1443 C C . SER A 1 185 ? -3.967 -8.473 -2.187 1.00 91.56 185 SER A C 1
ATOM 1445 O O . SER A 1 185 ? -3.032 -7.976 -1.557 1.00 91.56 185 SER A O 1
ATOM 1447 N N . SER A 1 186 ? -4.158 -9.800 -2.182 1.00 90.25 186 SER A N 1
ATOM 1448 C CA . SER A 1 186 ? -3.379 -10.712 -1.321 1.00 90.25 186 SER A CA 1
ATOM 1449 C C . SER A 1 186 ? -1.876 -10.645 -1.591 1.00 90.25 186 SER A C 1
ATOM 1451 O O . SER A 1 186 ? -1.077 -10.591 -0.654 1.00 90.25 186 SER A O 1
ATOM 1453 N N . GLU A 1 187 ? -1.482 -10.604 -2.865 1.00 89.25 187 GLU A N 1
ATOM 1454 C CA . GLU A 1 187 ? -0.069 -10.500 -3.237 1.00 89.25 187 GLU A CA 1
ATOM 1455 C C . GLU A 1 187 ? 0.485 -9.093 -2.969 1.00 89.25 187 GLU A C 1
ATOM 1457 O O . GLU A 1 187 ? 1.634 -8.955 -2.550 1.00 89.25 187 GLU A O 1
ATOM 1462 N N . ALA A 1 188 ? -0.344 -8.051 -3.108 1.00 92.69 188 ALA A N 1
ATOM 1463 C CA . ALA A 1 188 ? 0.047 -6.688 -2.763 1.00 92.69 188 ALA A CA 1
ATOM 1464 C C . ALA A 1 188 ? 0.391 -6.562 -1.274 1.00 92.69 188 ALA A C 1
ATOM 1466 O O . ALA A 1 188 ? 1.447 -6.025 -0.943 1.00 92.69 188 ALA A O 1
ATOM 1467 N N . ARG A 1 189 ? -0.429 -7.144 -0.383 1.00 91.88 189 ARG A N 1
ATOM 1468 C CA . ARG A 1 189 ? -0.160 -7.171 1.066 1.00 91.88 189 ARG A CA 1
ATOM 1469 C C . ARG A 1 189 ? 1.148 -7.873 1.398 1.00 91.88 189 ARG A C 1
ATOM 1471 O O . ARG A 1 189 ? 1.946 -7.362 2.184 1.00 91.88 189 ARG A O 1
ATOM 1478 N N . ARG A 1 190 ? 1.388 -9.031 0.774 1.00 89.06 190 ARG A N 1
ATOM 1479 C CA . ARG A 1 190 ? 2.623 -9.802 0.958 1.00 89.06 190 ARG A CA 1
ATOM 1480 C C . ARG A 1 190 ? 3.850 -8.999 0.532 1.00 89.06 190 ARG A C 1
ATOM 1482 O O . ARG A 1 190 ? 4.825 -8.920 1.281 1.00 89.06 190 ARG A O 1
ATOM 1489 N N . LEU A 1 191 ? 3.787 -8.380 -0.647 1.00 91.06 191 LEU A N 1
ATOM 1490 C CA . LEU A 1 191 ? 4.871 -7.570 -1.191 1.00 91.06 191 LEU A CA 1
ATOM 1491 C C . LEU A 1 191 ? 5.127 -6.324 -0.339 1.00 91.06 191 LEU A C 1
ATOM 1493 O O . LEU A 1 191 ? 6.274 -6.012 -0.023 1.00 91.06 191 LEU A O 1
ATOM 1497 N N . ASN A 1 192 ? 4.066 -5.646 0.089 1.00 94.12 192 ASN A N 1
ATOM 1498 C CA . ASN A 1 192 ? 4.138 -4.482 0.960 1.00 94.12 192 ASN A CA 1
ATOM 1499 C C . ASN A 1 192 ? 4.814 -4.812 2.299 1.00 94.12 192 ASN A C 1
ATOM 1501 O O . ASN A 1 192 ? 5.798 -4.176 2.685 1.00 94.12 192 ASN A O 1
ATOM 1505 N N . ALA A 1 193 ? 4.354 -5.874 2.968 1.00 91.06 193 ALA A N 1
ATOM 1506 C CA . ALA A 1 193 ? 4.939 -6.343 4.218 1.00 91.06 193 ALA A CA 1
ATOM 1507 C C . ALA A 1 193 ? 6.426 -6.678 4.077 1.00 91.06 193 ALA A C 1
ATOM 1509 O O . ALA A 1 193 ? 7.234 -6.321 4.936 1.00 91.06 193 ALA A O 1
ATOM 1510 N N . TYR A 1 194 ? 6.807 -7.315 2.972 1.00 89.56 194 TYR A N 1
ATOM 1511 C CA . TYR A 1 194 ? 8.204 -7.590 2.678 1.00 89.56 194 TYR A CA 1
ATOM 1512 C C . TYR A 1 194 ? 9.022 -6.308 2.478 1.00 89.56 194 TYR A C 1
ATOM 1514 O O . TYR A 1 194 ? 10.077 -6.146 3.098 1.00 89.56 194 TYR A O 1
ATOM 1522 N N . LEU A 1 195 ? 8.542 -5.376 1.649 1.00 91.88 195 LEU A N 1
ATOM 1523 C CA . LEU A 1 195 ? 9.248 -4.127 1.360 1.00 91.88 195 LEU A CA 1
ATOM 1524 C C . LEU A 1 195 ? 9.428 -3.268 2.617 1.00 91.88 195 LEU A C 1
ATOM 1526 O O . LEU A 1 195 ? 10.434 -2.560 2.728 1.00 91.88 195 LEU A O 1
ATOM 1530 N N . LEU A 1 196 ? 8.509 -3.386 3.577 1.00 93.06 196 LEU A N 1
ATOM 1531 C CA . LEU A 1 196 ? 8.567 -2.736 4.884 1.00 93.06 196 LEU A CA 1
ATOM 1532 C C . LEU A 1 196 ? 9.263 -3.566 5.974 1.00 93.06 196 LEU A C 1
ATOM 1534 O O . LEU A 1 196 ? 9.557 -3.023 7.030 1.00 93.06 196 LEU A O 1
ATOM 1538 N N . SER A 1 197 ? 9.602 -4.838 5.768 1.00 89.69 197 SER A N 1
ATOM 1539 C CA . SER A 1 197 ? 10.310 -5.653 6.780 1.00 89.69 197 SER A CA 1
ATOM 1540 C C . SER A 1 197 ? 11.695 -5.075 7.116 1.00 89.69 197 SER A C 1
ATOM 1542 O O . SER A 1 197 ? 12.237 -4.274 6.365 1.00 89.69 197 SER A O 1
ATOM 1544 N N . SER A 1 198 ? 12.326 -5.395 8.242 1.00 84.75 198 SER A N 1
ATOM 1545 C CA . SER A 1 198 ? 13.730 -4.993 8.497 1.00 84.75 198 SER A CA 1
ATOM 1546 C C . SER A 1 198 ? 14.718 -5.888 7.746 1.00 84.75 198 SER A C 1
ATOM 1548 O O . SER A 1 198 ? 15.680 -5.376 7.164 1.00 84.75 198 SER A O 1
ATOM 1550 N N . CYS A 1 199 ? 14.415 -7.186 7.715 1.00 76.38 199 CYS A N 1
ATOM 1551 C CA . CYS A 1 199 ? 15.222 -8.272 7.195 1.00 76.38 199 CYS A CA 1
ATOM 1552 C C . CYS A 1 199 ? 14.494 -8.931 6.014 1.00 76.38 199 CYS A C 1
ATOM 1554 O O . CYS A 1 199 ? 13.701 -9.854 6.211 1.00 76.38 199 CYS A O 1
ATOM 1556 N N . PRO A 1 200 ? 14.702 -8.427 4.790 1.00 67.12 200 PRO A N 1
ATOM 1557 C CA . PRO A 1 200 ? 14.179 -9.086 3.611 1.00 67.12 200 PRO A CA 1
ATOM 1558 C C . PRO A 1 200 ? 14.803 -10.482 3.459 1.00 67.12 200 PRO A C 1
ATOM 1560 O O . PRO A 1 200 ? 16.003 -10.594 3.227 1.00 67.12 200 PRO A O 1
ATOM 1563 N N . ASP A 1 201 ? 13.994 -11.532 3.598 1.00 72.12 201 ASP A N 1
ATOM 1564 C CA . ASP A 1 201 ? 14.398 -12.921 3.347 1.00 72.12 201 ASP A CA 1
ATOM 1565 C C . ASP A 1 201 ? 14.729 -13.110 1.855 1.00 72.12 201 ASP A C 1
ATOM 1567 O O . ASP A 1 201 ? 13.877 -12.881 0.994 1.00 72.12 201 ASP A O 1
ATOM 1571 N N . GLU A 1 202 ? 15.957 -13.538 1.544 1.00 70.56 202 GLU A N 1
ATOM 1572 C CA . GLU A 1 202 ? 16.425 -13.834 0.179 1.00 70.56 202 GLU A CA 1
ATOM 1573 C C . GLU A 1 202 ? 15.562 -14.890 -0.525 1.00 70.56 202 GLU A C 1
ATOM 1575 O O . GLU A 1 202 ? 15.366 -14.842 -1.739 1.00 70.56 202 GLU A O 1
ATOM 1580 N N . THR A 1 203 ? 14.961 -15.805 0.230 1.00 71.19 203 THR A N 1
ATOM 1581 C CA . THR A 1 203 ? 14.007 -16.781 -0.306 1.00 71.19 203 THR A CA 1
ATOM 1582 C C . THR A 1 203 ? 12.726 -16.088 -0.757 1.00 71.19 203 THR A C 1
ATOM 1584 O O . THR A 1 203 ? 12.143 -16.435 -1.785 1.00 71.19 203 THR A O 1
ATOM 1587 N N . LEU A 1 204 ? 12.278 -15.074 -0.013 1.00 67.94 204 LEU A N 1
ATOM 1588 C CA . LEU A 1 204 ? 11.134 -14.263 -0.412 1.00 67.94 204 LEU A CA 1
ATOM 1589 C C . LEU A 1 204 ? 11.473 -13.379 -1.617 1.00 67.94 204 LEU A C 1
ATOM 1591 O O . LEU A 1 204 ? 10.616 -13.218 -2.479 1.00 67.94 204 LEU A O 1
ATOM 1595 N N . ILE A 1 205 ? 12.715 -12.882 -1.717 1.00 67.75 205 ILE A N 1
ATOM 1596 C CA . ILE A 1 205 ? 13.235 -12.185 -2.908 1.00 67.75 205 ILE A CA 1
ATOM 1597 C C . ILE A 1 205 ? 13.094 -13.065 -4.141 1.00 67.75 205 ILE A C 1
ATOM 1599 O O . ILE A 1 205 ? 12.481 -12.636 -5.115 1.00 67.75 205 ILE A O 1
ATOM 1603 N N . ALA A 1 206 ? 13.634 -14.283 -4.085 1.00 72.06 206 ALA A N 1
ATOM 1604 C CA . ALA A 1 206 ? 13.613 -15.215 -5.204 1.00 72.06 206 ALA A CA 1
ATOM 1605 C C . ALA A 1 206 ? 12.176 -15.582 -5.597 1.00 72.06 206 ALA A C 1
ATOM 1607 O O . ALA A 1 206 ? 11.817 -15.497 -6.767 1.00 72.06 206 ALA A O 1
ATOM 1608 N N . ASN A 1 207 ? 11.319 -15.881 -4.614 1.00 71.69 207 ASN A N 1
ATOM 1609 C CA . ASN A 1 207 ? 9.904 -16.163 -4.862 1.00 71.69 207 ASN A CA 1
ATOM 1610 C C . ASN A 1 207 ? 9.179 -14.960 -5.479 1.00 71.69 207 ASN A C 1
ATOM 1612 O O . ASN A 1 207 ? 8.323 -15.124 -6.339 1.00 71.69 207 ASN A O 1
ATOM 1616 N N . MET A 1 208 ? 9.497 -13.739 -5.050 1.00 70.31 208 MET A N 1
ATOM 1617 C CA . MET A 1 208 ? 8.891 -12.534 -5.609 1.00 70.31 208 MET A CA 1
ATOM 1618 C C . MET A 1 208 ? 9.417 -12.206 -7.001 1.00 70.31 208 MET A C 1
ATOM 1620 O O . MET A 1 208 ? 8.643 -11.750 -7.833 1.00 70.31 208 MET A O 1
ATOM 1624 N N . GLN A 1 209 ? 10.701 -12.437 -7.275 1.00 74.12 209 GLN A N 1
ATOM 1625 C CA . GLN A 1 209 ? 11.246 -12.352 -8.628 1.00 74.12 209 GLN A CA 1
ATOM 1626 C C . GLN A 1 209 ? 10.546 -13.358 -9.531 1.00 74.12 209 GLN A C 1
ATOM 1628 O O . GLN A 1 209 ? 10.040 -12.963 -10.571 1.00 74.12 209 GLN A O 1
ATOM 1633 N N . GLU A 1 210 ? 10.384 -14.600 -9.081 1.00 77.38 210 GLU A N 1
ATOM 1634 C CA . GLU A 1 210 ? 9.628 -15.620 -9.801 1.00 77.38 210 GLU A CA 1
ATOM 1635 C C . GLU A 1 210 ? 8.174 -15.182 -10.039 1.00 77.38 210 GLU A C 1
ATOM 1637 O O . GLU A 1 210 ? 7.669 -15.296 -11.152 1.00 77.38 210 GLU A O 1
ATOM 1642 N N . VAL A 1 211 ? 7.491 -14.619 -9.038 1.00 69.50 211 VAL A N 1
ATOM 1643 C CA . VAL A 1 211 ? 6.136 -14.062 -9.197 1.00 69.50 211 VAL A CA 1
ATOM 1644 C C . VAL A 1 211 ? 6.127 -12.915 -10.215 1.00 69.50 211 VAL A C 1
ATOM 1646 O O . VAL A 1 211 ? 5.229 -12.838 -11.057 1.00 69.50 211 VAL A O 1
ATOM 1649 N N . LEU A 1 212 ? 7.124 -12.031 -10.174 1.00 71.06 212 LEU A N 1
ATOM 1650 C CA . LEU A 1 212 ? 7.273 -10.923 -11.115 1.00 71.06 212 LEU A CA 1
ATOM 1651 C C . LEU A 1 212 ? 7.703 -11.387 -12.515 1.00 71.06 212 LEU A C 1
ATOM 1653 O O . LEU A 1 212 ? 7.428 -10.693 -13.476 1.00 71.06 212 LEU A O 1
ATOM 1657 N N . GLU A 1 213 ? 8.334 -12.542 -12.675 1.00 73.00 213 GLU A N 1
ATOM 1658 C CA . GLU A 1 213 ? 8.760 -13.076 -13.974 1.00 73.00 213 GLU A CA 1
ATOM 1659 C C . GLU A 1 213 ? 7.665 -13.948 -14.607 1.00 73.00 213 GLU A C 1
ATOM 1661 O O . GLU A 1 213 ? 7.342 -13.810 -15.790 1.00 73.00 213 GLU A O 1
ATOM 1666 N N . ASN A 1 214 ? 7.017 -14.797 -13.806 1.00 69.62 214 ASN A N 1
ATOM 1667 C CA . ASN A 1 214 ? 5.982 -15.735 -14.246 1.00 69.62 214 ASN A CA 1
ATOM 1668 C C . ASN A 1 214 ? 4.646 -15.068 -14.559 1.00 69.62 214 ASN A C 1
ATOM 1670 O O . ASN A 1 214 ? 3.822 -15.626 -15.288 1.00 69.62 214 ASN A O 1
ATOM 1674 N N . SER A 1 215 ? 4.399 -13.875 -14.031 1.00 59.31 215 SER A N 1
ATOM 1675 C CA . SER A 1 215 ? 3.097 -13.215 -14.128 1.00 59.31 215 SER A CA 1
ATOM 1676 C C . SER A 1 215 ? 2.768 -12.630 -15.511 1.00 59.31 215 SER A C 1
ATOM 1678 O O . SER A 1 215 ? 1.916 -11.756 -15.635 1.00 59.31 215 SER A O 1
ATOM 1680 N N . LYS A 1 216 ? 3.407 -13.124 -16.584 1.00 52.72 216 LYS A N 1
ATOM 1681 C CA . LYS A 1 216 ? 3.365 -12.532 -17.935 1.00 52.72 216 LYS A CA 1
ATOM 1682 C C . LYS A 1 216 ? 3.654 -11.037 -17.910 1.00 52.72 216 LYS A C 1
ATOM 1684 O O . LYS A 1 216 ? 3.225 -10.292 -18.788 1.00 52.72 216 LYS A O 1
ATOM 1689 N N . LEU A 1 217 ? 4.504 -10.646 -16.976 1.00 53.75 217 LEU A N 1
ATOM 1690 C CA . LEU A 1 217 ? 5.204 -9.380 -16.934 1.00 53.75 217 LEU A CA 1
ATOM 1691 C C . LEU A 1 217 ? 6.208 -9.236 -18.091 1.00 53.75 217 LEU A C 1
ATOM 1693 O O . LEU A 1 217 ? 7.212 -8.542 -17.990 1.00 53.75 217 LEU A O 1
ATOM 1697 N N . SER A 1 218 ? 5.932 -9.855 -19.245 1.00 48.75 218 SER A N 1
ATOM 1698 C CA . SER A 1 218 ? 6.369 -9.282 -20.505 1.00 48.75 218 SER A CA 1
ATOM 1699 C C . SER A 1 218 ? 5.816 -7.869 -20.519 1.00 48.75 218 SER A C 1
ATOM 1701 O O . SER A 1 218 ? 4.596 -7.705 -20.498 1.00 48.75 218 SER A O 1
ATOM 1703 N N . VAL A 1 219 ? 6.717 -6.892 -20.474 1.00 53.12 219 VAL A N 1
ATOM 1704 C CA . VAL A 1 219 ? 6.445 -5.458 -20.554 1.00 53.12 219 VAL A CA 1
ATOM 1705 C C . VAL A 1 219 ? 5.114 -5.209 -21.282 1.00 53.12 219 VAL A C 1
ATOM 1707 O O . VAL A 1 219 ? 4.996 -5.617 -22.446 1.00 53.12 219 VAL A O 1
ATOM 1710 N N . PRO A 1 220 ? 4.097 -4.628 -20.609 1.00 53.34 220 PRO A N 1
ATOM 1711 C CA . PRO A 1 220 ? 2.767 -4.466 -21.180 1.00 53.34 220 PRO A CA 1
ATOM 1712 C C . PRO A 1 220 ? 2.861 -3.893 -22.593 1.00 53.34 220 PRO A C 1
ATOM 1714 O O . PRO A 1 220 ? 3.710 -3.043 -22.853 1.00 53.34 220 PRO A O 1
ATOM 1717 N N . THR A 1 221 ? 1.990 -4.310 -23.516 1.00 53.19 221 THR A N 1
ATOM 1718 C CA . THR A 1 221 ? 1.973 -3.766 -24.889 1.00 53.19 221 THR A CA 1
ATOM 1719 C C . THR A 1 221 ? 1.931 -2.232 -24.901 1.00 53.19 221 THR A C 1
ATOM 1721 O O . THR A 1 221 ? 2.497 -1.619 -25.799 1.00 53.19 221 THR A O 1
ATOM 1724 N N . ILE A 1 222 ? 1.344 -1.626 -23.865 1.00 49.94 222 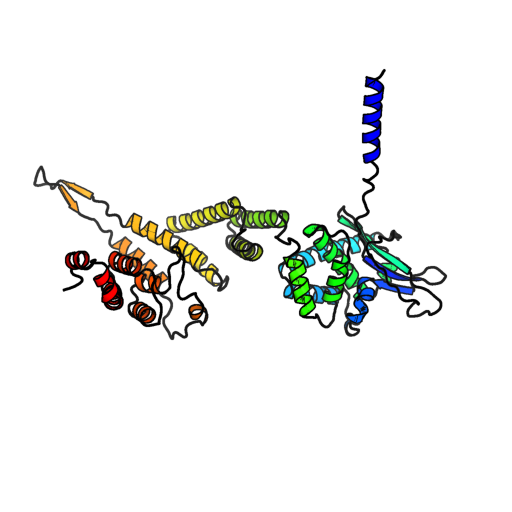ILE A N 1
ATOM 1725 C CA . ILE A 1 222 ? 1.330 -0.181 -23.610 1.00 49.94 222 ILE A CA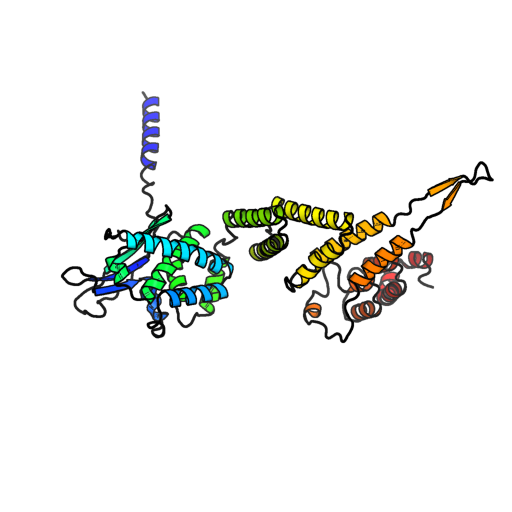 1
ATOM 1726 C C . ILE A 1 222 ? 2.739 0.355 -23.331 1.00 49.94 222 ILE A C 1
ATOM 1728 O O . ILE A 1 222 ? 3.170 1.277 -24.004 1.00 49.94 222 ILE A O 1
ATOM 1732 N N . VAL A 1 223 ? 3.512 -0.271 -22.441 1.00 57.75 223 VAL A N 1
ATOM 1733 C CA . VAL A 1 223 ? 4.909 0.120 -22.188 1.00 57.75 223 VAL A CA 1
ATOM 1734 C C . VAL A 1 223 ? 5.791 -0.181 -23.404 1.00 57.75 223 VAL A C 1
ATOM 1736 O O . VAL A 1 223 ? 6.739 0.551 -23.660 1.00 57.75 223 VAL A O 1
ATOM 1739 N N . LYS A 1 224 ? 5.470 -1.203 -24.212 1.00 62.47 224 LYS A N 1
ATOM 1740 C CA . LYS A 1 224 ? 6.111 -1.400 -25.522 1.00 62.47 224 LYS A CA 1
ATOM 1741 C C . LYS A 1 224 ? 5.813 -0.240 -26.468 1.00 62.47 224 LYS A C 1
ATOM 1743 O O . LYS A 1 224 ? 6.729 0.231 -27.122 1.00 62.47 224 LYS A O 1
ATOM 1748 N N . GLN A 1 225 ? 4.569 0.232 -26.527 1.00 64.62 225 GLN A N 1
ATOM 1749 C CA . GLN A 1 225 ? 4.172 1.369 -27.361 1.00 64.62 225 GLN A CA 1
ATOM 1750 C C . GLN A 1 225 ? 4.762 2.690 -26.867 1.00 64.62 225 GLN A C 1
ATOM 1752 O O . GLN A 1 225 ? 5.238 3.463 -27.689 1.00 64.62 225 GLN A O 1
ATOM 1757 N N . GLU A 1 226 ? 4.781 2.933 -25.558 1.00 69.19 226 GLU A N 1
ATOM 1758 C CA . GLU A 1 226 ? 5.385 4.122 -24.957 1.00 69.19 226 GLU A CA 1
ATOM 1759 C C . GLU A 1 226 ? 6.900 4.114 -25.130 1.00 69.19 226 GLU A C 1
ATOM 1761 O O . GLU A 1 226 ? 7.451 5.088 -25.628 1.00 69.19 226 GLU A O 1
ATOM 1766 N N . LEU A 1 227 ? 7.574 2.998 -24.834 1.00 70.31 227 LEU A N 1
ATOM 1767 C CA . LEU A 1 227 ? 9.014 2.863 -25.042 1.00 70.31 227 LEU A CA 1
ATOM 1768 C C . LEU A 1 227 ? 9.375 2.957 -26.527 1.00 70.31 227 LEU A C 1
ATOM 1770 O O . LEU A 1 227 ? 10.334 3.642 -26.871 1.00 70.31 227 LEU A O 1
ATOM 1774 N N . ASP A 1 228 ? 8.602 2.325 -27.415 1.00 72.94 228 ASP A N 1
ATOM 1775 C CA . ASP A 1 228 ? 8.778 2.494 -28.856 1.00 72.94 228 ASP A CA 1
ATOM 1776 C C . ASP A 1 228 ? 8.557 3.974 -29.227 1.00 72.94 228 ASP A C 1
ATOM 1778 O O . ASP A 1 228 ? 9.367 4.525 -29.964 1.00 72.94 228 ASP A O 1
ATOM 1782 N N . SER A 1 229 ? 7.549 4.662 -28.675 1.00 75.69 229 SER A N 1
ATOM 1783 C CA . SER A 1 229 ? 7.285 6.085 -28.942 1.00 75.69 229 SER A CA 1
ATOM 1784 C C . SER A 1 229 ? 8.379 7.024 -28.421 1.00 75.69 229 SER A C 1
ATOM 1786 O O . SER A 1 229 ? 8.727 7.975 -29.117 1.00 75.69 229 SER A O 1
ATOM 1788 N N . GLU A 1 230 ? 8.974 6.738 -27.260 1.00 76.19 230 GLU A N 1
ATOM 1789 C CA . GLU A 1 230 ? 10.111 7.474 -26.698 1.00 76.19 230 GLU A CA 1
ATOM 1790 C C . GLU A 1 230 ? 11.368 7.245 -27.543 1.00 76.19 230 GLU A C 1
ATOM 1792 O O . GLU A 1 230 ? 12.072 8.200 -27.867 1.00 76.19 230 GLU A O 1
ATOM 1797 N N . ILE A 1 231 ? 11.614 6.002 -27.980 1.00 75.81 231 ILE A N 1
ATOM 1798 C CA . ILE A 1 231 ? 12.684 5.681 -28.935 1.00 75.81 231 ILE A CA 1
ATOM 1799 C C . ILE A 1 231 ? 12.446 6.440 -30.246 1.00 75.81 231 ILE A C 1
ATOM 1801 O O . ILE A 1 231 ? 13.362 7.077 -30.760 1.00 75.81 231 ILE A O 1
ATOM 1805 N N . PHE A 1 232 ? 11.222 6.430 -30.779 1.00 73.81 232 PHE A N 1
ATOM 1806 C CA . PHE A 1 232 ? 10.859 7.153 -31.999 1.00 73.81 232 PHE A CA 1
ATOM 1807 C C . PHE A 1 232 ? 11.027 8.668 -31.846 1.00 73.81 232 PHE A C 1
ATOM 1809 O O . PHE A 1 232 ? 11.532 9.313 -32.763 1.00 73.81 232 PHE A O 1
ATOM 1816 N N . ALA A 1 233 ? 10.629 9.244 -30.711 1.00 74.50 233 ALA A N 1
ATOM 1817 C CA . ALA A 1 233 ? 10.780 10.665 -30.427 1.00 74.50 233 ALA A CA 1
ATOM 1818 C C . ALA A 1 233 ? 12.257 11.057 -30.307 1.00 74.50 233 ALA A C 1
ATOM 1820 O O . ALA A 1 233 ? 12.674 12.042 -30.915 1.00 74.50 233 ALA A O 1
ATOM 1821 N N . ALA A 1 234 ? 13.057 10.258 -29.599 1.00 72.69 234 ALA A N 1
ATOM 1822 C CA . ALA A 1 234 ? 14.498 10.450 -29.485 1.00 72.69 234 ALA A CA 1
ATOM 1823 C C . ALA A 1 234 ? 15.177 10.395 -30.864 1.00 72.69 234 ALA A C 1
ATOM 1825 O O . ALA A 1 234 ? 15.906 11.314 -31.230 1.00 72.69 234 ALA A O 1
ATOM 1826 N N . VAL A 1 235 ? 14.848 9.392 -31.689 1.00 69.06 235 VAL A N 1
ATOM 1827 C CA . VAL A 1 235 ? 15.351 9.286 -33.069 1.00 69.06 235 VAL A CA 1
ATOM 1828 C C . VAL A 1 235 ? 14.919 10.487 -33.919 1.00 69.06 235 VAL A C 1
ATOM 1830 O O . VAL A 1 235 ? 15.755 11.098 -34.580 1.00 69.06 235 VAL A O 1
ATOM 1833 N N . LYS A 1 236 ? 13.639 10.879 -33.877 1.00 71.25 236 LYS A N 1
ATOM 1834 C CA . LYS A 1 236 ? 13.110 12.024 -34.640 1.00 71.25 236 LYS A CA 1
ATOM 1835 C C . LYS A 1 236 ? 13.790 13.343 -34.262 1.00 71.25 236 LYS A C 1
ATOM 1837 O O . LYS A 1 236 ? 13.996 14.194 -35.123 1.00 71.25 236 LYS A O 1
ATOM 1842 N N . ASN A 1 237 ? 14.155 13.498 -32.994 1.00 74.81 237 ASN A N 1
ATOM 1843 C CA . ASN A 1 237 ? 14.842 14.679 -32.478 1.00 74.81 237 ASN A CA 1
ATOM 1844 C C . ASN A 1 237 ? 16.368 14.608 -32.638 1.00 74.81 237 ASN A C 1
ATOM 1846 O O . ASN A 1 237 ? 17.063 15.499 -32.161 1.00 74.81 237 ASN A O 1
ATOM 1850 N N . SER A 1 238 ? 16.896 13.580 -33.316 1.00 78.31 238 SER A N 1
ATOM 1851 C CA . SER A 1 238 ? 18.339 13.334 -33.442 1.00 78.31 238 SER A CA 1
ATOM 1852 C C . SER A 1 238 ? 19.059 13.157 -32.094 1.00 78.31 238 SER A C 1
ATOM 1854 O O . SER A 1 238 ? 20.273 13.334 -32.007 1.00 78.31 238 SER A O 1
ATOM 1856 N N . ASP A 1 239 ? 18.325 12.778 -31.045 1.00 75.62 239 ASP A N 1
ATOM 1857 C CA . ASP A 1 239 ? 18.860 12.418 -29.732 1.00 75.62 239 ASP A CA 1
ATOM 1858 C C . ASP A 1 239 ? 19.223 10.928 -29.719 1.00 75.62 239 ASP A C 1
ATOM 1860 O O . ASP A 1 239 ? 18.537 10.059 -29.171 1.00 75.62 239 ASP A O 1
ATOM 1864 N N . PHE A 1 240 ? 20.306 10.617 -30.428 1.00 69.38 240 PHE A N 1
ATOM 1865 C CA . PHE A 1 240 ? 20.751 9.242 -30.628 1.00 69.38 240 PHE A CA 1
ATOM 1866 C C . PHE A 1 240 ? 21.295 8.597 -29.346 1.00 69.38 240 PHE A C 1
ATOM 1868 O O . PHE A 1 240 ? 21.296 7.370 -29.255 1.00 69.38 240 PHE A O 1
ATOM 1875 N N . GLU A 1 241 ? 21.711 9.386 -28.348 1.00 63.78 241 GLU A N 1
ATOM 1876 C CA . GLU A 1 241 ? 22.113 8.866 -27.034 1.00 63.78 241 GLU A CA 1
ATOM 1877 C C . GLU A 1 241 ? 20.908 8.330 -26.271 1.00 63.78 241 GLU A C 1
ATOM 1879 O O . GLU A 1 241 ? 20.921 7.176 -25.834 1.00 63.78 241 GLU A O 1
ATOM 1884 N N . LEU A 1 242 ? 19.840 9.127 -26.180 1.00 67.94 242 LEU A N 1
ATOM 1885 C CA . LEU A 1 242 ? 18.597 8.692 -25.563 1.00 67.94 242 LEU A CA 1
ATOM 1886 C C . LEU A 1 242 ? 17.995 7.512 -26.331 1.00 67.94 242 LEU A C 1
ATOM 1888 O O . LEU A 1 242 ? 17.614 6.514 -25.721 1.00 67.94 242 LEU A O 1
ATOM 1892 N N . ALA A 1 243 ? 17.981 7.567 -27.665 1.00 67.19 243 ALA A N 1
ATOM 1893 C CA . ALA A 1 243 ? 17.482 6.469 -28.487 1.00 67.19 243 ALA A CA 1
ATOM 1894 C C . ALA A 1 243 ? 18.266 5.169 -28.248 1.00 67.19 243 ALA A C 1
ATOM 1896 O O . ALA A 1 243 ? 17.660 4.114 -28.064 1.00 67.19 243 ALA A O 1
ATOM 1897 N N . PHE A 1 244 ? 19.602 5.228 -28.206 1.00 65.19 244 PHE A N 1
ATOM 1898 C CA . PHE A 1 244 ? 20.447 4.057 -27.971 1.00 65.19 244 PHE A CA 1
ATOM 1899 C C . PHE A 1 244 ? 20.298 3.518 -26.546 1.00 65.19 244 PHE A C 1
ATOM 1901 O O . PHE A 1 244 ? 20.200 2.304 -26.360 1.00 65.19 244 PHE A O 1
ATOM 1908 N N . PHE A 1 245 ? 20.210 4.395 -25.546 1.00 68.56 245 PHE A N 1
ATOM 1909 C CA . PHE A 1 245 ? 19.946 4.021 -24.158 1.00 68.56 245 PHE A CA 1
ATOM 1910 C C . PHE A 1 245 ? 18.596 3.301 -24.017 1.00 68.56 245 PHE A C 1
ATOM 1912 O O . PHE A 1 245 ? 18.527 2.203 -23.459 1.00 68.56 245 PHE A O 1
ATOM 1919 N N . LEU A 1 246 ? 17.530 3.871 -24.585 1.00 67.00 246 LEU A N 1
ATOM 1920 C CA . LEU A 1 246 ? 16.190 3.284 -24.568 1.00 67.00 246 LEU A CA 1
ATOM 1921 C C . LEU A 1 246 ? 16.126 1.971 -25.366 1.00 67.00 246 LEU A C 1
ATOM 1923 O O . LEU A 1 246 ? 15.458 1.029 -24.943 1.00 67.00 246 LEU A O 1
ATOM 1927 N N . PHE A 1 247 ? 16.867 1.863 -26.472 1.00 63.25 247 PHE A N 1
ATOM 1928 C CA . PHE A 1 247 ? 16.963 0.644 -27.281 1.00 63.25 247 PHE A CA 1
ATOM 1929 C C . PHE A 1 247 ? 17.721 -0.483 -26.562 1.00 63.25 247 PHE A C 1
ATOM 1931 O O . PHE A 1 247 ? 17.256 -1.621 -26.536 1.00 63.25 247 PHE A O 1
ATOM 1938 N N . SER A 1 248 ? 18.846 -0.170 -25.916 1.00 57.00 248 SER A N 1
ATOM 1939 C CA . SER A 1 248 ? 19.611 -1.108 -25.073 1.00 57.00 248 SER A CA 1
ATOM 1940 C C . SER A 1 248 ? 18.758 -1.632 -23.918 1.00 57.00 248 SER A C 1
ATOM 1942 O O . SER A 1 248 ? 18.750 -2.822 -23.605 1.00 57.00 248 SER A O 1
ATOM 1944 N N . ARG A 1 249 ? 17.971 -0.733 -23.318 1.00 57.78 249 ARG A N 1
ATOM 1945 C CA . ARG A 1 249 ? 16.999 -1.061 -22.278 1.00 57.78 249 ARG A CA 1
ATOM 1946 C C . ARG A 1 249 ? 15.880 -1.961 -22.805 1.00 57.78 249 ARG A C 1
ATOM 1948 O O . ARG A 1 249 ? 15.468 -2.866 -22.092 1.00 57.78 249 ARG A O 1
ATOM 1955 N N . ASN A 1 250 ? 15.424 -1.749 -24.040 1.00 58.97 250 ASN A N 1
ATOM 1956 C CA . ASN A 1 250 ? 14.458 -2.615 -24.717 1.00 58.97 250 ASN A CA 1
ATOM 1957 C C . ASN A 1 250 ? 15.047 -4.032 -24.886 1.00 58.97 250 ASN A C 1
ATOM 1959 O O . ASN A 1 250 ? 14.473 -4.986 -24.390 1.00 58.97 250 ASN A O 1
ATOM 1963 N N . ILE A 1 251 ? 16.258 -4.205 -25.421 1.00 53.09 251 ILE A N 1
ATOM 1964 C CA . ILE A 1 251 ? 16.859 -5.551 -25.571 1.00 53.09 251 ILE A CA 1
ATOM 1965 C C . ILE A 1 251 ? 16.927 -6.317 -24.234 1.00 53.09 251 ILE A C 1
ATOM 1967 O O . ILE A 1 251 ? 16.515 -7.477 -24.169 1.00 53.09 251 ILE A O 1
ATOM 1971 N N . ASN A 1 252 ? 17.350 -5.654 -23.155 1.00 48.44 252 ASN A N 1
ATOM 1972 C CA . ASN A 1 252 ? 17.442 -6.271 -21.827 1.00 48.44 252 ASN A CA 1
ATOM 1973 C C . ASN A 1 252 ? 16.076 -6.588 -21.193 1.00 48.44 252 ASN A C 1
ATOM 1975 O O . ASN A 1 252 ? 15.984 -7.496 -20.374 1.00 48.44 252 ASN A O 1
ATOM 1979 N N . LEU A 1 253 ? 15.019 -5.854 -21.555 1.00 45.47 253 LEU A N 1
ATOM 1980 C CA . LEU A 1 253 ? 13.670 -6.057 -21.017 1.00 45.47 253 LEU A CA 1
ATOM 1981 C C . LEU A 1 253 ? 12.891 -7.192 -21.703 1.00 45.47 253 LEU A C 1
ATOM 1983 O O . LEU A 1 253 ? 11.942 -7.697 -21.108 1.00 45.47 253 LEU A O 1
ATOM 1987 N N . TYR A 1 254 ? 13.246 -7.584 -22.933 1.00 50.50 254 TYR A N 1
ATOM 1988 C CA . TYR A 1 254 ? 12.455 -8.549 -23.716 1.00 50.50 254 TYR A CA 1
ATOM 1989 C C . TYR A 1 254 ? 13.200 -9.842 -24.101 1.00 50.50 254 TYR A C 1
ATOM 1991 O O . TYR A 1 254 ? 12.565 -10.763 -24.624 1.00 50.50 254 TYR A O 1
ATOM 1999 N N . GLY A 1 255 ? 14.511 -9.939 -23.841 1.00 40.97 255 GLY A N 1
ATOM 2000 C CA . GLY A 1 255 ? 15.349 -11.064 -24.275 1.00 40.97 255 GLY A CA 1
ATOM 2001 C C . GLY A 1 255 ? 15.495 -11.156 -25.805 1.00 40.97 255 GLY A C 1
ATOM 2002 O O . GLY A 1 255 ? 14.722 -10.572 -26.568 1.00 40.97 255 GLY A O 1
ATOM 2003 N N . GLU A 1 256 ? 16.488 -11.911 -26.286 1.00 43.97 256 GLU A N 1
ATOM 2004 C CA . GLU A 1 256 ? 16.877 -11.958 -27.713 1.00 43.97 256 GLU A CA 1
ATOM 2005 C C . GLU A 1 256 ? 15.756 -12.369 -28.683 1.00 43.97 256 GLU A C 1
ATOM 2007 O O . GLU A 1 256 ? 15.819 -12.076 -29.877 1.00 43.97 256 GLU A O 1
ATOM 2012 N N . THR A 1 257 ? 14.699 -13.023 -28.197 1.00 35.69 257 THR A N 1
ATOM 2013 C CA . THR A 1 257 ? 13.666 -13.614 -29.058 1.00 35.69 257 THR A CA 1
ATOM 2014 C C . THR A 1 257 ? 12.458 -12.710 -29.317 1.00 35.69 257 THR A C 1
ATOM 2016 O O . THR A 1 257 ? 11.641 -13.041 -30.180 1.00 35.69 257 THR A O 1
ATOM 2019 N N . ARG A 1 258 ? 12.306 -11.571 -28.615 1.00 47.38 258 ARG A N 1
ATOM 2020 C CA . ARG A 1 258 ? 11.108 -10.706 -28.726 1.00 47.38 258 ARG A CA 1
ATOM 2021 C C . ARG A 1 258 ? 11.402 -9.204 -28.620 1.00 47.38 258 ARG A C 1
ATOM 2023 O O . ARG A 1 258 ? 10.708 -8.491 -27.900 1.00 47.38 258 ARG A O 1
ATOM 2030 N N . GLY A 1 259 ? 12.388 -8.726 -29.378 1.00 49.97 259 GLY A N 1
ATOM 2031 C CA . GLY A 1 259 ? 12.763 -7.307 -29.458 1.00 49.97 259 GLY A CA 1
ATOM 2032 C C . GLY A 1 259 ? 11.645 -6.325 -29.894 1.00 49.97 259 GLY A C 1
ATOM 2033 O O . GLY A 1 259 ? 10.462 -6.697 -29.994 1.00 49.97 259 GLY A O 1
ATOM 2034 N N . PRO A 1 260 ? 12.001 -5.046 -30.157 1.00 53.38 260 PRO A N 1
ATOM 2035 C CA . PRO A 1 260 ? 11.058 -3.990 -30.544 1.00 53.38 260 PRO A CA 1
ATOM 2036 C C . PRO A 1 260 ? 10.180 -4.423 -31.722 1.00 53.38 260 PRO A C 1
ATOM 2038 O O . PRO A 1 260 ? 10.491 -5.401 -32.408 1.00 53.38 260 PRO A O 1
ATOM 2041 N N . SER A 1 261 ? 9.068 -3.722 -31.988 1.00 57.31 261 SER A N 1
ATOM 2042 C CA . SER A 1 261 ? 8.340 -4.017 -33.230 1.00 57.31 261 SER A CA 1
ATOM 2043 C C . SER A 1 261 ? 9.329 -3.984 -34.405 1.00 57.31 261 SER A C 1
ATOM 2045 O O . SER A 1 261 ? 10.187 -3.103 -34.472 1.00 57.31 261 SER A O 1
ATOM 2047 N N . LEU A 1 262 ? 9.240 -4.955 -35.321 1.00 56.81 262 LEU A N 1
ATOM 2048 C CA . LEU A 1 262 ? 10.142 -5.051 -36.479 1.00 56.81 262 LEU A CA 1
ATOM 2049 C C . LEU A 1 262 ? 10.232 -3.706 -37.230 1.00 56.81 262 LEU A C 1
ATOM 2051 O O . LEU A 1 262 ? 11.280 -3.351 -37.762 1.00 56.81 262 LEU A O 1
ATOM 2055 N N . ALA A 1 263 ? 9.141 -2.933 -37.192 1.00 56.19 263 ALA A N 1
ATOM 2056 C CA . ALA A 1 263 ? 9.050 -1.566 -37.682 1.00 56.19 263 ALA A CA 1
ATOM 2057 C C . ALA A 1 263 ? 9.912 -0.563 -36.889 1.00 56.19 263 ALA A C 1
ATOM 2059 O O . ALA A 1 263 ? 10.676 0.169 -37.510 1.00 56.19 263 ALA A O 1
ATOM 2060 N N . ALA A 1 264 ? 9.849 -0.540 -35.553 1.00 54.53 264 ALA A N 1
ATOM 2061 C CA . ALA A 1 264 ? 10.679 0.333 -34.713 1.00 54.53 264 ALA A CA 1
ATOM 2062 C C . ALA A 1 264 ? 12.174 0.007 -34.846 1.00 54.53 264 ALA A C 1
ATOM 2064 O O . ALA A 1 264 ? 12.997 0.906 -35.023 1.00 54.53 264 ALA A O 1
ATOM 2065 N N . THR A 1 265 ? 12.531 -1.282 -34.853 1.00 57.75 265 THR A N 1
ATOM 2066 C CA . THR A 1 265 ? 13.916 -1.724 -35.071 1.00 57.75 265 THR A CA 1
ATOM 2067 C C . THR A 1 265 ? 14.403 -1.351 -36.470 1.00 57.75 265 THR A C 1
ATOM 2069 O O . THR A 1 265 ? 15.521 -0.861 -36.621 1.00 57.75 265 THR A O 1
ATOM 2072 N N . SER A 1 266 ? 13.575 -1.551 -37.501 1.00 63.47 266 SER A N 1
ATOM 2073 C CA . SER A 1 266 ? 13.924 -1.180 -38.874 1.00 63.47 266 SER A CA 1
ATOM 2074 C C . SER A 1 266 ? 14.045 0.332 -39.043 1.00 63.47 266 SER A C 1
ATOM 2076 O O . SER A 1 266 ? 14.950 0.779 -39.740 1.00 63.47 266 SER A O 1
ATOM 2078 N N . PHE A 1 267 ? 13.170 1.120 -38.418 1.00 69.00 267 PHE A N 1
ATOM 2079 C CA . PHE A 1 267 ? 13.211 2.577 -38.488 1.00 69.00 267 PHE A CA 1
ATOM 2080 C C . PHE A 1 267 ? 14.456 3.135 -37.796 1.00 69.00 267 PHE A C 1
ATOM 2082 O O . PHE A 1 267 ? 15.239 3.828 -38.438 1.00 69.00 267 PHE A O 1
ATOM 2089 N N . ALA A 1 268 ? 14.704 2.757 -36.537 1.00 60.97 268 ALA A N 1
ATOM 2090 C CA . ALA A 1 268 ? 15.886 3.200 -35.798 1.00 60.97 268 ALA A CA 1
ATOM 2091 C C . ALA A 1 268 ? 17.191 2.767 -36.490 1.00 60.97 268 ALA A C 1
ATOM 2093 O O . ALA A 1 268 ? 18.142 3.544 -36.572 1.00 60.97 268 ALA A O 1
ATOM 2094 N N . ARG A 1 269 ? 17.226 1.551 -37.058 1.00 69.50 269 ARG A N 1
ATOM 2095 C CA . ARG A 1 269 ? 18.351 1.078 -37.877 1.00 69.50 269 ARG A CA 1
ATOM 2096 C C . ARG A 1 269 ? 18.553 1.948 -39.116 1.00 69.50 269 ARG A C 1
ATOM 2098 O O . ARG A 1 269 ? 19.689 2.302 -39.409 1.00 69.50 269 ARG A O 1
ATOM 2105 N N . ASN A 1 270 ? 17.488 2.261 -39.849 1.00 71.06 270 ASN A N 1
ATOM 2106 C CA . ASN A 1 270 ? 17.581 3.053 -41.073 1.00 71.06 270 ASN A CA 1
ATOM 2107 C C . ASN A 1 270 ? 17.996 4.499 -40.780 1.00 71.06 270 ASN A C 1
ATOM 2109 O O . ASN A 1 270 ? 18.851 5.020 -41.485 1.00 71.06 270 ASN A O 1
ATOM 2113 N N . GLU A 1 271 ? 17.489 5.115 -39.712 1.00 75.06 271 GLU A N 1
ATOM 2114 C CA . GLU A 1 271 ? 17.901 6.465 -39.306 1.00 75.06 271 GLU A CA 1
ATOM 2115 C C . GLU A 1 271 ? 19.357 6.515 -38.836 1.00 75.06 271 GLU A C 1
ATOM 2117 O O . GLU A 1 271 ? 20.111 7.398 -39.244 1.00 75.06 271 GLU A O 1
ATOM 2122 N N . LEU A 1 272 ? 19.810 5.519 -38.066 1.00 72.50 272 LEU A N 1
ATOM 2123 C CA . LEU A 1 272 ? 21.221 5.417 -37.690 1.00 72.50 272 LEU A CA 1
ATOM 2124 C C . LEU A 1 272 ? 22.121 5.218 -38.921 1.00 72.50 272 LEU A C 1
ATOM 2126 O O . LEU A 1 272 ? 23.189 5.823 -39.009 1.00 72.50 272 LEU A O 1
ATOM 2130 N N . LEU A 1 273 ? 21.697 4.395 -39.887 1.00 72.44 273 LEU A N 1
ATOM 2131 C CA . LEU A 1 273 ? 22.418 4.211 -41.150 1.00 72.44 273 LEU A CA 1
ATOM 2132 C C . LEU A 1 273 ? 22.446 5.499 -41.981 1.00 72.44 273 LEU A C 1
ATOM 2134 O O . LEU A 1 273 ? 23.504 5.839 -42.505 1.00 72.44 273 LEU A O 1
ATOM 2138 N N . ASN A 1 274 ? 21.338 6.238 -42.051 1.00 74.81 274 ASN A N 1
ATOM 2139 C CA . ASN A 1 274 ? 21.257 7.521 -42.749 1.00 74.81 274 ASN A CA 1
ATOM 2140 C C . ASN A 1 274 ? 22.161 8.575 -42.099 1.00 74.81 274 ASN A C 1
ATOM 2142 O O . ASN A 1 274 ? 22.857 9.299 -42.808 1.00 74.81 274 ASN A O 1
ATOM 2146 N N . LEU A 1 275 ? 22.216 8.630 -40.765 1.00 76.94 275 LEU A N 1
ATOM 2147 C CA . LEU A 1 275 ? 23.121 9.516 -40.034 1.00 76.94 275 LEU A CA 1
ATOM 2148 C C . LEU A 1 275 ? 24.585 9.169 -40.316 1.00 76.94 275 LEU A C 1
ATOM 2150 O O . LEU A 1 275 ? 25.371 10.046 -40.674 1.00 76.94 275 LEU A O 1
ATOM 2154 N N . LEU A 1 276 ? 24.952 7.890 -40.188 1.00 74.69 276 LEU A N 1
ATOM 2155 C CA . LEU A 1 276 ? 26.303 7.415 -40.489 1.00 74.69 276 LEU A CA 1
ATOM 2156 C C . LEU A 1 276 ? 26.680 7.744 -41.936 1.00 74.69 276 LEU A C 1
ATOM 2158 O O . LEU A 1 276 ? 27.761 8.270 -42.191 1.00 74.69 276 LEU A O 1
ATOM 2162 N N . GLN A 1 277 ? 25.769 7.499 -42.876 1.00 74.31 277 GLN A N 1
ATOM 2163 C CA . GLN A 1 277 ? 25.965 7.802 -44.286 1.00 74.31 277 GLN A CA 1
ATOM 2164 C C . GLN A 1 277 ? 26.112 9.307 -44.532 1.00 74.31 277 GLN A C 1
ATOM 2166 O O . GLN A 1 277 ? 27.021 9.705 -45.256 1.00 74.31 277 GLN A O 1
ATOM 2171 N N . SER A 1 278 ? 25.295 10.147 -43.894 1.00 77.69 278 SER A N 1
ATOM 2172 C CA . SER A 1 278 ? 25.398 11.606 -43.989 1.00 77.69 278 SER A CA 1
ATOM 2173 C C . SER A 1 278 ? 26.738 12.113 -43.461 1.00 77.69 278 SER A C 1
ATOM 2175 O O . SER A 1 278 ? 27.355 12.953 -44.111 1.00 77.69 278 SER A O 1
ATOM 2177 N N . LYS A 1 279 ? 27.209 11.596 -42.320 1.00 78.38 279 LYS A N 1
ATOM 2178 C CA . LYS A 1 279 ? 28.493 11.984 -41.716 1.00 78.38 279 LYS A CA 1
ATOM 2179 C C . LYS A 1 279 ? 29.687 11.534 -42.560 1.00 78.38 279 LYS A C 1
ATOM 2181 O O . LYS A 1 279 ? 30.654 12.278 -42.712 1.00 78.38 279 LYS A O 1
ATOM 2186 N N . ILE A 1 280 ? 29.599 10.348 -43.168 1.00 73.94 280 ILE A N 1
ATOM 2187 C CA . ILE A 1 280 ? 30.591 9.855 -44.135 1.00 73.94 280 ILE A CA 1
ATOM 2188 C C . ILE A 1 280 ? 30.609 10.748 -45.383 1.00 73.94 280 ILE A C 1
ATOM 2190 O O . ILE A 1 280 ? 31.676 11.175 -45.817 1.00 73.94 280 ILE A O 1
ATOM 2194 N N . GLN A 1 281 ? 29.442 11.073 -45.943 1.00 76.56 281 GLN A N 1
ATOM 2195 C CA . GLN A 1 281 ? 29.329 11.914 -47.139 1.00 76.56 281 GLN A CA 1
ATOM 2196 C C . GLN A 1 281 ? 29.829 13.344 -46.900 1.00 76.56 281 GLN A C 1
ATOM 2198 O O . GLN A 1 281 ? 30.429 13.937 -47.795 1.00 76.56 281 GLN A O 1
ATOM 2203 N N . SER A 1 282 ? 29.635 13.885 -45.695 1.00 79.81 282 SER A N 1
ATOM 2204 C CA . SER A 1 282 ? 30.120 15.214 -45.321 1.00 79.81 282 SER A CA 1
ATOM 2205 C C . SER A 1 282 ? 31.586 15.243 -44.877 1.00 79.81 282 SER A C 1
ATOM 2207 O O . SER A 1 282 ? 32.074 16.316 -44.534 1.00 79.81 282 SER A O 1
ATOM 2209 N N . ASN A 1 283 ? 32.294 14.105 -44.868 1.00 84.56 283 ASN A N 1
ATOM 2210 C CA . ASN A 1 283 ? 33.638 13.976 -44.290 1.00 84.56 283 ASN A CA 1
ATOM 2211 C C . ASN A 1 283 ? 33.725 14.460 -42.825 1.00 84.56 283 ASN A C 1
ATOM 2213 O O . ASN A 1 283 ? 34.762 14.964 -42.393 1.00 84.56 283 ASN A O 1
ATOM 2217 N N . ASP A 1 284 ? 32.647 14.308 -42.051 1.00 83.38 284 ASP A N 1
ATOM 2218 C CA . ASP A 1 284 ? 32.595 14.702 -40.639 1.00 83.38 284 ASP A CA 1
ATOM 2219 C C . ASP A 1 284 ? 33.164 13.586 -39.748 1.00 83.38 284 ASP A C 1
ATOM 2221 O O . ASP A 1 284 ? 32.448 12.857 -39.054 1.00 83.38 284 ASP A O 1
ATOM 2225 N N . TYR A 1 285 ? 34.483 13.402 -39.831 1.00 75.69 285 TYR A N 1
ATOM 2226 C CA . TYR A 1 285 ? 35.196 12.355 -39.097 1.00 75.69 285 TYR A CA 1
ATOM 2227 C C . TYR A 1 285 ? 35.231 12.606 -37.588 1.00 75.69 285 TYR A C 1
ATOM 2229 O O . TYR A 1 285 ? 35.273 11.639 -36.831 1.00 75.69 285 TYR A O 1
ATOM 2237 N N . ASP A 1 286 ? 35.170 13.865 -37.148 1.00 75.12 286 ASP A N 1
ATOM 2238 C CA . ASP A 1 286 ? 35.065 14.205 -35.728 1.00 75.12 286 ASP A CA 1
ATOM 2239 C C . ASP A 1 286 ? 33.671 13.876 -35.192 1.00 75.12 286 ASP A C 1
ATOM 2241 O O . ASP A 1 286 ? 33.574 13.252 -34.139 1.00 75.12 286 ASP A O 1
ATOM 2245 N N . GLY A 1 287 ? 32.606 14.142 -35.956 1.00 75.44 287 GLY A N 1
ATOM 2246 C CA . GLY A 1 287 ? 31.253 13.699 -35.625 1.00 75.44 287 GLY A CA 1
ATOM 2247 C C . GLY A 1 287 ? 31.115 12.174 -35.590 1.00 75.44 287 GLY A C 1
ATOM 2248 O O . GLY A 1 287 ? 30.469 11.634 -34.695 1.00 75.44 287 GLY A O 1
ATOM 2249 N N . LEU A 1 288 ? 31.771 11.446 -36.505 1.00 69.31 288 LEU A N 1
ATOM 2250 C CA . LEU A 1 288 ? 31.854 9.978 -36.430 1.00 69.31 288 LEU A CA 1
ATOM 2251 C C . LEU A 1 288 ? 32.640 9.524 -35.197 1.00 69.31 288 LEU A C 1
ATOM 2253 O O . LEU A 1 288 ? 32.218 8.609 -34.492 1.00 69.31 288 LEU A O 1
ATOM 2257 N N . ARG A 1 289 ? 33.785 10.153 -34.921 1.00 67.50 289 ARG A N 1
ATOM 2258 C CA . ARG A 1 289 ? 34.638 9.822 -33.778 1.00 67.50 289 ARG A CA 1
ATOM 2259 C C . ARG A 1 289 ? 33.926 10.080 -32.462 1.00 67.50 289 ARG A C 1
ATOM 2261 O O . ARG A 1 289 ? 34.046 9.264 -31.562 1.00 67.50 289 ARG A O 1
ATOM 2268 N N . GLU A 1 290 ? 33.176 11.163 -32.359 1.00 72.56 290 GLU A N 1
ATOM 2269 C CA . GLU A 1 290 ? 32.340 11.499 -31.217 1.00 72.56 290 GLU A CA 1
ATOM 2270 C C . GLU A 1 290 ? 31.202 10.485 -31.044 1.00 72.56 290 GLU A C 1
ATOM 2272 O O . GLU A 1 290 ? 31.034 9.948 -29.949 1.00 72.56 290 GLU A O 1
ATOM 2277 N N . LEU A 1 291 ? 30.509 10.122 -32.130 1.00 71.94 291 LEU A N 1
ATOM 2278 C CA . LEU A 1 291 ? 29.481 9.074 -32.138 1.00 71.94 291 LEU A CA 1
ATOM 2279 C C . LEU A 1 291 ? 30.034 7.721 -31.640 1.00 71.94 291 LEU A C 1
ATOM 2281 O O . LEU A 1 291 ? 29.393 7.034 -30.846 1.00 71.94 291 LEU A O 1
ATOM 2285 N N . PHE A 1 292 ? 31.249 7.345 -32.060 1.00 69.81 292 PHE A N 1
ATOM 2286 C CA . PHE A 1 292 ? 31.913 6.108 -31.628 1.00 69.81 292 PHE A CA 1
ATOM 2287 C C . PHE A 1 292 ? 32.586 6.206 -30.248 1.00 69.81 292 PHE A C 1
ATOM 2289 O O . PHE A 1 292 ? 32.657 5.206 -29.539 1.00 69.81 292 PHE A O 1
ATOM 2296 N N . ALA A 1 293 ? 33.076 7.375 -29.835 1.00 62.31 293 ALA A N 1
ATOM 2297 C CA . ALA A 1 293 ? 33.702 7.578 -28.528 1.00 62.31 293 ALA A CA 1
ATOM 2298 C C . ALA A 1 293 ? 32.659 7.608 -27.404 1.00 62.31 293 ALA A C 1
ATOM 2300 O O . ALA A 1 293 ? 32.888 7.027 -26.344 1.00 62.31 293 ALA A O 1
ATOM 2301 N N . ARG A 1 294 ? 31.485 8.198 -27.660 1.00 56.00 294 ARG A N 1
ATOM 2302 C CA . ARG A 1 294 ? 30.337 8.197 -26.738 1.00 56.00 294 ARG A CA 1
ATOM 2303 C C . ARG A 1 294 ? 29.787 6.780 -26.511 1.00 56.00 294 ARG A C 1
ATOM 2305 O O . ARG A 1 294 ? 29.371 6.458 -25.403 1.00 56.00 294 ARG A O 1
ATOM 2312 N N . LYS A 1 295 ? 29.929 5.874 -27.491 1.00 51.41 295 LYS A N 1
ATOM 2313 C CA . LYS A 1 295 ? 29.645 4.432 -27.340 1.00 51.41 295 LYS A CA 1
ATOM 2314 C C . LYS A 1 295 ? 30.520 3.749 -26.278 1.00 51.41 295 LYS A C 1
ATOM 2316 O O . LYS A 1 295 ? 30.024 2.901 -25.550 1.00 51.41 295 LYS A O 1
ATOM 2321 N N . ASN A 1 296 ? 31.795 4.124 -26.154 1.00 42.53 296 ASN A N 1
ATOM 2322 C CA . ASN A 1 296 ? 32.695 3.537 -25.149 1.00 42.53 296 ASN A CA 1
ATOM 2323 C C . ASN A 1 296 ? 32.408 4.029 -23.718 1.00 42.53 296 ASN A C 1
ATOM 2325 O O . ASN A 1 296 ? 32.853 3.394 -22.765 1.00 42.53 296 ASN A O 1
ATOM 2329 N N . ALA A 1 297 ? 31.655 5.123 -23.553 1.00 37.34 297 ALA A N 1
ATOM 2330 C CA . ALA A 1 297 ? 31.167 5.580 -22.251 1.00 37.34 297 ALA A CA 1
ATOM 2331 C C . ALA A 1 297 ? 29.878 4.848 -21.812 1.00 37.34 297 ALA A C 1
ATOM 2333 O O . ALA A 1 297 ? 29.602 4.755 -20.617 1.00 37.34 297 ALA A O 1
ATOM 2334 N N . ALA A 1 298 ? 29.132 4.260 -22.756 1.00 37.16 298 ALA A N 1
ATOM 2335 C CA . ALA A 1 298 ? 27.936 3.448 -22.521 1.00 37.16 298 ALA A CA 1
ATOM 2336 C C . ALA A 1 298 ? 28.261 1.931 -22.466 1.00 37.16 298 ALA A C 1
ATOM 2338 O O . ALA A 1 298 ? 27.737 1.140 -23.243 1.00 37.16 298 ALA A O 1
ATOM 2339 N N . LEU A 1 299 ? 29.118 1.575 -21.497 1.00 40.16 299 LEU A N 1
ATOM 2340 C CA . LEU A 1 299 ? 29.394 0.260 -20.873 1.00 40.16 299 LEU A CA 1
ATOM 2341 C C . LEU A 1 299 ? 29.981 -0.931 -21.685 1.00 40.16 299 LEU A C 1
ATOM 2343 O O . LEU A 1 299 ? 29.704 -1.128 -22.868 1.00 40.16 299 LEU A O 1
ATOM 2347 N N . PRO A 1 300 ? 30.756 -1.810 -21.000 1.00 38.34 300 PRO A N 1
ATOM 2348 C CA . PRO A 1 300 ? 31.188 -3.100 -21.518 1.00 38.34 300 PRO A CA 1
ATOM 2349 C C . PRO A 1 300 ? 29.997 -4.058 -21.465 1.00 38.34 300 PRO A C 1
ATOM 2351 O O . PRO A 1 300 ? 29.804 -4.678 -20.435 1.00 38.34 300 PRO A O 1
ATOM 2354 N N . LEU A 1 301 ? 29.155 -4.113 -22.502 1.00 43.38 301 LEU A N 1
ATOM 2355 C CA . LEU A 1 301 ? 28.122 -5.153 -22.716 1.00 43.38 301 LEU A CA 1
ATOM 2356 C C . LEU A 1 301 ? 27.378 -4.897 -24.045 1.00 43.38 301 LEU A C 1
ATOM 2358 O O . LEU A 1 301 ? 26.154 -4.821 -24.102 1.00 43.38 301 LEU A O 1
ATOM 2362 N N . VAL A 1 302 ? 28.121 -4.741 -25.145 1.00 38.69 302 VAL A N 1
ATOM 2363 C CA . VAL A 1 302 ? 27.547 -4.851 -26.495 1.00 38.69 302 VAL A CA 1
ATOM 2364 C C . VAL A 1 302 ? 28.221 -6.015 -27.193 1.00 38.69 302 VAL A C 1
ATOM 2366 O O . VAL A 1 302 ? 29.434 -6.018 -27.397 1.00 38.69 302 VAL A O 1
ATOM 2369 N N . ASP A 1 303 ? 27.399 -6.994 -27.537 1.00 45.38 303 ASP A N 1
ATOM 2370 C CA . ASP A 1 303 ? 27.789 -8.257 -28.134 1.00 45.38 303 ASP A CA 1
ATOM 2371 C C . ASP A 1 303 ? 28.524 -8.081 -29.480 1.00 45.38 303 ASP A C 1
ATOM 2373 O O . ASP A 1 303 ? 28.224 -7.185 -30.286 1.00 45.38 303 ASP A O 1
ATOM 2377 N N . GLY A 1 304 ? 29.502 -8.955 -29.736 1.00 44.03 304 GLY A N 1
ATOM 2378 C CA . GLY A 1 304 ? 30.430 -8.885 -30.874 1.00 44.03 304 GLY A CA 1
ATOM 2379 C C . GLY A 1 304 ? 29.744 -8.944 -32.245 1.00 44.03 304 GLY A C 1
ATOM 2380 O O . GLY A 1 304 ? 30.305 -8.500 -33.248 1.00 44.03 304 GLY A O 1
ATOM 2381 N N . VAL A 1 305 ? 28.493 -9.404 -32.291 1.00 43.59 305 VAL A N 1
ATOM 2382 C CA . VAL A 1 305 ? 27.676 -9.563 -33.501 1.00 43.59 305 VAL A CA 1
ATOM 2383 C C . VAL A 1 305 ? 27.332 -8.224 -34.162 1.00 43.59 305 VAL A C 1
ATOM 2385 O O . VAL A 1 305 ? 27.371 -8.110 -35.391 1.00 43.59 305 VAL A O 1
ATOM 2388 N N . LEU A 1 306 ? 27.022 -7.178 -33.386 1.00 44.50 306 LEU A N 1
ATOM 2389 C CA . LEU A 1 306 ? 26.660 -5.871 -33.954 1.00 44.50 306 LEU A CA 1
ATOM 2390 C C . LEU A 1 306 ? 27.895 -5.145 -34.507 1.00 44.50 306 LEU A C 1
ATOM 2392 O O . LEU A 1 306 ? 27.833 -4.513 -35.565 1.00 44.50 306 LEU A O 1
ATOM 2396 N N . LEU A 1 307 ? 29.032 -5.293 -33.816 1.00 46.78 307 LEU A N 1
ATOM 2397 C CA . LEU A 1 307 ? 30.331 -4.826 -34.297 1.00 46.78 307 LEU A CA 1
ATOM 2398 C C . LEU A 1 307 ? 30.741 -5.575 -35.567 1.00 46.78 307 LEU A C 1
ATOM 2400 O O . LEU A 1 307 ? 31.151 -4.939 -36.533 1.00 46.78 307 LEU A O 1
ATOM 2404 N N . GLY A 1 308 ? 30.557 -6.898 -35.596 1.00 47.53 308 GLY A N 1
ATOM 2405 C CA . GLY A 1 308 ? 30.826 -7.743 -36.757 1.00 47.53 308 GLY A CA 1
ATOM 2406 C C . GLY A 1 308 ? 29.996 -7.353 -37.979 1.00 47.53 308 GLY A C 1
ATOM 2407 O O . GLY A 1 308 ? 30.527 -7.288 -39.084 1.00 47.53 308 GLY A O 1
ATOM 2408 N N . LYS A 1 309 ? 28.719 -6.995 -37.798 1.00 47.12 309 LYS A N 1
ATOM 2409 C CA . LYS A 1 309 ? 27.848 -6.528 -38.893 1.00 47.12 309 LYS A CA 1
ATOM 2410 C C . LYS A 1 309 ? 28.228 -5.133 -39.401 1.00 47.12 309 LYS A C 1
ATOM 2412 O O . LYS A 1 309 ? 28.223 -4.915 -40.611 1.00 47.12 309 LYS A O 1
ATOM 2417 N N . ALA A 1 310 ? 28.610 -4.213 -38.513 1.00 47.47 310 ALA A N 1
ATOM 2418 C CA . ALA A 1 310 ? 29.118 -2.898 -38.910 1.00 47.47 310 ALA A CA 1
ATOM 2419 C C . ALA A 1 310 ? 30.466 -3.008 -39.650 1.00 47.47 310 ALA A C 1
ATOM 2421 O O . ALA A 1 310 ? 30.643 -2.402 -40.707 1.00 47.47 310 ALA A O 1
ATOM 2422 N N . PHE A 1 311 ? 31.380 -3.851 -39.157 1.00 50.84 311 PHE A N 1
ATOM 2423 C CA . PHE A 1 311 ? 32.646 -4.158 -39.827 1.00 50.84 311 PHE A CA 1
ATOM 2424 C C . PHE A 1 311 ? 32.432 -4.835 -41.180 1.00 50.84 311 PHE A C 1
ATOM 2426 O O . PHE A 1 311 ? 33.053 -4.437 -42.159 1.00 50.84 311 PHE A O 1
ATOM 2433 N N . SER A 1 312 ? 31.522 -5.809 -41.258 1.00 45.88 312 SER A N 1
ATOM 2434 C CA . SER A 1 312 ? 31.169 -6.497 -42.502 1.00 45.88 312 SER A CA 1
ATOM 2435 C C . SER A 1 312 ? 30.604 -5.528 -43.541 1.00 45.88 312 SER A C 1
ATOM 2437 O O . SER A 1 312 ? 30.985 -5.589 -44.706 1.00 45.88 312 SER A O 1
ATOM 2439 N N . PHE A 1 313 ? 29.782 -4.556 -43.140 1.00 49.72 313 PHE A N 1
ATOM 2440 C CA . PHE A 1 313 ? 29.268 -3.528 -44.048 1.00 49.72 313 PHE A CA 1
ATOM 2441 C C . PHE A 1 313 ? 30.371 -2.597 -44.578 1.00 49.72 313 PHE A C 1
ATOM 2443 O O . PHE A 1 313 ? 30.437 -2.338 -45.784 1.00 49.72 313 PHE A O 1
ATOM 2450 N N . VAL A 1 314 ? 31.281 -2.143 -43.709 1.00 49.66 314 VAL A N 1
ATOM 2451 C CA . VAL A 1 314 ? 32.441 -1.326 -44.110 1.00 49.66 314 VAL A CA 1
ATOM 2452 C C . VAL A 1 314 ? 33.381 -2.125 -45.019 1.00 49.66 314 VAL A C 1
ATOM 2454 O O . VAL A 1 314 ? 33.817 -1.614 -46.049 1.00 49.66 314 VAL A O 1
ATOM 2457 N N . ALA A 1 315 ? 33.628 -3.399 -44.708 1.00 46.34 315 ALA A N 1
ATOM 2458 C CA . ALA A 1 315 ? 34.451 -4.298 -45.514 1.00 46.34 315 ALA A CA 1
ATOM 2459 C C . ALA A 1 315 ? 33.810 -4.628 -46.874 1.00 46.34 315 ALA A C 1
ATOM 2461 O O . ALA A 1 315 ? 34.488 -4.626 -47.897 1.00 46.34 315 ALA A O 1
ATOM 2462 N N . THR A 1 316 ? 32.494 -4.839 -46.928 1.00 45.62 316 THR A N 1
ATOM 2463 C CA . THR A 1 316 ? 31.766 -5.114 -48.181 1.00 45.62 316 THR A CA 1
ATOM 2464 C C . THR A 1 316 ? 31.723 -3.876 -49.081 1.00 45.62 316 THR A C 1
ATOM 2466 O O . THR A 1 316 ? 31.878 -3.977 -50.303 1.00 45.62 316 THR A O 1
ATOM 2469 N N . SER A 1 317 ? 31.594 -2.691 -48.481 1.00 46.47 317 SER A N 1
ATOM 2470 C CA . SER A 1 317 ? 31.692 -1.407 -49.185 1.00 46.47 317 SER A CA 1
ATOM 2471 C C . SER A 1 317 ? 33.115 -1.161 -49.706 1.00 46.47 317 SER A C 1
ATOM 2473 O O . SER A 1 317 ? 33.288 -0.736 -50.846 1.00 46.47 317 SER A O 1
ATOM 2475 N N . TYR A 1 318 ? 34.136 -1.535 -48.927 1.00 44.44 318 TYR A N 1
ATOM 2476 C CA . TYR A 1 318 ? 35.547 -1.518 -49.326 1.00 44.44 318 TYR A CA 1
ATOM 2477 C C . TYR A 1 318 ? 35.837 -2.461 -50.507 1.00 44.44 318 TYR A C 1
ATOM 2479 O O . TYR A 1 318 ? 36.460 -2.049 -51.483 1.00 44.44 318 TYR A O 1
ATOM 2487 N N . ILE A 1 319 ? 35.330 -3.698 -50.479 1.00 42.94 319 ILE A N 1
ATOM 2488 C CA . ILE A 1 319 ? 35.503 -4.684 -51.563 1.00 42.94 319 ILE A CA 1
ATOM 2489 C C . ILE A 1 319 ? 34.796 -4.233 -52.849 1.00 42.94 319 ILE A C 1
ATOM 2491 O O . ILE A 1 319 ? 35.338 -4.388 -53.945 1.00 42.94 319 ILE A O 1
ATOM 2495 N N . SER A 1 320 ? 33.607 -3.641 -52.731 1.00 44.03 320 SER A N 1
ATOM 2496 C CA . SER A 1 320 ? 32.861 -3.117 -53.883 1.00 44.03 320 SER A CA 1
ATOM 2497 C C . SER A 1 320 ? 33.571 -1.924 -54.533 1.00 44.03 320 SER A C 1
ATOM 2499 O O . SER A 1 320 ? 33.553 -1.798 -55.756 1.00 44.03 320 SER A O 1
ATOM 2501 N N . PHE A 1 321 ? 34.254 -1.104 -53.729 1.00 42.81 321 PHE A N 1
ATOM 2502 C CA . PHE A 1 321 ? 35.041 0.052 -54.168 1.00 42.81 321 PHE A CA 1
ATOM 2503 C C . PHE A 1 321 ? 36.423 -0.320 -54.738 1.00 42.81 321 PHE A C 1
ATOM 2505 O O . PHE A 1 321 ? 36.956 0.385 -55.589 1.00 42.81 321 PHE A O 1
ATOM 2512 N N . LEU A 1 322 ? 37.005 -1.449 -54.319 1.00 40.19 322 LEU A N 1
ATOM 2513 C CA . LEU A 1 322 ? 38.274 -1.967 -54.847 1.00 40.19 322 LEU A CA 1
ATOM 2514 C C . LEU A 1 322 ? 38.156 -2.659 -56.214 1.00 40.19 322 LEU A C 1
ATOM 2516 O O . LEU A 1 322 ? 39.178 -3.095 -56.756 1.00 40.19 322 LEU A O 1
ATOM 2520 N N . ARG A 1 323 ? 36.951 -2.769 -56.792 1.00 44.53 323 ARG A N 1
ATOM 2521 C CA . ARG A 1 323 ? 36.810 -3.264 -58.165 1.00 44.53 323 ARG A CA 1
ATOM 2522 C C . ARG A 1 323 ? 37.520 -2.291 -59.112 1.00 44.53 323 ARG A C 1
ATOM 2524 O O . ARG A 1 323 ? 37.159 -1.118 -59.152 1.00 44.53 323 ARG A O 1
ATOM 2531 N N . PRO A 1 324 ? 38.532 -2.742 -59.868 1.00 40.59 324 PRO A N 1
ATOM 2532 C CA . PRO A 1 324 ? 39.235 -1.859 -60.780 1.00 40.59 324 PRO A CA 1
ATOM 2533 C C . PRO A 1 324 ? 38.275 -1.361 -61.864 1.00 40.59 324 PRO A C 1
ATOM 2535 O O . PRO A 1 324 ? 37.694 -2.160 -62.597 1.00 40.59 324 PRO A O 1
ATOM 2538 N N . HIS A 1 325 ? 38.139 -0.043 -61.997 1.00 46.78 325 HIS A N 1
ATOM 2539 C CA . HIS A 1 325 ? 37.616 0.543 -63.224 1.00 46.78 325 HIS A CA 1
ATOM 2540 C C . HIS A 1 325 ? 38.713 0.442 -64.287 1.00 46.78 325 HIS A C 1
ATOM 2542 O O . HIS A 1 325 ? 39.756 1.084 -64.180 1.00 46.78 325 HIS A O 1
ATOM 2548 N N . GLN A 1 326 ? 38.504 -0.410 -65.291 1.00 45.25 326 GLN A N 1
ATOM 2549 C CA . GLN A 1 326 ? 39.342 -0.415 -66.485 1.00 45.25 326 GLN A CA 1
ATOM 2550 C C . GLN A 1 326 ? 38.999 0.820 -67.311 1.00 45.25 326 GLN A C 1
ATOM 2552 O O . GLN A 1 326 ? 37.918 0.904 -67.892 1.00 45.25 326 GLN A O 1
ATOM 2557 N N . VAL A 1 327 ? 39.925 1.772 -67.362 1.00 52.12 327 VAL A N 1
ATOM 2558 C CA . VAL A 1 327 ? 39.870 2.862 -68.331 1.00 52.12 327 VAL A CA 1
ATOM 2559 C C . VAL A 1 327 ? 40.733 2.437 -69.508 1.00 52.12 327 VAL A C 1
ATOM 2561 O O . VAL A 1 327 ? 41.939 2.231 -69.383 1.00 52.12 327 VAL A O 1
ATOM 2564 N N . CYS A 1 328 ? 40.088 2.228 -70.648 1.00 53.69 328 CYS A N 1
ATOM 2565 C CA . CYS A 1 328 ? 40.745 1.805 -71.872 1.00 53.69 328 CYS A CA 1
ATOM 2566 C C . CYS A 1 328 ? 40.796 2.995 -72.830 1.00 53.69 328 CYS A C 1
ATOM 2568 O O . CYS A 1 328 ? 39.758 3.574 -73.151 1.00 53.69 328 CYS A O 1
ATOM 2570 N N . ALA A 1 329 ? 41.995 3.349 -73.289 1.00 60.03 329 ALA A N 1
ATOM 2571 C CA . ALA A 1 329 ? 42.199 4.399 -74.280 1.00 60.03 329 ALA A CA 1
ATOM 2572 C C . ALA A 1 329 ? 42.917 3.828 -75.518 1.00 60.03 329 ALA A C 1
ATOM 2574 O O . ALA A 1 329 ? 43.793 2.965 -75.377 1.00 60.03 329 ALA A O 1
ATOM 2575 N N . PRO A 1 330 ? 42.557 4.273 -76.736 1.00 60.62 330 PRO A N 1
ATOM 2576 C CA . PRO A 1 330 ? 43.259 3.875 -77.949 1.00 60.62 330 PRO A CA 1
ATOM 2577 C C . PRO A 1 330 ? 44.670 4.475 -77.972 1.00 60.62 330 PRO A C 1
ATOM 2579 O O . PRO A 1 330 ? 44.856 5.657 -77.674 1.00 60.62 330 PRO A O 1
ATOM 2582 N N . ARG A 1 331 ? 45.671 3.665 -78.339 1.00 59.25 331 ARG A N 1
ATOM 2583 C CA . ARG A 1 331 ? 47.044 4.154 -78.506 1.00 59.25 331 ARG A CA 1
ATOM 2584 C C . ARG A 1 331 ? 47.140 5.073 -79.731 1.00 59.25 331 ARG A C 1
ATOM 2586 O O . ARG A 1 331 ? 46.684 4.689 -80.809 1.00 59.25 331 ARG A O 1
ATOM 2593 N N . PRO A 1 332 ? 47.767 6.255 -79.613 1.00 56.78 332 PRO A N 1
ATOM 2594 C CA . PRO A 1 332 ? 47.805 7.238 -80.696 1.00 56.78 332 PRO A CA 1
ATOM 2595 C C . PRO A 1 332 ? 48.621 6.801 -81.928 1.00 56.78 332 PRO A C 1
ATOM 2597 O O . PRO A 1 332 ? 48.492 7.417 -82.982 1.00 56.78 332 PRO A O 1
ATOM 2600 N N . ASP A 1 333 ? 49.427 5.737 -81.843 1.00 63.94 333 ASP A N 1
ATOM 2601 C CA . ASP A 1 333 ? 50.349 5.294 -82.898 1.00 63.94 333 ASP A CA 1
ATOM 2602 C C . ASP A 1 333 ? 49.995 3.941 -83.548 1.00 63.94 333 ASP A C 1
ATOM 2604 O O . ASP A 1 333 ? 50.648 3.529 -84.509 1.00 63.94 333 ASP A O 1
ATOM 2608 N N . ARG A 1 334 ? 48.936 3.251 -83.100 1.00 56.84 334 ARG A N 1
ATOM 2609 C CA . ARG A 1 334 ? 48.497 1.967 -83.676 1.00 56.84 334 ARG A CA 1
ATOM 2610 C C . ARG A 1 334 ? 46.979 1.893 -83.745 1.00 56.84 334 ARG A C 1
ATOM 2612 O O . ARG A 1 334 ? 46.313 1.715 -82.733 1.00 56.84 334 ARG A O 1
ATOM 2619 N N . ARG A 1 335 ? 46.429 1.967 -84.965 1.00 56.59 335 ARG A N 1
ATOM 2620 C CA . ARG A 1 335 ? 44.977 2.111 -85.216 1.00 56.59 335 ARG A CA 1
ATOM 2621 C C . ARG A 1 335 ? 44.082 1.003 -84.639 1.00 56.59 335 ARG A C 1
ATOM 2623 O O . ARG A 1 335 ? 42.880 1.215 -84.605 1.00 56.59 335 ARG A O 1
ATOM 2630 N N . ASN A 1 336 ? 44.632 -0.117 -84.160 1.00 63.72 336 ASN A N 1
ATOM 2631 C CA . ASN A 1 336 ? 43.857 -1.262 -83.666 1.00 63.72 336 ASN A CA 1
ATOM 2632 C C . ASN A 1 336 ? 44.307 -1.801 -82.287 1.00 63.72 336 ASN A C 1
ATOM 2634 O O . ASN A 1 336 ? 43.905 -2.903 -81.922 1.00 63.72 336 ASN A O 1
ATOM 2638 N N . GLU A 1 337 ? 45.128 -1.079 -81.513 1.00 58.84 337 GLU A N 1
ATOM 2639 C CA . GLU A 1 337 ? 45.529 -1.512 -80.159 1.00 58.84 337 GLU A CA 1
ATOM 2640 C C . GLU A 1 337 ? 44.884 -0.640 -79.069 1.00 58.84 337 GLU A C 1
ATOM 2642 O O . GLU A 1 337 ? 45.037 0.584 -79.045 1.00 58.84 337 GLU A O 1
ATOM 2647 N N . VAL A 1 338 ? 44.188 -1.292 -78.133 1.00 58.84 338 VAL A N 1
ATOM 2648 C CA . VAL A 1 338 ? 43.641 -0.679 -76.917 1.00 58.84 338 VAL A CA 1
ATOM 2649 C C . VAL A 1 338 ? 44.475 -1.156 -75.734 1.00 58.84 338 VAL A C 1
ATOM 2651 O O . VAL A 1 338 ? 44.567 -2.357 -75.483 1.00 58.84 338 VAL A O 1
ATOM 2654 N N . THR A 1 339 ? 45.078 -0.227 -74.995 1.00 49.41 339 THR A N 1
ATOM 2655 C CA . THR A 1 339 ? 45.739 -0.530 -73.719 1.00 49.41 339 THR A CA 1
ATOM 2656 C C . THR A 1 339 ? 44.843 -0.093 -72.572 1.00 49.41 339 THR A C 1
ATOM 2658 O O . THR A 1 339 ? 44.441 1.068 -72.505 1.00 49.41 339 THR A O 1
ATOM 2661 N N . CYS A 1 340 ? 44.526 -1.025 -71.676 1.00 47.00 340 CYS A N 1
ATOM 2662 C CA . CYS A 1 340 ? 43.777 -0.745 -70.457 1.00 47.00 340 CYS A CA 1
ATOM 2663 C C . CYS A 1 340 ? 44.764 -0.724 -69.286 1.00 47.00 340 CYS A C 1
ATOM 2665 O O . CYS A 1 340 ? 45.309 -1.767 -68.917 1.00 47.00 340 CYS A O 1
ATOM 2667 N N . GLU A 1 341 ? 45.004 0.451 -68.710 1.00 46.06 341 GLU A N 1
ATOM 2668 C CA . GLU A 1 341 ? 45.770 0.582 -67.471 1.00 46.06 341 GLU A CA 1
ATOM 2669 C C . GLU A 1 341 ? 44.827 0.638 -66.272 1.00 46.06 341 GLU A C 1
ATOM 2671 O O . GLU A 1 341 ? 43.726 1.186 -66.320 1.00 46.06 341 GLU A O 1
ATOM 2676 N N . THR A 1 342 ? 45.251 0.007 -65.179 1.00 46.84 342 THR A N 1
ATOM 2677 C CA . THR A 1 342 ? 44.496 0.008 -63.926 1.00 46.84 342 THR A CA 1
ATOM 2678 C C . THR A 1 342 ? 44.962 1.189 -63.087 1.00 46.84 342 THR A C 1
ATOM 2680 O O . THR A 1 342 ? 45.956 1.087 -62.368 1.00 46.84 342 THR A O 1
ATOM 2683 N N . GLU A 1 343 ? 44.265 2.320 -63.174 1.00 45.28 343 GLU A N 1
ATOM 2684 C CA . GLU A 1 343 ? 44.576 3.482 -62.344 1.00 45.28 343 GLU A CA 1
ATOM 2685 C C . GLU A 1 343 ? 44.209 3.178 -60.882 1.00 45.28 343 GLU A C 1
ATOM 2687 O O . GLU A 1 343 ? 43.042 3.107 -60.495 1.00 45.28 343 GLU A O 1
ATOM 2692 N N . ARG A 1 344 ? 45.219 2.945 -60.037 1.00 52.03 344 ARG A N 1
ATOM 2693 C CA . ARG A 1 344 ? 45.022 2.846 -58.586 1.00 52.03 344 ARG A CA 1
ATOM 2694 C C . ARG A 1 344 ? 45.238 4.222 -57.977 1.00 52.03 344 ARG A C 1
ATOM 2696 O O . ARG A 1 344 ? 46.372 4.688 -57.895 1.00 52.03 344 ARG A O 1
ATOM 2703 N N . ASN A 1 345 ? 44.164 4.840 -57.488 1.00 48.44 345 ASN A N 1
ATOM 2704 C CA . ASN A 1 345 ? 44.238 6.101 -56.755 1.00 48.44 345 ASN A CA 1
ATOM 2705 C C . ASN A 1 345 ? 45.013 5.907 -55.431 1.00 48.44 345 ASN A C 1
ATOM 2707 O O . ASN A 1 345 ? 44.479 5.490 -54.399 1.00 48.44 345 ASN A O 1
ATOM 2711 N N . HIS A 1 346 ? 46.321 6.166 -55.481 1.00 48.19 346 HIS A N 1
ATOM 2712 C CA . HIS A 1 346 ? 47.267 5.944 -54.386 1.00 48.19 346 HIS A CA 1
ATOM 2713 C C . HIS A 1 346 ? 46.980 6.804 -53.144 1.00 48.19 346 HIS A C 1
ATOM 2715 O O . HIS A 1 346 ? 47.350 6.414 -52.032 1.00 48.19 346 HIS A O 1
ATOM 2721 N N . THR A 1 347 ? 46.310 7.944 -53.313 1.00 45.50 347 THR A N 1
ATOM 2722 C CA . THR A 1 347 ? 45.946 8.867 -52.230 1.00 45.50 347 THR A CA 1
ATOM 2723 C C . THR A 1 347 ? 44.773 8.323 -51.409 1.00 45.50 347 THR A C 1
ATOM 2725 O O . THR A 1 347 ? 44.824 8.328 -50.181 1.00 45.50 347 THR A O 1
ATOM 2728 N N . GLU A 1 348 ? 43.766 7.752 -52.069 1.00 47.91 348 GLU A N 1
ATOM 2729 C CA . GLU A 1 348 ? 42.598 7.122 -51.431 1.00 47.91 348 GLU A CA 1
ATOM 2730 C C . GLU A 1 348 ? 42.975 5.825 -50.695 1.00 47.91 348 GLU A C 1
ATOM 2732 O O . GLU A 1 348 ? 42.575 5.602 -49.551 1.00 47.91 348 GLU A O 1
ATOM 2737 N N . LYS A 1 349 ? 43.872 5.016 -51.281 1.00 47.78 349 LYS A N 1
ATOM 2738 C CA . LYS A 1 349 ? 44.433 3.827 -50.615 1.00 47.78 349 LYS A CA 1
ATOM 2739 C C . LYS A 1 349 ? 45.170 4.181 -49.317 1.00 47.78 349 LYS A C 1
ATOM 2741 O O . LYS A 1 349 ? 45.070 3.440 -48.341 1.00 47.78 349 LYS A O 1
ATOM 2746 N N . LYS A 1 350 ? 45.902 5.303 -49.282 1.00 49.94 350 LYS A N 1
ATOM 2747 C CA . LYS A 1 350 ? 46.594 5.779 -48.069 1.00 49.94 350 LYS A CA 1
ATOM 2748 C C . LYS A 1 350 ? 45.614 6.226 -46.978 1.00 49.94 350 LYS A C 1
ATOM 2750 O O . LYS A 1 350 ? 45.862 5.920 -45.815 1.00 49.94 350 LYS A O 1
ATOM 2755 N N . LYS A 1 351 ? 44.501 6.876 -47.340 1.00 46.88 351 LYS A N 1
ATOM 2756 C CA . LYS A 1 351 ? 43.440 7.282 -46.397 1.00 46.88 351 LYS A CA 1
ATOM 2757 C C . LYS A 1 351 ? 42.743 6.073 -45.765 1.00 46.88 351 LYS A C 1
ATOM 2759 O O . LYS A 1 351 ? 42.600 6.009 -44.549 1.00 46.88 351 LYS A O 1
ATOM 2764 N N . LEU A 1 352 ? 42.410 5.065 -46.572 1.00 46.31 352 LEU A N 1
ATOM 2765 C CA . LEU A 1 352 ? 41.796 3.820 -46.093 1.00 46.31 352 LEU A CA 1
ATOM 2766 C C . LEU A 1 352 ? 42.747 2.996 -45.212 1.00 46.31 352 LEU A C 1
ATOM 2768 O O . LEU A 1 352 ? 42.329 2.450 -44.194 1.00 46.31 352 LEU A O 1
ATOM 2772 N N . LEU A 1 353 ? 44.042 2.959 -45.546 1.00 47.25 353 LEU A N 1
ATOM 2773 C CA . LEU A 1 353 ? 45.058 2.304 -44.716 1.00 47.25 353 LEU A CA 1
ATOM 2774 C C . LEU A 1 353 ? 45.274 3.034 -43.377 1.00 47.25 353 LEU A C 1
ATOM 2776 O O . LEU A 1 353 ? 45.559 2.389 -42.372 1.00 47.25 353 LEU A O 1
ATOM 2780 N N . ALA A 1 354 ? 45.130 4.363 -43.349 1.00 47.16 354 ALA A N 1
ATOM 2781 C CA . ALA A 1 354 ? 45.174 5.151 -42.119 1.00 47.16 354 ALA A CA 1
ATOM 2782 C C . ALA A 1 354 ? 43.949 4.883 -41.226 1.00 47.16 354 ALA A C 1
ATOM 2784 O O . ALA A 1 354 ? 44.107 4.726 -40.019 1.00 47.16 354 ALA A O 1
ATOM 2785 N N . MET A 1 355 ? 42.760 4.736 -41.819 1.00 43.19 355 MET A N 1
ATOM 2786 C CA . MET A 1 355 ? 41.526 4.407 -41.096 1.00 43.19 355 MET A CA 1
ATOM 2787 C C . MET A 1 355 ? 41.544 2.977 -40.534 1.00 43.19 355 MET A C 1
ATOM 2789 O O . MET A 1 355 ? 41.182 2.764 -39.381 1.00 43.19 355 MET A O 1
ATOM 2793 N N . ALA A 1 356 ? 42.061 2.008 -41.298 1.00 45.34 356 ALA A N 1
ATOM 2794 C CA . ALA A 1 356 ? 42.271 0.643 -40.814 1.00 45.34 356 ALA A CA 1
ATOM 2795 C C . ALA A 1 356 ? 43.293 0.593 -39.665 1.00 45.34 356 ALA A C 1
ATOM 2797 O O . ALA A 1 356 ? 43.029 -0.027 -38.640 1.00 45.34 356 ALA A O 1
ATOM 2798 N N . LYS A 1 357 ? 44.423 1.309 -39.789 1.00 46.62 357 LYS A N 1
ATOM 2799 C CA . LYS A 1 357 ? 45.426 1.411 -38.717 1.00 46.62 357 LYS A CA 1
ATOM 2800 C C . LYS A 1 357 ? 44.859 2.043 -37.447 1.00 46.62 357 LYS A C 1
ATOM 2802 O O . LYS A 1 357 ? 45.142 1.533 -36.370 1.00 46.62 357 LYS A O 1
ATOM 2807 N N . PHE A 1 358 ? 44.039 3.086 -37.582 1.00 45.47 358 PHE A N 1
ATOM 2808 C CA . PHE A 1 358 ? 43.364 3.762 -36.472 1.00 45.47 358 PHE A CA 1
ATOM 2809 C C . PHE A 1 358 ? 42.408 2.834 -35.709 1.00 45.47 358 PHE A C 1
ATOM 2811 O O . PHE A 1 358 ? 42.415 2.824 -34.483 1.00 45.47 358 PHE A O 1
ATOM 2818 N N . LEU A 1 359 ? 41.641 2.002 -36.421 1.00 41.91 359 LEU A N 1
ATOM 2819 C CA . LEU A 1 359 ? 40.733 1.024 -35.808 1.00 41.91 359 LEU A CA 1
ATOM 2820 C C . LEU A 1 359 ? 41.469 -0.131 -35.108 1.00 41.91 359 LEU A C 1
ATOM 2822 O O . LEU A 1 359 ? 40.902 -0.765 -34.224 1.00 41.91 359 LEU A O 1
ATOM 2826 N N . THR A 1 360 ? 42.726 -0.396 -35.481 1.00 43.31 360 THR A N 1
ATOM 2827 C CA . THR A 1 360 ? 43.561 -1.455 -34.884 1.00 43.31 360 THR A CA 1
ATOM 2828 C C . THR A 1 360 ? 44.578 -0.964 -33.849 1.00 43.31 360 THR A C 1
ATOM 2830 O O . THR A 1 360 ? 45.200 -1.780 -33.175 1.00 43.31 360 THR A O 1
ATOM 2833 N N . SER A 1 361 ? 44.784 0.349 -33.707 1.00 35.84 361 SER A N 1
ATOM 2834 C CA . SER A 1 361 ? 45.783 0.917 -32.796 1.00 35.84 361 SER A CA 1
ATOM 2835 C C . SER A 1 361 ? 45.171 1.276 -31.438 1.00 35.84 361 SER A C 1
ATOM 2837 O O . SER A 1 361 ? 44.918 2.446 -31.154 1.00 35.84 361 SER A O 1
ATOM 2839 N N . ALA A 1 362 ? 44.956 0.275 -30.584 1.00 35.31 362 ALA A N 1
ATOM 2840 C CA . ALA A 1 362 ? 44.910 0.476 -29.134 1.00 35.31 362 ALA A CA 1
ATOM 2841 C C . ALA A 1 362 ? 46.344 0.365 -28.569 1.00 35.31 362 ALA A C 1
ATOM 2843 O O . ALA A 1 362 ? 47.151 -0.384 -29.127 1.00 35.31 362 ALA A O 1
ATOM 2844 N N . PRO A 1 363 ? 46.715 1.105 -27.506 1.00 38.00 363 PRO A N 1
ATOM 2845 C CA . PRO A 1 363 ? 48.086 1.109 -27.014 1.00 38.00 363 PRO A CA 1
ATOM 2846 C C . PRO A 1 363 ? 48.451 -0.248 -26.401 1.00 38.00 363 PRO A C 1
ATOM 2848 O O . PRO A 1 363 ? 47.933 -0.652 -25.363 1.00 38.00 363 PRO A O 1
ATOM 2851 N N . SER A 1 364 ? 49.393 -0.933 -27.046 1.00 41.56 364 SER A N 1
ATOM 2852 C CA . SER A 1 364 ? 50.098 -2.090 -26.514 1.00 41.56 364 SER A CA 1
ATOM 2853 C C . SER A 1 364 ? 51.005 -1.646 -25.368 1.00 41.56 364 SER A C 1
ATOM 2855 O O . SER A 1 364 ? 52.107 -1.170 -25.617 1.00 41.56 364 SER A O 1
ATOM 2857 N N . ASN A 1 365 ? 50.567 -1.790 -24.121 1.00 34.03 365 ASN A N 1
ATOM 2858 C CA . ASN A 1 365 ? 51.479 -1.889 -22.986 1.00 34.03 365 ASN A CA 1
ATOM 2859 C C . ASN A 1 365 ? 50.861 -2.813 -21.929 1.00 34.03 365 ASN A C 1
ATOM 2861 O O . ASN A 1 365 ? 49.913 -2.438 -21.251 1.00 34.03 365 ASN A O 1
ATOM 2865 N N . LYS A 1 366 ? 51.446 -4.018 -21.837 1.00 34.22 366 LYS A N 1
ATOM 2866 C CA . LYS A 1 366 ? 51.155 -5.142 -20.925 1.00 34.22 366 LYS A CA 1
ATOM 2867 C C . LYS A 1 366 ? 49.732 -5.718 -21.007 1.00 34.22 366 LYS A C 1
ATOM 2869 O O . LYS A 1 366 ? 48.809 -5.252 -20.355 1.00 34.22 366 LYS A O 1
ATOM 2874 N N . MET A 1 367 ? 49.599 -6.801 -21.778 1.00 31.45 367 MET A N 1
ATOM 2875 C CA . MET A 1 367 ? 48.453 -7.714 -21.725 1.00 31.45 367 MET A CA 1
ATOM 2876 C C . MET A 1 367 ? 48.442 -8.462 -20.386 1.00 31.45 367 MET A C 1
ATOM 2878 O O . MET A 1 367 ? 49.147 -9.454 -20.221 1.00 31.45 367 MET A O 1
ATOM 2882 N N . GLU A 1 368 ? 47.606 -8.019 -19.457 1.00 29.92 368 GLU A N 1
ATOM 2883 C CA . GLU A 1 368 ? 46.798 -8.961 -18.685 1.00 29.92 368 GLU A CA 1
ATOM 2884 C C . GLU A 1 368 ? 45.475 -9.102 -19.441 1.00 29.92 368 GLU A C 1
ATOM 2886 O O . GLU A 1 368 ? 44.774 -8.119 -19.688 1.00 29.92 368 GLU A O 1
ATOM 2891 N N . PHE A 1 369 ? 45.183 -10.312 -19.918 1.00 38.19 369 PHE A N 1
ATOM 2892 C CA . PHE A 1 369 ? 43.946 -10.575 -20.644 1.00 38.19 369 PHE A CA 1
ATOM 2893 C C . PHE A 1 369 ? 42.755 -10.507 -19.675 1.00 38.19 369 PHE A C 1
ATOM 2895 O O . PHE A 1 369 ? 42.806 -11.145 -18.622 1.00 38.19 369 PHE A O 1
ATOM 2902 N N . PRO A 1 370 ? 41.659 -9.804 -20.019 1.00 38.72 370 PRO A N 1
ATOM 2903 C CA . PRO A 1 370 ? 40.416 -9.898 -19.265 1.00 38.72 370 PRO A CA 1
ATOM 2904 C C . PRO A 1 370 ? 39.912 -11.349 -19.277 1.00 38.72 370 PRO A C 1
ATOM 2906 O O . PRO A 1 370 ? 39.791 -11.951 -20.347 1.00 38.72 370 PRO A O 1
ATOM 2909 N N . SER A 1 371 ? 39.587 -11.895 -18.102 1.00 35.72 371 SER A N 1
ATOM 2910 C CA . SER A 1 371 ? 39.104 -13.274 -17.891 1.00 35.72 371 SER A CA 1
ATOM 2911 C C . SER A 1 371 ? 37.907 -13.667 -18.770 1.00 35.72 371 SER A C 1
ATOM 2913 O O . SER A 1 371 ? 37.742 -14.838 -19.095 1.00 35.72 371 SER A O 1
ATOM 2915 N N . PHE A 1 372 ? 37.137 -12.687 -19.239 1.00 39.06 372 PHE A N 1
ATOM 2916 C CA . PHE A 1 372 ? 36.000 -12.850 -20.148 1.00 39.06 372 PHE A CA 1
ATOM 2917 C C . PHE A 1 372 ? 36.326 -13.598 -21.461 1.00 39.06 372 PHE A C 1
ATOM 2919 O O . PHE A 1 372 ? 35.507 -14.379 -21.936 1.00 39.06 372 PHE A O 1
ATOM 2926 N N . TRP A 1 373 ? 37.524 -13.440 -22.043 1.00 34.25 373 TRP A N 1
ATOM 2927 C CA . TRP A 1 373 ? 37.870 -14.138 -23.299 1.00 34.25 373 TRP A CA 1
ATOM 2928 C C . TRP A 1 373 ? 38.109 -15.645 -23.123 1.00 34.25 373 TRP A C 1
ATOM 2930 O O . TRP A 1 373 ? 38.100 -16.390 -24.102 1.00 34.25 373 TRP A O 1
ATOM 2940 N N . ILE A 1 374 ? 38.311 -16.104 -21.886 1.00 44.50 374 ILE A N 1
ATOM 2941 C CA . ILE A 1 374 ? 38.531 -17.517 -21.556 1.00 44.50 374 ILE A CA 1
ATOM 2942 C C . ILE A 1 374 ? 37.194 -18.283 -21.499 1.00 44.50 374 ILE A C 1
ATOM 2944 O O . ILE A 1 374 ? 37.191 -19.508 -21.641 1.00 44.50 374 ILE A O 1
ATOM 2948 N N . GLU A 1 375 ? 36.070 -17.570 -21.359 1.00 38.56 375 GLU A N 1
ATOM 2949 C CA . GLU A 1 375 ? 34.732 -18.139 -21.144 1.00 38.56 375 GLU A CA 1
ATOM 2950 C C . GLU A 1 375 ? 33.880 -18.274 -22.417 1.00 38.56 375 GLU A C 1
ATOM 2952 O O . GLU A 1 375 ? 32.818 -18.895 -22.373 1.00 38.56 375 GLU A O 1
ATOM 2957 N N . LEU A 1 376 ? 34.336 -17.768 -23.572 1.00 41.72 376 LEU A N 1
ATOM 2958 C CA . LEU A 1 376 ? 33.639 -18.023 -24.836 1.00 41.72 376 LEU A CA 1
ATOM 2959 C C . LEU A 1 376 ? 33.698 -19.522 -25.187 1.00 41.72 376 LEU A C 1
ATOM 2961 O O . LEU A 1 376 ? 34.748 -20.152 -25.002 1.00 41.72 376 LEU A O 1
ATOM 2965 N N . PRO A 1 377 ? 32.615 -20.109 -25.739 1.00 46.31 377 PRO A N 1
ATOM 2966 C CA . PRO A 1 377 ? 32.637 -21.487 -26.201 1.00 46.31 377 PRO A CA 1
ATOM 2967 C C . PRO A 1 377 ? 33.774 -21.651 -27.210 1.00 46.31 377 PRO A C 1
ATOM 2969 O O . PRO A 1 377 ? 33.753 -21.086 -28.303 1.00 46.31 377 PRO A O 1
ATOM 2972 N N . LYS A 1 378 ? 34.794 -22.429 -26.836 1.00 49.62 378 LYS A N 1
ATOM 2973 C CA . LYS A 1 378 ? 35.992 -22.653 -27.666 1.00 49.62 378 LYS A CA 1
ATOM 2974 C C . LYS A 1 378 ? 35.654 -23.309 -29.011 1.00 49.62 378 LYS A C 1
ATOM 2976 O O . LYS A 1 378 ? 36.439 -23.209 -29.948 1.00 49.62 378 LYS A O 1
ATOM 2981 N N . ASN A 1 379 ? 34.461 -23.900 -29.100 1.00 50.31 379 ASN A N 1
ATOM 2982 C CA . ASN A 1 379 ? 33.854 -24.456 -30.297 1.00 50.31 379 ASN A CA 1
ATOM 2983 C C . ASN A 1 379 ? 32.463 -23.820 -30.478 1.00 50.31 379 ASN A C 1
ATOM 2985 O O . ASN A 1 379 ? 31.540 -24.166 -29.741 1.00 50.31 379 ASN A O 1
ATOM 2989 N N . ALA A 1 380 ? 32.296 -22.912 -31.444 1.00 47.41 380 ALA A N 1
ATOM 2990 C CA . ALA A 1 380 ? 30.963 -22.566 -31.939 1.00 47.41 380 ALA A CA 1
ATOM 2991 C C . ALA A 1 380 ? 30.493 -23.702 -32.864 1.00 47.41 380 ALA A C 1
ATOM 2993 O O . ALA A 1 380 ? 31.251 -24.143 -33.733 1.00 47.41 380 ALA A O 1
ATOM 2994 N N . MET A 1 381 ? 29.297 -24.237 -32.613 1.00 43.34 381 MET A N 1
ATOM 2995 C CA . MET A 1 381 ? 28.738 -25.389 -33.339 1.00 43.34 381 MET A CA 1
ATOM 2996 C C . MET A 1 381 ? 27.849 -24.983 -34.526 1.00 43.34 381 MET A C 1
ATOM 2998 O O . MET A 1 381 ? 27.430 -25.847 -35.293 1.00 43.34 381 MET A O 1
ATOM 3002 N N . ASP A 1 382 ? 27.573 -23.693 -34.694 1.00 42.72 382 ASP A N 1
ATOM 3003 C CA . ASP A 1 382 ? 26.749 -23.118 -35.749 1.00 42.72 382 ASP A CA 1
ATOM 3004 C C . ASP A 1 382 ? 27.593 -22.381 -36.804 1.00 42.72 382 ASP A C 1
ATOM 3006 O O . ASP A 1 382 ? 28.611 -21.754 -36.520 1.00 42.72 382 ASP A O 1
ATOM 3010 N N . ALA A 1 383 ? 27.168 -22.480 -38.068 1.00 45.62 383 ALA A N 1
ATOM 3011 C CA . ALA A 1 383 ? 27.905 -21.995 -39.240 1.00 45.62 383 ALA A CA 1
ATOM 3012 C C . ALA A 1 383 ? 28.012 -20.456 -39.340 1.00 45.62 383 ALA A C 1
ATOM 3014 O O . ALA A 1 383 ? 28.653 -19.944 -40.259 1.00 45.62 383 ALA A O 1
ATOM 3015 N N . ASP A 1 384 ? 27.408 -19.727 -38.399 1.00 47.94 384 ASP A N 1
ATOM 3016 C CA . ASP A 1 384 ? 27.125 -18.297 -38.524 1.00 47.94 384 ASP A CA 1
ATOM 3017 C C . ASP A 1 384 ? 27.995 -17.411 -37.608 1.00 47.94 384 ASP A C 1
ATOM 3019 O O . ASP A 1 384 ? 27.937 -16.181 -37.705 1.00 47.94 384 ASP A O 1
ATOM 3023 N N . ALA A 1 385 ? 28.843 -18.002 -36.755 1.00 58.19 385 ALA A N 1
ATOM 3024 C CA . ALA A 1 385 ? 29.709 -17.271 -35.828 1.00 58.19 385 ALA A CA 1
ATOM 3025 C C . ALA A 1 385 ? 31.207 -17.417 -36.169 1.00 58.19 385 ALA A C 1
ATOM 3027 O O . ALA A 1 385 ? 31.744 -18.517 -36.306 1.00 58.19 385 ALA A O 1
ATOM 3028 N N . ILE A 1 386 ? 31.919 -16.286 -36.264 1.00 66.12 386 ILE A N 1
ATOM 3029 C CA . ILE A 1 386 ? 33.383 -16.266 -36.422 1.00 66.12 386 ILE A CA 1
ATOM 3030 C C . ILE A 1 386 ? 34.013 -16.744 -35.111 1.00 66.12 386 ILE A C 1
ATOM 3032 O O . ILE A 1 386 ? 33.949 -16.052 -34.097 1.00 66.12 386 ILE A O 1
ATOM 3036 N N . THR A 1 387 ? 34.656 -17.911 -35.132 1.00 79.00 387 THR A N 1
ATOM 3037 C CA . THR A 1 387 ? 35.383 -18.415 -33.957 1.00 79.00 387 THR A CA 1
ATOM 3038 C C . THR A 1 387 ? 36.640 -17.581 -33.673 1.00 79.00 387 THR A C 1
ATOM 3040 O O . THR A 1 387 ? 37.200 -16.977 -34.595 1.00 79.00 387 THR A O 1
ATOM 3043 N N . PRO A 1 388 ? 37.167 -17.583 -32.433 1.00 77.62 388 PRO A N 1
ATOM 3044 C CA . PRO A 1 388 ? 38.434 -16.916 -32.115 1.00 77.62 388 PRO A CA 1
ATOM 3045 C C . PRO A 1 388 ? 39.599 -17.335 -33.029 1.00 77.62 388 PRO A C 1
ATOM 3047 O O . PRO A 1 388 ? 40.412 -16.500 -33.426 1.00 77.62 388 PRO A O 1
ATOM 3050 N N . LEU A 1 389 ? 39.637 -18.608 -33.444 1.00 80.25 389 LEU A N 1
ATOM 3051 C CA . LEU A 1 389 ? 40.617 -19.117 -34.407 1.00 80.25 389 LEU A CA 1
ATOM 3052 C C . LEU A 1 389 ? 40.400 -18.544 -35.818 1.00 80.25 389 LEU A C 1
ATOM 3054 O O . LEU A 1 389 ? 41.368 -18.167 -36.476 1.00 80.25 389 LEU A O 1
ATOM 3058 N N . MET A 1 390 ? 39.148 -18.451 -36.281 1.00 76.44 390 MET A N 1
ATOM 3059 C CA . MET A 1 390 ? 38.819 -17.816 -37.565 1.00 76.44 390 MET A CA 1
ATOM 3060 C C . MET A 1 390 ? 39.206 -16.336 -37.568 1.00 76.44 390 MET A C 1
ATOM 3062 O O . MET A 1 390 ? 39.767 -15.851 -38.547 1.00 76.44 390 MET A O 1
ATOM 3066 N N . PHE A 1 391 ? 38.964 -15.628 -36.465 1.00 73.50 391 PHE A N 1
ATOM 3067 C CA . PHE A 1 391 ? 39.341 -14.226 -36.330 1.00 73.50 391 PHE A CA 1
ATOM 3068 C C . PHE A 1 391 ? 40.863 -14.037 -36.375 1.00 73.50 391 PHE A C 1
ATOM 3070 O O . PHE A 1 391 ? 41.347 -13.222 -37.157 1.00 73.50 391 PHE A O 1
ATOM 3077 N N . ALA A 1 392 ? 41.624 -14.830 -35.610 1.00 75.00 392 ALA A N 1
ATOM 3078 C CA . ALA A 1 392 ? 43.090 -14.789 -35.621 1.00 75.00 392 ALA A CA 1
ATOM 3079 C C . ALA A 1 392 ? 43.676 -15.078 -37.017 1.00 75.00 392 ALA A C 1
ATOM 3081 O O . ALA A 1 392 ? 44.629 -14.427 -37.457 1.00 75.00 392 ALA A O 1
ATOM 3082 N N . ALA A 1 393 ? 43.068 -16.018 -37.749 1.00 72.88 393 ALA A N 1
ATOM 3083 C CA . ALA A 1 393 ? 43.466 -16.339 -39.113 1.00 72.88 393 ALA A CA 1
ATOM 3084 C C . ALA A 1 393 ? 43.179 -15.186 -40.094 1.00 72.88 393 ALA A C 1
ATOM 3086 O O . ALA A 1 393 ? 44.053 -14.845 -40.894 1.00 72.88 393 ALA A O 1
ATOM 3087 N N . LEU A 1 394 ? 41.999 -14.558 -40.004 1.00 72.38 394 LEU A N 1
ATOM 3088 C CA . LEU A 1 394 ? 41.588 -13.428 -40.851 1.00 72.38 394 LEU A CA 1
ATOM 3089 C C . LEU A 1 394 ? 42.441 -12.174 -40.612 1.00 72.38 394 LEU A C 1
ATOM 3091 O O . LEU A 1 394 ? 42.797 -11.464 -41.552 1.00 72.38 394 LEU A O 1
ATOM 3095 N N . THR A 1 395 ? 42.830 -11.902 -39.366 1.00 71.19 395 THR A N 1
ATOM 3096 C CA . THR A 1 395 ? 43.707 -10.761 -39.052 1.00 71.19 395 THR A CA 1
ATOM 3097 C C . THR A 1 395 ? 45.163 -11.012 -39.460 1.00 71.19 395 THR A C 1
ATOM 3099 O O . THR A 1 395 ? 45.934 -10.066 -39.652 1.00 71.19 395 THR A O 1
ATOM 3102 N N . GLY A 1 396 ? 45.542 -12.274 -39.684 1.00 76.88 396 GLY A N 1
ATOM 3103 C CA . GLY A 1 396 ? 46.907 -12.678 -40.008 1.00 76.88 396 GLY A CA 1
ATOM 3104 C C . GLY A 1 396 ? 47.841 -12.671 -38.798 1.00 76.88 396 GLY A C 1
ATOM 3105 O O . GLY A 1 396 ? 49.051 -12.551 -38.982 1.00 76.88 396 GLY A O 1
ATOM 3106 N N . ASP A 1 397 ? 47.293 -12.779 -37.587 1.00 79.94 397 ASP A N 1
ATOM 3107 C CA . ASP A 1 397 ? 48.067 -12.919 -36.357 1.00 79.94 397 ASP A CA 1
ATOM 3108 C C . ASP A 1 397 ? 48.560 -14.366 -36.235 1.00 79.94 397 ASP A C 1
ATOM 3110 O O . ASP A 1 397 ? 47.849 -15.268 -35.780 1.00 79.94 397 ASP A O 1
ATOM 3114 N N . SER A 1 398 ? 49.778 -14.614 -36.718 1.00 76.88 398 SER A N 1
ATOM 3115 C CA . SER A 1 398 ? 50.358 -15.957 -36.767 1.00 76.88 398 SER A CA 1
ATOM 3116 C C . SER A 1 398 ? 50.613 -16.552 -35.384 1.00 76.88 398 SER A C 1
ATOM 3118 O O . SER A 1 398 ? 50.563 -17.771 -35.235 1.00 76.88 398 SER A O 1
ATOM 3120 N N . GLU A 1 399 ? 50.892 -15.722 -34.378 1.00 74.44 399 GLU A N 1
ATOM 3121 C CA . GLU A 1 399 ? 51.191 -16.188 -33.024 1.00 74.44 399 GLU A CA 1
ATOM 3122 C C . GLU A 1 399 ? 49.909 -16.643 -32.328 1.00 74.44 399 GLU A C 1
ATOM 3124 O O . GLU A 1 399 ? 49.841 -17.767 -31.828 1.00 74.44 399 GLU A O 1
ATOM 3129 N N . LEU A 1 400 ? 48.849 -15.838 -32.423 1.00 70.06 400 LEU A N 1
ATOM 3130 C CA . LEU A 1 400 ? 47.533 -16.172 -31.889 1.00 70.06 400 LEU A CA 1
ATOM 3131 C C . LEU A 1 400 ? 46.880 -17.340 -32.646 1.00 70.06 400 LEU A C 1
ATOM 3133 O O . LEU A 1 400 ? 46.282 -18.229 -32.040 1.00 70.06 400 LEU A O 1
ATOM 3137 N N . THR A 1 401 ? 47.057 -17.390 -33.971 1.00 79.19 401 THR A N 1
ATOM 3138 C CA . THR A 1 401 ? 46.628 -18.534 -34.791 1.00 79.19 401 THR A CA 1
ATOM 3139 C C . THR A 1 401 ? 47.330 -19.810 -34.330 1.00 79.19 401 THR A C 1
ATOM 3141 O O . THR A 1 401 ? 46.675 -20.827 -34.109 1.00 79.19 401 THR A O 1
ATOM 3144 N N . ASN A 1 402 ? 48.650 -19.767 -34.119 1.00 74.56 402 ASN A N 1
ATOM 3145 C CA . ASN A 1 402 ? 49.397 -20.916 -33.612 1.00 74.56 402 ASN A CA 1
ATOM 3146 C C . ASN A 1 402 ? 48.973 -21.292 -32.191 1.00 74.56 402 ASN A C 1
ATOM 3148 O O . ASN A 1 402 ? 48.813 -22.477 -31.913 1.00 74.56 402 ASN A O 1
ATOM 3152 N N . TYR A 1 403 ? 48.732 -20.325 -31.310 1.00 79.62 403 TYR A N 1
ATOM 3153 C CA . TYR A 1 403 ? 48.237 -20.575 -29.958 1.00 79.62 403 TYR A CA 1
ATOM 3154 C C . TYR A 1 403 ? 46.901 -21.336 -29.965 1.00 79.62 403 TYR A C 1
ATOM 3156 O O . TYR A 1 403 ? 46.761 -22.370 -29.304 1.00 79.62 403 TYR A O 1
ATOM 3164 N N . PHE A 1 404 ? 45.934 -20.889 -30.771 1.00 79.19 404 PHE A N 1
ATOM 3165 C CA . PHE A 1 404 ? 44.644 -21.570 -30.909 1.00 79.19 404 PHE A CA 1
ATOM 3166 C C . PHE A 1 404 ? 44.741 -22.910 -31.645 1.00 79.19 404 PHE A C 1
ATOM 3168 O O . PHE A 1 404 ? 43.944 -23.810 -31.401 1.00 79.19 404 PHE A O 1
ATOM 3175 N N . LEU A 1 405 ? 45.742 -23.085 -32.509 1.00 75.56 405 LEU A N 1
ATOM 3176 C CA . LEU A 1 405 ? 46.038 -24.374 -33.123 1.00 75.56 405 LEU A CA 1
ATOM 3177 C C . LEU A 1 405 ? 46.724 -25.359 -32.162 1.00 75.56 405 LEU A C 1
ATOM 3179 O O . LEU A 1 405 ? 46.576 -26.558 -32.363 1.00 75.56 405 LEU A O 1
ATOM 3183 N N . HIS A 1 406 ? 47.467 -24.915 -31.150 1.00 72.94 406 HIS A N 1
ATOM 3184 C CA . HIS A 1 406 ? 48.173 -25.819 -30.225 1.00 72.94 406 HIS A CA 1
ATOM 3185 C C . HIS A 1 406 ? 47.408 -26.081 -28.924 1.00 72.94 406 HIS A C 1
ATOM 3187 O O . HIS A 1 406 ? 47.570 -27.144 -28.326 1.00 72.94 406 HIS A O 1
ATOM 3193 N N . SER A 1 407 ? 46.544 -25.158 -28.500 1.00 69.06 407 SER A N 1
ATOM 3194 C CA . SER A 1 407 ? 45.495 -25.477 -27.530 1.00 69.06 407 SER A CA 1
ATOM 3195 C C . SER A 1 407 ? 44.518 -26.467 -28.180 1.00 69.06 407 SER A C 1
ATOM 3197 O O . SER A 1 407 ? 44.306 -26.416 -29.387 1.00 69.06 407 SER A O 1
ATOM 3199 N N . THR A 1 408 ? 43.989 -27.428 -27.420 1.00 51.56 408 THR A N 1
ATOM 3200 C CA . THR A 1 408 ? 43.204 -28.610 -27.854 1.00 51.56 408 THR A CA 1
ATOM 3201 C C . THR A 1 408 ? 41.837 -28.298 -28.495 1.00 51.56 408 THR A C 1
ATOM 3203 O O . THR A 1 408 ? 40.846 -28.980 -28.254 1.00 51.56 408 THR A O 1
ATOM 3206 N N . ILE A 1 409 ? 41.764 -27.263 -29.325 1.00 55.62 409 ILE A N 1
ATOM 3207 C CA . ILE A 1 409 ? 40.611 -26.900 -30.136 1.00 55.62 409 ILE A CA 1
ATOM 3208 C C . ILE A 1 409 ? 40.606 -27.820 -31.363 1.00 55.62 409 ILE A C 1
ATOM 3210 O O . ILE A 1 409 ? 41.434 -27.699 -32.276 1.00 55.62 409 ILE A O 1
ATOM 3214 N N . GLU A 1 410 ? 39.685 -28.781 -31.373 1.00 55.28 410 GLU A N 1
ATOM 3215 C CA . GLU A 1 410 ? 39.318 -29.507 -32.586 1.00 55.28 410 GLU A CA 1
ATOM 3216 C C . GLU A 1 410 ? 38.543 -28.550 -33.497 1.00 55.28 410 GLU A C 1
ATOM 3218 O O . GLU A 1 410 ? 37.441 -28.113 -33.175 1.00 55.28 410 GLU A O 1
ATOM 3223 N N . SER A 1 411 ? 39.130 -28.177 -34.637 1.00 56.00 411 SER A N 1
ATOM 3224 C CA . SER A 1 411 ? 38.394 -27.437 -35.658 1.00 56.00 411 SER A CA 1
ATOM 3225 C C . SER A 1 411 ? 37.594 -28.426 -36.505 1.00 56.00 411 SER A C 1
ATOM 3227 O O . SER A 1 411 ? 38.153 -29.265 -37.210 1.00 56.00 411 SER A O 1
ATOM 3229 N N . ASN A 1 412 ? 36.268 -28.318 -36.458 1.00 58.97 412 ASN A N 1
ATOM 3230 C CA . ASN A 1 412 ? 35.378 -29.193 -37.229 1.00 58.97 412 ASN A CA 1
ATOM 3231 C C . ASN A 1 412 ? 35.296 -28.808 -38.722 1.00 58.97 412 ASN A C 1
ATOM 3233 O O . ASN A 1 412 ? 34.687 -29.526 -39.511 1.00 58.97 412 ASN A O 1
ATOM 3237 N N . HIS A 1 413 ? 35.937 -27.702 -39.133 1.00 61.72 413 HIS A N 1
ATOM 3238 C CA . HIS A 1 413 ? 35.900 -27.174 -40.505 1.00 61.72 413 HIS A CA 1
ATOM 3239 C C . HIS A 1 413 ? 37.274 -26.661 -40.998 1.00 61.72 413 HIS A C 1
ATOM 3241 O O . HIS A 1 413 ? 37.436 -25.467 -41.271 1.00 61.72 413 HIS A O 1
ATOM 3247 N N . PRO A 1 414 ? 38.288 -27.538 -41.141 1.00 61.28 414 PRO A N 1
ATOM 3248 C CA . PRO A 1 414 ? 39.635 -27.148 -41.576 1.00 61.28 414 PRO A CA 1
ATOM 3249 C C . PRO A 1 414 ? 39.680 -26.579 -43.008 1.00 61.28 414 PRO A C 1
ATOM 3251 O O . PRO A 1 414 ? 40.556 -25.776 -43.325 1.00 61.28 414 PRO A O 1
ATOM 3254 N N . GLU A 1 415 ? 38.720 -26.939 -43.865 1.00 57.78 415 GLU A N 1
ATOM 3255 C CA . GLU A 1 415 ? 38.620 -26.433 -45.241 1.00 57.78 415 GLU A CA 1
ATOM 3256 C C . GLU A 1 415 ? 38.258 -24.942 -45.290 1.00 57.78 415 GLU A C 1
ATOM 3258 O O . GLU A 1 415 ? 38.867 -24.182 -46.043 1.00 57.78 415 GLU A O 1
ATOM 3263 N N . PHE A 1 416 ? 37.328 -24.502 -44.437 1.00 53.09 416 PHE A N 1
ATOM 3264 C CA . PHE A 1 416 ? 36.863 -23.114 -44.393 1.00 53.09 416 PHE A CA 1
ATOM 3265 C C . PHE A 1 416 ? 37.958 -22.160 -43.898 1.00 53.09 416 PHE A C 1
ATOM 3267 O O . PHE A 1 416 ? 38.147 -21.078 -44.456 1.00 53.09 416 PHE A O 1
ATOM 3274 N N . LEU A 1 417 ? 38.723 -22.599 -42.894 1.00 58.47 417 LEU A N 1
ATOM 3275 C CA . LEU A 1 417 ? 39.847 -21.867 -42.300 1.00 58.47 417 LEU A CA 1
ATOM 3276 C C . LEU A 1 417 ? 41.028 -21.711 -43.269 1.00 58.47 417 LEU A C 1
ATOM 3278 O O . LEU A 1 417 ? 41.640 -20.647 -43.355 1.00 58.47 417 LEU A O 1
ATOM 3282 N N . ASN A 1 418 ? 41.334 -22.758 -44.040 1.00 60.66 418 ASN A N 1
ATOM 3283 C CA . ASN A 1 418 ? 42.398 -22.695 -45.040 1.00 60.66 418 ASN A CA 1
ATOM 3284 C C . ASN A 1 418 ? 41.987 -21.840 -46.254 1.00 60.66 418 ASN A C 1
ATOM 3286 O O . ASN A 1 418 ? 42.793 -21.075 -46.788 1.00 60.66 418 ASN A O 1
ATOM 3290 N N . TYR A 1 419 ? 40.717 -21.921 -46.664 1.00 56.16 419 TYR A N 1
ATOM 3291 C CA . TYR A 1 419 ? 40.167 -21.120 -47.758 1.00 56.16 419 TYR A CA 1
ATOM 3292 C C . TYR A 1 419 ? 40.194 -19.614 -47.448 1.00 56.16 419 TYR A C 1
ATOM 3294 O O . TYR A 1 419 ? 40.657 -18.828 -48.277 1.00 56.16 419 TYR A O 1
ATOM 3302 N N . THR A 1 420 ? 39.799 -19.212 -46.234 1.00 56.59 420 THR A N 1
ATOM 3303 C CA . THR A 1 420 ? 39.845 -17.804 -45.788 1.00 56.59 420 THR A CA 1
ATOM 3304 C C . THR A 1 420 ? 41.273 -17.263 -45.705 1.00 56.59 420 THR A C 1
ATOM 3306 O O . THR A 1 420 ? 41.552 -16.201 -46.257 1.00 56.59 420 THR A O 1
ATOM 3309 N N . ALA A 1 421 ? 42.215 -18.016 -45.126 1.00 58.94 421 ALA A N 1
ATOM 3310 C CA . ALA A 1 421 ? 43.621 -17.599 -45.063 1.00 58.94 421 ALA A CA 1
ATOM 3311 C C . ALA A 1 421 ? 44.276 -17.454 -46.455 1.00 58.94 421 ALA A C 1
ATOM 3313 O O . ALA A 1 421 ? 45.165 -16.618 -46.653 1.00 58.94 421 ALA A O 1
ATOM 3314 N N . THR A 1 422 ? 43.835 -18.259 -47.428 1.00 60.22 422 THR A N 1
ATOM 3315 C CA . THR A 1 422 ? 44.353 -18.239 -48.804 1.00 60.22 422 THR A CA 1
ATOM 3316 C C . THR A 1 422 ? 43.786 -17.071 -49.616 1.00 60.22 422 THR A C 1
ATOM 3318 O O . THR A 1 422 ? 44.547 -16.415 -50.329 1.00 60.22 422 THR A O 1
ATOM 3321 N N . LEU A 1 423 ? 42.489 -16.765 -49.483 1.00 47.09 423 LEU A N 1
ATOM 3322 C CA . LEU A 1 423 ? 41.854 -15.626 -50.161 1.00 47.09 423 LEU A CA 1
ATOM 3323 C C . LEU A 1 423 ? 42.457 -14.271 -49.752 1.00 47.09 423 LEU A C 1
ATOM 3325 O O . LEU A 1 423 ? 42.590 -13.394 -50.603 1.00 47.09 423 LEU A O 1
ATOM 3329 N N . ASP A 1 424 ? 42.900 -14.132 -48.499 1.00 53.50 424 ASP A N 1
ATOM 3330 C CA . ASP A 1 424 ? 43.519 -12.901 -47.976 1.00 53.50 424 ASP A CA 1
ATOM 3331 C C . ASP A 1 424 ? 45.050 -12.830 -48.156 1.00 53.50 424 ASP A C 1
ATOM 3333 O O . ASP A 1 424 ? 45.715 -11.913 -47.662 1.00 53.50 424 ASP A O 1
ATOM 3337 N N . GLY A 1 425 ? 45.651 -13.792 -48.867 1.00 62.31 425 GLY A N 1
ATOM 3338 C CA . GLY A 1 425 ? 47.090 -13.797 -49.159 1.00 62.31 425 GLY A CA 1
ATOM 3339 C C . GLY A 1 425 ? 47.989 -14.044 -47.939 1.00 62.31 425 GLY A C 1
ATOM 3340 O O . GLY A 1 425 ? 49.186 -13.741 -47.976 1.00 62.31 425 GLY A O 1
ATOM 3341 N N . LYS A 1 426 ? 47.454 -14.606 -46.848 1.00 68.38 426 LYS A N 1
ATOM 3342 C CA . LYS A 1 426 ? 48.175 -14.852 -45.588 1.00 68.38 426 LYS A CA 1
ATOM 3343 C C . LYS A 1 426 ? 48.877 -16.216 -45.603 1.00 68.38 426 LYS A C 1
ATOM 3345 O O . LYS A 1 426 ? 48.497 -17.156 -44.907 1.00 68.38 426 LYS A O 1
ATOM 3350 N N . GLN A 1 427 ? 49.952 -16.316 -46.392 1.00 67.56 427 GLN A N 1
ATOM 3351 C CA . GLN A 1 427 ? 50.671 -17.577 -46.652 1.00 67.56 427 GLN A CA 1
ATOM 3352 C C . GLN A 1 427 ? 51.188 -18.309 -45.397 1.00 67.56 427 GLN A C 1
ATOM 3354 O O . GLN A 1 427 ? 51.244 -19.536 -45.400 1.00 67.56 427 GLN A O 1
ATOM 3359 N N . GLN A 1 428 ? 51.575 -17.601 -44.329 1.00 68.50 428 GLN A N 1
ATOM 3360 C CA . GLN A 1 428 ? 52.088 -18.239 -43.105 1.00 68.50 428 GLN A CA 1
ATOM 3361 C C . GLN A 1 428 ? 50.989 -18.930 -42.290 1.00 68.50 428 GLN A C 1
ATOM 3363 O O . GLN A 1 428 ? 51.176 -20.079 -41.893 1.00 68.50 428 GLN A O 1
ATOM 3368 N N . SER A 1 429 ? 49.832 -18.287 -42.106 1.00 64.50 429 SER A N 1
ATOM 3369 C CA . SER A 1 429 ? 48.687 -18.895 -41.417 1.00 64.50 429 SER A CA 1
ATOM 3370 C C . SER A 1 429 ? 48.179 -20.115 -42.188 1.00 64.50 429 SER A C 1
ATOM 3372 O O . SER A 1 429 ? 48.009 -21.182 -41.603 1.00 64.50 429 SER A O 1
ATOM 3374 N N . ALA A 1 430 ? 48.060 -20.008 -43.518 1.00 68.06 430 ALA A N 1
ATOM 3375 C CA . ALA A 1 430 ? 47.684 -21.129 -44.385 1.00 68.06 430 ALA A CA 1
ATOM 3376 C C . ALA A 1 430 ? 48.660 -22.321 -44.276 1.00 68.06 430 ALA A C 1
ATOM 3378 O O . ALA A 1 430 ? 48.234 -23.474 -44.210 1.00 68.06 430 ALA A O 1
ATOM 3379 N N . ARG A 1 431 ? 49.975 -22.064 -44.178 1.00 67.94 431 ARG A N 1
ATOM 3380 C CA . ARG A 1 431 ? 50.986 -23.115 -43.948 1.00 67.94 431 ARG A CA 1
ATOM 3381 C C . ARG A 1 431 ? 50.836 -23.789 -42.584 1.00 67.94 431 ARG A C 1
ATOM 3383 O O . ARG A 1 431 ? 50.962 -25.009 -42.513 1.00 67.94 431 ARG A O 1
ATOM 3390 N N . GLY A 1 432 ? 50.545 -23.029 -41.527 1.00 67.81 432 GLY A N 1
ATOM 3391 C CA . GLY A 1 432 ? 50.284 -23.577 -40.190 1.00 67.81 432 GLY A CA 1
ATOM 3392 C C . GLY A 1 432 ? 49.093 -24.543 -40.180 1.00 67.81 432 GLY A C 1
ATOM 3393 O O . GLY A 1 432 ? 49.200 -25.655 -39.658 1.00 67.81 432 GLY A O 1
ATOM 3394 N N . PHE A 1 433 ? 47.995 -24.173 -40.851 1.00 70.31 433 PHE A N 1
ATOM 3395 C CA . PHE A 1 433 ? 46.835 -25.053 -41.040 1.00 70.31 433 PHE A CA 1
ATOM 3396 C C . PHE A 1 433 ? 47.174 -26.297 -41.871 1.00 70.31 433 PHE A C 1
ATOM 3398 O O . PHE A 1 433 ? 46.853 -27.414 -41.466 1.00 70.31 433 PHE A O 1
ATOM 3405 N N . ALA A 1 434 ? 47.855 -26.129 -43.006 1.00 68.25 434 ALA A N 1
ATOM 3406 C CA . ALA A 1 434 ? 48.240 -27.250 -43.861 1.00 68.25 434 ALA A CA 1
ATOM 3407 C C . ALA A 1 434 ? 49.137 -28.262 -43.126 1.00 68.25 434 ALA A C 1
ATOM 3409 O O . ALA A 1 434 ? 48.972 -29.467 -43.303 1.00 68.25 434 ALA A O 1
ATOM 3410 N N . HIS A 1 435 ? 50.043 -27.788 -42.265 1.00 69.94 435 HIS A N 1
ATOM 3411 C CA . HIS A 1 435 ? 50.943 -28.647 -41.500 1.00 69.94 435 HIS A CA 1
ATOM 3412 C C . HIS A 1 435 ? 50.213 -29.453 -40.414 1.00 69.94 435 HIS A C 1
ATOM 3414 O O . HIS A 1 435 ? 50.387 -30.668 -40.340 1.00 69.94 435 HIS A O 1
ATOM 3420 N N . LYS A 1 436 ? 49.344 -28.814 -39.615 1.00 69.00 436 LYS A N 1
ATOM 3421 C CA . LYS A 1 436 ? 48.607 -29.489 -38.528 1.00 69.00 436 LYS A CA 1
ATOM 3422 C C . LYS A 1 436 ? 47.632 -30.559 -39.043 1.00 69.00 436 LYS A C 1
ATOM 3424 O O . LYS A 1 436 ? 47.446 -31.581 -38.389 1.00 69.00 436 LYS A O 1
ATOM 3429 N N . TYR A 1 437 ? 47.028 -30.347 -40.214 1.00 68.56 437 TYR A N 1
ATOM 3430 C CA . TYR A 1 437 ? 45.988 -31.224 -40.773 1.00 68.56 437 TYR A CA 1
ATOM 3431 C C . TYR A 1 437 ? 46.459 -32.055 -41.981 1.00 68.56 437 TYR A C 1
ATOM 3433 O O . TYR A 1 437 ? 45.635 -32.595 -42.720 1.00 68.56 437 TYR A O 1
ATOM 3441 N N . ALA A 1 438 ? 47.773 -32.206 -42.184 1.00 60.78 438 ALA A N 1
ATOM 3442 C CA . ALA A 1 438 ? 48.343 -32.918 -43.334 1.00 60.78 438 ALA A CA 1
ATOM 3443 C C . ALA A 1 438 ? 47.760 -34.338 -43.527 1.00 60.78 438 ALA A C 1
ATOM 3445 O O . ALA A 1 438 ? 47.391 -34.717 -44.638 1.00 60.78 438 ALA A O 1
ATOM 3446 N N . SER A 1 439 ? 47.564 -35.091 -42.437 1.00 49.50 439 SER A N 1
ATOM 3447 C CA . SER A 1 439 ? 47.008 -36.456 -42.469 1.00 49.50 439 SER A CA 1
ATOM 3448 C C . SER A 1 439 ? 45.507 -36.524 -42.797 1.00 49.50 439 SER A C 1
ATOM 3450 O O . SER A 1 439 ? 45.015 -37.564 -43.242 1.00 49.50 439 SER A O 1
ATOM 3452 N N . PHE A 1 440 ? 44.766 -35.430 -42.593 1.00 56.91 440 PHE A N 1
ATOM 3453 C CA . PHE A 1 440 ? 43.363 -35.295 -42.995 1.00 56.91 440 PHE A CA 1
ATOM 3454 C C . PHE A 1 440 ? 43.262 -35.067 -44.510 1.00 56.91 440 PHE A C 1
ATOM 3456 O O . PHE A 1 440 ? 42.480 -35.736 -45.188 1.00 56.91 440 PHE A O 1
ATOM 3463 N N . PHE A 1 441 ? 44.116 -34.198 -45.061 1.00 51.03 441 PHE A N 1
ATOM 3464 C CA . PHE A 1 441 ? 44.139 -33.884 -46.493 1.00 51.03 441 PHE A CA 1
ATOM 3465 C C . PHE A 1 441 ? 44.634 -35.045 -47.371 1.00 51.03 441 PHE A C 1
ATOM 3467 O O . PHE A 1 441 ? 44.123 -35.230 -48.481 1.00 51.03 441 PHE A O 1
ATOM 3474 N N . GLU A 1 442 ? 45.567 -35.871 -46.882 1.00 49.00 442 GLU A N 1
ATOM 3475 C CA . GLU A 1 442 ? 45.977 -37.105 -47.574 1.00 49.00 442 GLU A CA 1
ATOM 3476 C C . GLU A 1 442 ? 44.833 -38.123 -47.678 1.00 49.00 442 GLU A C 1
ATOM 3478 O O . GLU A 1 442 ? 44.652 -38.760 -48.720 1.00 49.00 442 GLU A O 1
ATOM 3483 N N . ARG A 1 443 ? 44.001 -38.222 -46.632 1.00 47.19 443 ARG A N 1
ATOM 3484 C CA . ARG A 1 443 ? 42.877 -39.168 -46.559 1.00 47.19 443 ARG A CA 1
ATOM 3485 C C . ARG A 1 443 ? 41.776 -38.879 -47.590 1.00 47.19 443 ARG A C 1
ATOM 3487 O O . ARG A 1 443 ? 41.091 -39.804 -48.014 1.00 47.19 443 ARG A O 1
ATOM 3494 N N . TRP A 1 444 ? 41.653 -37.628 -48.038 1.00 46.38 444 TRP A N 1
ATOM 3495 C CA . TRP A 1 444 ? 40.608 -37.157 -48.960 1.00 46.38 444 TRP A CA 1
ATOM 3496 C C . TRP A 1 444 ? 41.083 -36.892 -50.403 1.00 46.38 444 TRP A C 1
ATOM 3498 O O . TRP A 1 444 ? 40.347 -36.320 -51.202 1.00 46.38 444 TRP A O 1
ATOM 3508 N N . ARG A 1 445 ? 42.299 -37.321 -50.789 1.00 47.00 445 ARG A N 1
ATOM 3509 C CA . ARG A 1 445 ? 42.870 -37.140 -52.152 1.00 47.00 445 ARG A CA 1
ATOM 3510 C C . ARG A 1 445 ? 42.914 -35.683 -52.659 1.00 47.00 445 ARG A C 1
ATOM 3512 O O . ARG A 1 445 ? 43.071 -35.454 -53.860 1.00 47.00 445 ARG A O 1
ATOM 3519 N N . LEU A 1 446 ? 42.879 -34.689 -51.769 1.00 47.72 446 LEU A N 1
ATOM 3520 C CA . LEU A 1 446 ? 42.970 -33.266 -52.135 1.00 47.72 446 LEU A CA 1
ATOM 3521 C C . LEU A 1 446 ? 44.392 -32.829 -52.545 1.00 47.72 446 LEU A C 1
ATOM 3523 O O . LEU A 1 446 ? 44.576 -31.740 -53.088 1.00 47.72 446 LEU A O 1
ATOM 3527 N N . GLY A 1 447 ? 45.403 -33.692 -52.386 1.00 49.69 447 GLY A N 1
ATOM 3528 C CA . GLY A 1 447 ? 46.806 -33.402 -52.720 1.00 49.69 447 GLY A CA 1
ATOM 3529 C C . GLY A 1 447 ? 47.071 -32.976 -54.175 1.00 49.69 447 GLY A C 1
ATOM 3530 O O . GLY A 1 447 ? 48.019 -32.235 -54.429 1.00 49.69 447 GLY A O 1
ATOM 3531 N N . LYS A 1 448 ? 46.219 -33.359 -55.141 1.00 50.53 448 LYS A N 1
ATOM 3532 C CA . LYS A 1 448 ? 46.348 -32.895 -56.539 1.00 50.53 448 LYS A CA 1
ATOM 3533 C C . LYS A 1 448 ? 45.992 -31.416 -56.720 1.00 50.53 448 LYS A C 1
ATOM 3535 O O . LYS A 1 448 ? 46.607 -30.763 -57.557 1.00 50.53 448 LYS A O 1
ATOM 3540 N N . LEU A 1 449 ? 45.054 -30.890 -55.930 1.00 43.25 449 LEU A N 1
ATOM 3541 C CA . LEU A 1 449 ? 44.642 -29.485 -55.989 1.00 43.25 449 LEU A CA 1
ATOM 3542 C C . LEU A 1 449 ? 45.719 -28.567 -55.386 1.00 43.25 449 LEU A C 1
ATOM 3544 O O . LEU A 1 449 ? 45.947 -27.462 -55.861 1.00 43.25 449 LEU A O 1
ATOM 3548 N N . PHE A 1 450 ? 46.441 -29.040 -54.369 1.00 43.72 450 PHE A N 1
ATOM 3549 C CA . PHE A 1 450 ? 47.475 -28.251 -53.693 1.00 43.72 450 PHE A CA 1
ATOM 3550 C C . PHE A 1 450 ? 48.797 -28.167 -54.469 1.00 43.72 450 PHE A C 1
ATOM 3552 O O . PHE A 1 450 ? 49.482 -27.143 -54.396 1.00 43.72 450 PHE A O 1
ATOM 3559 N N . LYS A 1 451 ? 49.121 -29.178 -55.292 1.00 49.66 451 LYS A N 1
ATOM 3560 C CA . LYS A 1 451 ? 50.260 -29.112 -56.225 1.00 49.66 451 LYS A CA 1
ATOM 3561 C C . LYS A 1 451 ? 50.091 -28.031 -57.295 1.00 49.66 451 LYS A C 1
ATOM 3563 O O . LYS A 1 451 ? 51.074 -27.390 -57.651 1.00 49.66 451 LYS A O 1
ATOM 3568 N N . SER A 1 452 ? 48.864 -27.757 -57.753 1.00 43.00 452 SER A N 1
ATOM 3569 C CA . SER A 1 452 ? 48.605 -26.694 -58.740 1.00 43.00 452 SER A CA 1
ATOM 3570 C C . SER A 1 452 ? 48.715 -25.268 -58.187 1.00 43.00 452 SER A C 1
ATOM 3572 O O . SER A 1 452 ? 48.837 -24.338 -58.977 1.00 43.00 452 SER A O 1
ATOM 3574 N N . TYR A 1 453 ? 48.729 -25.085 -56.860 1.00 44.16 453 TYR A N 1
ATOM 3575 C CA . TYR A 1 453 ? 48.911 -23.776 -56.211 1.00 44.16 453 TYR A CA 1
ATOM 3576 C C . TYR A 1 453 ? 50.313 -23.568 -55.606 1.00 44.16 453 TYR A C 1
ATOM 3578 O O . TYR A 1 453 ? 50.570 -22.523 -55.015 1.00 44.16 453 TYR A O 1
ATOM 3586 N N . GLY A 1 454 ? 51.233 -24.532 -55.751 1.00 42.00 454 GLY A N 1
ATOM 3587 C CA . GLY A 1 454 ? 52.625 -24.400 -55.291 1.00 42.00 454 GLY A CA 1
ATOM 3588 C C . GLY A 1 454 ? 52.814 -24.435 -53.767 1.00 42.00 454 GLY A C 1
ATOM 3589 O O . GLY A 1 454 ? 53.807 -23.916 -53.263 1.00 42.00 454 GLY A O 1
ATOM 3590 N N . ILE A 1 455 ? 51.863 -25.016 -53.026 1.00 49.66 455 ILE A N 1
ATOM 3591 C CA . ILE A 1 455 ? 51.840 -24.992 -51.550 1.00 49.66 455 ILE A CA 1
ATOM 3592 C C . ILE A 1 455 ? 52.431 -26.279 -50.927 1.00 49.66 455 ILE A C 1
ATOM 3594 O O . ILE A 1 455 ? 52.793 -26.270 -49.753 1.00 49.66 455 ILE A O 1
ATOM 3598 N N . ALA A 1 456 ? 52.624 -27.354 -51.701 1.00 45.50 456 ALA A N 1
ATOM 3599 C CA . ALA A 1 456 ? 53.277 -28.594 -51.254 1.00 45.50 456 ALA A CA 1
ATOM 3600 C C . ALA A 1 456 ? 54.253 -29.141 -52.319 1.00 45.50 456 ALA A C 1
ATOM 3602 O O . ALA A 1 456 ? 53.948 -29.058 -53.513 1.00 45.50 456 ALA A O 1
ATOM 3603 N N . GLN A 1 457 ? 55.399 -29.699 -51.894 1.00 43.34 457 GLN A N 1
ATOM 3604 C CA . GLN A 1 457 ? 56.301 -30.493 -52.754 1.00 43.34 457 GLN A CA 1
ATOM 3605 C C . GLN A 1 457 ? 55.792 -31.929 -52.920 1.00 43.34 457 GLN A C 1
ATOM 3607 O O . GLN A 1 457 ? 55.339 -32.504 -51.909 1.00 43.34 457 GLN A O 1
#

Radius of gyration: 35.63 Å; chains: 1; bounding box: 106×58×112 Å

Foldseek 3Di:
DVVVVVVVVVVVVVVVPPPVPPPLQLQFFQKWWFWADPVRATPAIFGQLCVVVVVLADPPCLPDALVRLLVLLLVVLCVLDVVSSVLLVVLLVLLVVLVVVQLVVPPQDFDDDRPLDPDRDFDQDDPVGRVTGIDIGGAWGQDPVSHIHGNNRNQVNYRRLRV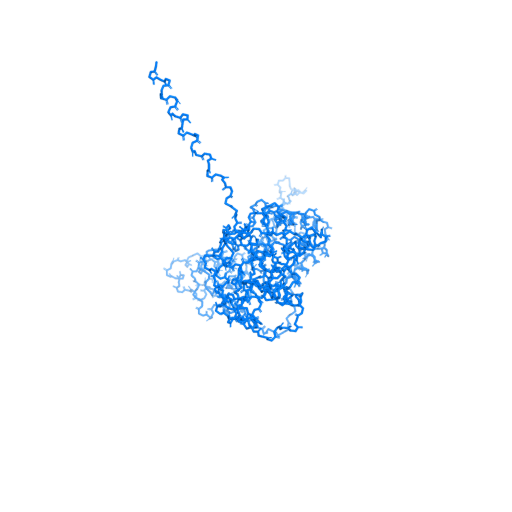NLSSQQNSQQVVCCVQQVDRGSPVSSVSSSQSSGPDRDVVVSVVVSCVCVVSNPLPPVVNLVVLLVQLVVCLVVVVVVSNVVSQVVQCVSHDPPDGHDPVSVVVNVVSVVVVVVVCVVVVVVVVVVCVVVVVPVVDDDDDVVVVVVVVVVVVVVVVVVPPFDFDWDDDPPDPPDIDTDGDDPPVVVVVVVVVVCVVVDDDDDDDPDDPVVVPPDQDDPDPPDQHQLLVCLLVLVLVSNVVNLPPPRDDPCLPVSLVNNVVNVSLNSNLSSCVSCVVVCVVVVCVVVCVVVVNDD

Sequence (457 aa):
MKILFVLALIFLTFSVQASNGSGRDIGNGGGAIVCRDSQSNVTYAQVYDIWEYRALADNEQNNLSADELIQRAVTRAAKLNPWFHKLLVAELATVSQGIQQQLASDEGIALNVVLDSKHITMPLRCPNDSTRRPQYEQVVNYLNDGRILVDTEIYQALSPKSLAAIHLHEAIYKILRDVRGDADSSEARRLNAYLLSSCPDETLIANMQEVLENSKLSVPTIVKQELDSEIFAAVKNSDFELAFFLFSRNINLYGETRGPSLAATSFARNELLNLLQSKIQSNDYDGLRELFARKNAALPLVDGVLLGKAFSFVATSYISFLRPHQVCAPRPDRRNEVTCETERNHTEKKKLLAMAKFLTSAPSNKMEFPSFWIELPKNAMDADAITPLMFAALTGDSELTNYFLHSTIESNHPEFLNYTATLDGKQQSARGFAHKYASFFERWRLGKLFKSYGIAQ